Protein AF-0000000077661077 (afdb_homodimer)

Sequence (628 aa):
MSDSGSDKETAAPIRKRKRVKRPEKWAQNVAKQLRNRGQAYTSVFTKKQVSARTIGKPCKDGCFDKVKRRVIEILFNEFWEIGNFDLQNAYIQKLVRPKEIKRRRKPKNPNAPGPIRSCSYEYTVIYSNTTYQVCKQGFLSIFGLKKARVETAMRKVTTTSAPTTDQRGKHNKRKMIVGVMAELVRKHIKSIPIVSSHYNRRYLDSSLNVNKLYGMYCQWMSTDHPDESKVKESYYRYVFNTEFNLFFQPTKADNRDHHHYNNNNNNDHHHSGQSTDNLQNTDQCQAPIIKDYVRPLAIAPSPIPTHHPQYYLVMSDSGSDKETAAPIRKRKRVKRPEKWAQNVAKQLRNRGQAYTSVFTKKQVSARTIGKPCKDGCFDKVKRRVIEILFNEFWEIGNFDLQNAYIQKLVRPKEIKRRRKPKNPNAPGPIRSCSYEYTVIYSNTTYQVCKQGFLSIFGLKKARVETAMRKVT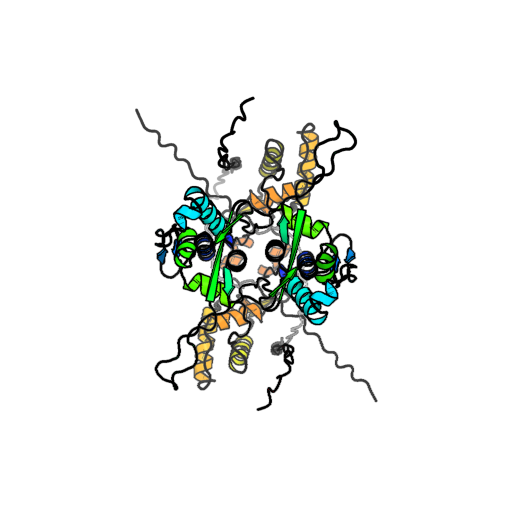TTSAPTTDQRGKHNKRKMIVGVMAELVRKHIKSIPIVSSHYNRRYLDSSLNVNKLYGMYCQWMSTDHPDESKVKESYYRYVFNTEFNLFFQPTKADNRDHHHYNNNNNNDHHHSGQSTDNLQNTDQCQAPIIKDYVRPLAIAPSPIPTHHPQYYLV

pLDDT: mean 76.39, std 27.84, range [18.77, 98.62]

Structure (mmCIF, N/CA/C/O backbone):
data_AF-0000000077661077-model_v1
#
loop_
_entity.id
_entity.type
_entity.pdbx_description
1 polymer 'Uncharacterized protein'
#
loop_
_atom_site.group_PDB
_atom_site.id
_atom_site.type_symbol
_atom_site.label_atom_id
_atom_site.label_alt_id
_atom_site.label_comp_id
_atom_site.label_asym_id
_atom_site.label_entity_id
_atom_site.label_seq_id
_atom_site.pdbx_PDB_ins_code
_atom_site.Cartn_x
_atom_site.Cartn_y
_atom_site.Cartn_z
_atom_site.occupancy
_atom_site.B_iso_or_equiv
_atom_site.auth_seq_id
_atom_site.auth_comp_id
_atom_site.auth_asym_id
_atom_site.auth_atom_id
_atom_site.pdbx_PDB_model_num
ATOM 1 N N . MET A 1 1 ? -11.305 -5.414 56.656 1 26.55 1 MET A N 1
ATOM 2 C CA . MET A 1 1 ? -10.328 -5.492 55.562 1 26.55 1 MET A CA 1
ATOM 3 C C . MET A 1 1 ? -10.641 -4.473 54.5 1 26.55 1 MET A C 1
ATOM 5 O O . MET A 1 1 ? -11.648 -4.605 53.781 1 26.55 1 MET A O 1
ATOM 9 N N . SER A 1 2 ? -10.375 -3.109 54.625 1 28.95 2 SER A N 1
ATOM 10 C CA . SER A 1 2 ? -10.703 -1.905 53.875 1 28.95 2 SER A CA 1
ATOM 11 C C . SER A 1 2 ? -10.023 -1.916 52.5 1 28.95 2 SER A C 1
ATOM 13 O O . SER A 1 2 ? -8.82 -2.166 52.406 1 28.95 2 SER A O 1
ATOM 15 N N . ASP A 1 3 ? -10.758 -2.285 51.438 1 28.84 3 ASP A N 1
ATOM 16 C CA . ASP A 1 3 ? -10.438 -2.348 50 1 28.84 3 ASP A CA 1
ATOM 17 C C . ASP A 1 3 ? -9.938 -0.999 49.5 1 28.84 3 ASP A C 1
ATOM 19 O O . ASP A 1 3 ? -10.68 -0.014 49.5 1 28.84 3 ASP A O 1
ATOM 23 N N . SER A 1 4 ? -8.75 -0.51 49.906 1 31.98 4 SER A N 1
ATOM 24 C CA . SER A 1 4 ? -8.094 0.673 49.344 1 31.98 4 SER A CA 1
ATOM 25 C C . SER A 1 4 ? -8.055 0.622 47.812 1 31.98 4 SER A C 1
ATOM 27 O O . SER A 1 4 ? -7.375 -0.228 47.25 1 31.98 4 SER A O 1
ATOM 29 N N . GLY A 1 5 ? -9.18 0.924 47.188 1 30.8 5 GLY A N 1
ATOM 30 C CA . GLY A 1 5 ? -9.312 1.134 45.75 1 30.8 5 GLY A CA 1
ATOM 31 C C . GLY A 1 5 ? -8.211 2 45.156 1 30.8 5 GLY A C 1
ATOM 32 O O . GLY A 1 5 ? -8.047 3.156 45.562 1 30.8 5 GLY A O 1
ATOM 33 N N . SER A 1 6 ? -7.062 1.431 44.844 1 35.03 6 SER A N 1
ATOM 34 C CA . SER A 1 6 ? -5.973 2.07 44.125 1 35.03 6 SER A CA 1
ATOM 35 C C . SER A 1 6 ? -6.496 2.855 42.938 1 35.03 6 SER A C 1
ATOM 37 O O . SER A 1 6 ? -7.082 2.277 42 1 35.03 6 SER A O 1
ATOM 39 N N . ASP A 1 7 ? -7.035 4.023 43.125 1 32.72 7 ASP A N 1
ATOM 40 C CA . ASP A 1 7 ? -7.379 4.992 42.094 1 32.72 7 ASP A CA 1
ATOM 41 C C . ASP A 1 7 ? -6.25 5.129 41.062 1 32.72 7 ASP A C 1
ATOM 43 O O . ASP A 1 7 ? -5.18 5.656 41.375 1 32.72 7 ASP A O 1
ATOM 47 N N . LYS A 1 8 ? -6.047 4.098 40.312 1 38.59 8 LYS A N 1
ATOM 48 C CA . LYS A 1 8 ? -5.215 4.285 39.125 1 38.59 8 LYS A CA 1
ATOM 49 C C . LYS A 1 8 ? -5.578 5.574 38.375 1 38.59 8 LYS A C 1
ATOM 51 O O . LYS A 1 8 ? -6.645 5.668 37.781 1 38.59 8 LYS A O 1
ATOM 56 N N . GLU A 1 9 ? -5.359 6.699 38.938 1 36.09 9 GLU A N 1
ATOM 57 C CA . GLU A 1 9 ? -5.43 7.914 38.125 1 36.09 9 GLU A CA 1
ATOM 58 C C . GLU A 1 9 ? -4.887 7.684 36.719 1 36.09 9 GLU A C 1
ATOM 60 O O . GLU A 1 9 ? -3.689 7.445 36.531 1 36.09 9 GLU A O 1
ATOM 65 N N . THR A 1 10 ? -5.547 7.043 35.906 1 40.47 10 THR A N 1
ATOM 66 C CA . THR A 1 10 ? -5.281 6.949 34.469 1 40.47 10 THR A CA 1
ATOM 67 C C . THR A 1 10 ? -4.84 8.297 33.938 1 40.47 10 THR A C 1
ATOM 69 O O . THR A 1 10 ? -5.641 9.234 33.844 1 40.47 10 THR A O 1
ATOM 72 N N . ALA A 1 11 ? -3.645 8.852 34.312 1 43.75 11 ALA A N 1
ATOM 73 C CA . ALA A 1 11 ? -3.129 10.109 33.781 1 43.75 11 ALA A CA 1
ATOM 74 C C . ALA A 1 11 ? -3.461 10.25 32.281 1 43.75 11 ALA A C 1
ATOM 76 O O . ALA A 1 11 ? -3.428 9.266 31.547 1 43.75 11 ALA A O 1
ATOM 77 N N . ALA A 1 12 ? -4.285 11.07 31.859 1 49.19 12 ALA A N 1
ATOM 78 C CA . ALA A 1 12 ? -4.73 11.391 30.5 1 49.19 12 ALA A CA 1
ATOM 79 C C . ALA A 1 12 ? -3.555 11.422 29.531 1 49.19 12 ALA A C 1
ATOM 81 O O . ALA A 1 12 ? -2.463 11.875 29.891 1 49.19 12 ALA A O 1
ATOM 82 N N . PRO A 1 13 ? -3.381 10.625 28.562 1 51.47 13 PRO A N 1
ATOM 83 C CA . PRO A 1 13 ? -2.297 10.57 27.578 1 51.47 13 PRO A CA 1
ATOM 84 C C . PRO A 1 13 ? -1.906 11.953 27.047 1 51.47 13 PRO A C 1
ATOM 86 O O . PRO A 1 13 ? -2.777 12.773 26.766 1 51.47 13 PRO A O 1
ATOM 89 N N . ILE A 1 14 ? -0.751 12.477 27.453 1 55.84 14 ILE A N 1
ATOM 90 C CA . ILE A 1 14 ? -0.238 13.758 27 1 55.84 14 ILE A CA 1
ATOM 91 C C . ILE A 1 14 ? -0.278 13.828 25.469 1 55.84 14 ILE A C 1
ATOM 93 O O . ILE A 1 14 ? 0.223 12.93 24.797 1 55.84 14 ILE A O 1
ATOM 97 N N . ARG A 1 15 ? -1.063 14.555 24.984 1 61.19 15 ARG A N 1
ATOM 98 C CA . ARG A 1 15 ? -1.338 14.711 23.562 1 61.19 15 ARG A CA 1
ATOM 99 C C . ARG A 1 15 ? -0.157 15.359 22.844 1 61.19 15 ARG A C 1
ATOM 101 O O . ARG A 1 15 ? 0.446 16.297 23.359 1 61.19 15 ARG A O 1
ATOM 108 N N . LYS A 1 16 ? 0.461 14.797 21.844 1 65.44 16 LYS A N 1
ATOM 109 C CA . LYS A 1 16 ? 1.449 15.375 20.938 1 65.44 16 LYS A CA 1
ATOM 110 C C . LYS A 1 16 ? 1.023 16.766 20.469 1 65.44 16 LYS A C 1
ATOM 112 O O . LYS A 1 16 ? -0.171 17.047 20.375 1 65.44 16 LYS A O 1
ATOM 117 N N . ARG A 1 17 ? 2.014 17.703 20.453 1 70.94 17 ARG A N 1
ATOM 118 C CA . ARG A 1 17 ? 1.756 19.062 19.984 1 70.94 17 ARG A CA 1
ATOM 119 C C . ARG A 1 17 ? 1.141 19.047 18.594 1 70.94 17 ARG A C 1
ATOM 121 O O . ARG A 1 17 ? 0.211 19.812 18.312 1 70.94 17 ARG A O 1
ATOM 128 N N . LYS A 1 18 ? 1.756 18.219 17.719 1 68.81 18 LYS A N 1
ATOM 129 C CA . LYS A 1 18 ? 1.207 18.141 16.375 1 68.81 18 LYS A CA 1
ATOM 130 C C . LYS A 1 18 ? 0.409 16.859 16.172 1 68.81 18 LYS A C 1
ATOM 132 O O . LYS A 1 18 ? 0.828 15.789 16.609 1 68.81 18 LYS A O 1
ATOM 137 N N . ARG A 1 19 ? -0.795 17.141 15.727 1 72.25 19 ARG A N 1
ATOM 138 C CA . ARG A 1 19 ? -1.633 15.984 15.438 1 72.25 19 ARG A CA 1
ATOM 139 C C . ARG A 1 19 ? -1.09 15.195 14.25 1 72.25 19 ARG A C 1
ATOM 141 O O . ARG A 1 19 ? -0.665 15.781 13.25 1 72.25 19 ARG A O 1
ATOM 148 N N . VAL A 1 20 ? -0.763 13.969 14.43 1 74.5 20 VAL A N 1
ATOM 149 C CA . VAL A 1 20 ? -0.311 13.109 13.336 1 74.5 20 VAL A CA 1
ATOM 150 C C . VAL A 1 20 ? -1.454 12.203 12.883 1 74.5 20 VAL A C 1
ATOM 152 O O . VAL A 1 20 ? -2.133 11.586 13.711 1 74.5 20 VAL A O 1
ATOM 155 N N . LYS A 1 21 ? -1.752 12.305 11.555 1 83.62 21 LYS A N 1
ATOM 156 C CA . LYS A 1 21 ? -2.783 11.422 11.023 1 83.62 21 LYS A CA 1
ATOM 157 C C . LYS A 1 21 ? -2.367 9.953 11.133 1 83.62 21 LYS A C 1
ATOM 159 O O . LYS A 1 21 ? -1.215 9.609 10.875 1 83.62 21 LYS A O 1
ATOM 164 N N . ARG A 1 22 ? -3.246 9.094 11.664 1 86.5 22 ARG A N 1
ATOM 165 C CA . ARG A 1 22 ? -3.049 7.652 11.758 1 86.5 22 ARG A CA 1
ATOM 166 C C . ARG A 1 22 ? -4.188 6.898 11.078 1 86.5 22 ARG A C 1
ATOM 168 O O . ARG A 1 22 ? -5.051 6.332 11.742 1 86.5 22 ARG A O 1
ATOM 175 N N . PRO A 1 23 ? -4.105 6.836 9.727 1 90.12 23 PRO A N 1
ATOM 176 C CA . PRO A 1 23 ? -5.215 6.234 8.984 1 90.12 23 PRO A CA 1
ATOM 177 C C . PRO A 1 23 ? -5.453 4.773 9.359 1 90.12 23 PRO A C 1
ATOM 179 O O . PRO A 1 23 ? -6.578 4.281 9.25 1 90.12 23 PRO A O 1
ATOM 182 N N . GLU A 1 24 ? -4.461 4.039 9.812 1 90.38 24 GLU A N 1
ATOM 183 C CA . GLU A 1 24 ? -4.602 2.631 10.18 1 90.38 24 GLU A CA 1
ATOM 184 C C . GLU A 1 24 ? -5.547 2.455 11.359 1 90.38 24 GLU A C 1
ATOM 186 O O . GLU A 1 24 ? -6.082 1.365 11.578 1 90.38 24 GLU A O 1
ATOM 191 N N . LYS A 1 25 ? -5.777 3.576 12.062 1 92.94 25 LYS A N 1
ATOM 192 C CA . LYS A 1 25 ? -6.621 3.492 13.25 1 92.94 25 LYS A CA 1
ATOM 193 C C . LYS A 1 25 ? -8.055 3.924 12.938 1 92.94 25 LYS A C 1
ATOM 195 O O . LYS A 1 25 ? -8.945 3.791 13.781 1 92.94 25 LYS A O 1
ATOM 200 N N . TRP A 1 26 ? -8.234 4.457 11.719 1 94.25 26 TRP A N 1
ATOM 201 C CA . TRP A 1 26 ? -9.594 4.828 11.336 1 94.25 26 TRP A CA 1
ATOM 202 C C . TRP A 1 26 ? -10.516 3.609 11.344 1 94.25 26 TRP A C 1
ATOM 204 O O . TRP A 1 26 ? -10.141 2.537 10.867 1 94.25 26 TRP A O 1
ATOM 214 N N . ALA A 1 27 ? -11.633 3.801 11.867 1 94.56 27 ALA A N 1
ATOM 215 C CA . ALA A 1 27 ? -12.594 2.707 12.031 1 94.56 27 ALA A CA 1
ATOM 216 C C . ALA A 1 27 ? -12.797 1.96 10.719 1 94.56 27 ALA A C 1
ATOM 218 O O . ALA A 1 27 ? -12.844 0.728 10.695 1 94.56 27 ALA A O 1
ATOM 219 N N . GLN A 1 28 ? -12.977 2.723 9.695 1 95.69 28 GLN A N 1
ATOM 220 C CA . GLN A 1 28 ? -13.211 2.107 8.391 1 95.69 28 GLN A CA 1
ATOM 221 C C . GLN A 1 28 ? -12.016 1.259 7.961 1 95.69 28 GLN A C 1
ATOM 223 O O . GLN A 1 28 ? -12.188 0.16 7.43 1 95.69 28 GLN A O 1
ATOM 228 N N . ASN A 1 29 ? -10.805 1.74 8.219 1 95.94 29 ASN A N 1
ATOM 229 C CA . ASN A 1 29 ? -9.602 1.027 7.805 1 95.94 29 ASN A CA 1
ATOM 230 C C . ASN A 1 29 ? -9.344 -0.19 8.688 1 95.94 29 ASN A C 1
ATOM 232 O O . ASN A 1 29 ? -8.82 -1.204 8.219 1 95.94 29 ASN A O 1
ATOM 236 N N . VAL A 1 30 ? -9.641 -0.044 9.914 1 96.5 30 VAL A N 1
ATOM 237 C CA . VAL A 1 30 ? -9.523 -1.185 10.812 1 96.5 30 VAL A CA 1
ATOM 238 C C . VAL A 1 30 ? -10.453 -2.305 10.359 1 96.5 30 VAL A C 1
ATOM 240 O O . VAL A 1 30 ? -10.039 -3.463 10.258 1 96.5 30 VAL A O 1
ATOM 243 N N . ALA A 1 31 ? -11.688 -1.958 10.086 1 96.69 31 ALA A N 1
ATOM 244 C CA . ALA A 1 31 ? -12.648 -2.947 9.602 1 96.69 31 ALA A CA 1
ATOM 245 C C . ALA A 1 31 ? -12.172 -3.578 8.297 1 96.69 31 ALA A C 1
ATOM 247 O O . ALA A 1 31 ? -12.32 -4.785 8.094 1 96.69 31 ALA A O 1
ATOM 248 N N . LYS A 1 32 ? -11.695 -2.816 7.449 1 96.31 32 LYS A N 1
ATOM 249 C CA . LYS A 1 32 ? -11.188 -3.316 6.172 1 96.31 32 LYS A CA 1
ATOM 250 C C . LYS A 1 32 ? -10.055 -4.316 6.383 1 96.31 32 LYS A C 1
ATOM 252 O O . LYS A 1 32 ? -10 -5.352 5.715 1 96.31 32 LYS A O 1
ATOM 257 N N . GLN A 1 33 ? -9.164 -3.973 7.219 1 96.94 33 GLN A N 1
ATOM 258 C CA . GLN A 1 33 ? -8.047 -4.863 7.5 1 96.94 33 GLN A CA 1
ATOM 259 C C . GLN A 1 33 ? -8.531 -6.199 8.055 1 96.94 33 GLN A C 1
ATOM 261 O O . GLN A 1 33 ? -8.023 -7.258 7.668 1 96.94 33 GLN A O 1
ATOM 266 N N . LEU A 1 34 ? -9.453 -6.137 8.969 1 97.62 34 LEU A N 1
ATOM 267 C CA . LEU A 1 34 ? -10.016 -7.359 9.531 1 97.62 34 LEU A CA 1
ATOM 268 C C . LEU A 1 34 ? -10.68 -8.203 8.445 1 97.62 34 LEU A C 1
ATOM 270 O O . LEU A 1 34 ? -10.508 -9.422 8.406 1 97.62 34 LEU A O 1
ATOM 274 N N . ARG A 1 35 ? -11.398 -7.535 7.625 1 96.56 35 ARG A N 1
ATOM 275 C CA . ARG A 1 35 ? -12.055 -8.219 6.516 1 96.56 35 ARG A CA 1
ATOM 276 C C . ARG A 1 35 ? -11.039 -8.922 5.625 1 96.56 35 ARG A C 1
ATOM 278 O O . ARG A 1 35 ? -11.211 -10.086 5.27 1 96.56 35 ARG A O 1
ATOM 285 N N . ASN A 1 36 ? -9.938 -8.227 5.324 1 96.56 36 ASN A N 1
ATOM 286 C CA . ASN A 1 36 ? -8.914 -8.758 4.422 1 96.56 36 ASN A CA 1
ATOM 287 C C . ASN A 1 36 ? -8.141 -9.898 5.07 1 96.56 36 ASN A C 1
ATOM 289 O O . ASN A 1 36 ? -7.527 -10.711 4.375 1 96.56 36 ASN A O 1
ATOM 293 N N . ARG A 1 37 ? -8.211 -10 6.32 1 97.62 37 ARG A N 1
ATOM 294 C CA . ARG A 1 37 ? -7.523 -11.07 7.031 1 97.62 37 ARG A CA 1
ATOM 295 C C . ARG A 1 37 ? -8.477 -12.211 7.375 1 97.62 37 ARG A C 1
ATOM 297 O O . ARG A 1 37 ? -8.086 -13.172 8.031 1 97.62 37 ARG A O 1
ATOM 304 N N . GLY A 1 38 ? -9.688 -12.062 6.953 1 97.5 38 GLY A N 1
ATOM 305 C CA . GLY A 1 38 ? -10.68 -13.094 7.184 1 97.5 38 GLY A CA 1
ATOM 306 C C . GLY A 1 38 ? -11.148 -13.164 8.625 1 97.5 38 GLY A C 1
ATOM 307 O O . GLY A 1 38 ? -11.672 -14.188 9.07 1 97.5 38 GLY A O 1
ATOM 308 N N . GLN A 1 39 ? -10.93 -12.141 9.375 1 98 39 GLN A N 1
ATOM 309 C CA . GLN A 1 39 ? -11.344 -12.078 10.773 1 98 39 GLN A CA 1
ATOM 310 C C . GLN A 1 39 ? -12.727 -11.445 10.906 1 98 39 GLN A C 1
ATOM 312 O O . GLN A 1 39 ? -13.234 -10.844 9.961 1 98 39 GLN A O 1
ATOM 317 N N . ALA A 1 40 ? -13.234 -11.695 12.07 1 97.88 40 ALA A N 1
ATOM 318 C CA . ALA A 1 40 ? -14.555 -11.117 12.328 1 97.88 40 ALA A CA 1
ATOM 319 C C . ALA A 1 40 ? -14.477 -9.594 12.422 1 97.88 40 ALA A C 1
ATOM 321 O O . ALA A 1 40 ? -13.492 -9.047 12.93 1 97.88 40 ALA A O 1
ATOM 322 N N . TYR A 1 41 ? -15.516 -8.961 11.898 1 97.38 41 TYR A N 1
ATOM 323 C CA . TYR A 1 41 ? -15.547 -7.504 11.969 1 97.38 41 TYR A CA 1
ATOM 324 C C . TYR A 1 41 ? -16.984 -6.984 11.945 1 97.38 41 TYR A C 1
ATOM 326 O O . TYR A 1 41 ? -17.922 -7.742 11.688 1 97.38 41 TYR A O 1
ATOM 334 N N . THR A 1 42 ? -17.125 -5.781 12.258 1 96.31 42 THR A N 1
ATOM 335 C CA . THR A 1 42 ? -18.391 -5.066 12.172 1 96.31 42 THR A CA 1
ATOM 336 C C . THR A 1 42 ? -18.297 -3.912 11.18 1 96.31 42 THR A C 1
ATOM 338 O O . THR A 1 42 ? -17.391 -3.072 11.281 1 96.31 42 THR A O 1
ATOM 341 N N . SER A 1 43 ? -19.219 -4.008 10.219 1 94.81 43 SER A N 1
ATOM 342 C CA . SER A 1 43 ? -19.219 -2.928 9.242 1 94.81 43 SER A CA 1
ATOM 343 C C . SER A 1 43 ? -19.469 -1.579 9.906 1 94.81 43 SER A C 1
ATOM 345 O O . SER A 1 43 ? -20.328 -1.461 10.781 1 94.81 43 SER A O 1
ATOM 347 N N . VAL A 1 44 ? -18.75 -0.535 9.586 1 94.06 44 VAL A N 1
ATOM 348 C CA . VAL A 1 44 ? -18.781 0.762 10.258 1 94.06 44 VAL A CA 1
ATOM 349 C C . VAL A 1 44 ? -20.094 1.472 9.922 1 94.06 44 VAL A C 1
ATOM 351 O O . VAL A 1 44 ? -20.734 2.049 10.805 1 94.06 44 VAL A O 1
ATOM 354 N N . PHE A 1 45 ? -20.547 1.349 8.648 1 91.38 45 PHE A N 1
ATOM 355 C CA . PHE A 1 45 ? -21.719 2.082 8.203 1 91.38 45 PHE A CA 1
ATOM 356 C C . PHE A 1 45 ? -23 1.301 8.508 1 91.38 45 PHE A C 1
ATOM 358 O O . PHE A 1 45 ? -23.938 1.838 9.094 1 91.38 45 PHE A O 1
ATOM 365 N N . THR A 1 46 ? -23.078 0.024 8.195 1 93.44 46 THR A N 1
ATOM 366 C CA . THR A 1 46 ? -24.297 -0.782 8.32 1 93.44 46 THR A CA 1
ATOM 367 C C . THR A 1 46 ? -24.359 -1.455 9.688 1 93.44 46 THR A C 1
ATOM 369 O O . THR A 1 46 ? -25.406 -1.943 10.094 1 93.44 46 THR A O 1
ATOM 372 N N . LYS A 1 47 ? -23.281 -1.529 10.438 1 94 47 LYS A N 1
ATOM 373 C CA . LYS A 1 47 ? -23.188 -2.156 11.75 1 94 47 LYS A CA 1
ATOM 374 C C . LYS A 1 47 ? -23.453 -3.658 11.664 1 94 47 LYS A C 1
ATOM 376 O O . LYS A 1 47 ? -23.734 -4.305 12.672 1 94 47 LYS A O 1
ATOM 381 N N . LYS A 1 48 ? -23.422 -4.07 10.477 1 96 48 LYS A N 1
ATOM 382 C CA . LYS A 1 48 ? -23.578 -5.512 10.281 1 96 48 LYS A CA 1
ATOM 383 C C . LYS A 1 48 ? -22.375 -6.27 10.82 1 96 48 LYS A C 1
ATOM 385 O O . LYS A 1 48 ? -21.234 -5.887 10.562 1 96 48 LYS A O 1
ATOM 390 N N . GLN A 1 49 ? -22.641 -7.312 11.602 1 96.88 49 GLN A N 1
ATOM 391 C CA . GLN A 1 49 ? -21.578 -8.156 12.133 1 96.88 49 GLN A CA 1
ATOM 392 C C . GLN A 1 49 ? -21.266 -9.312 11.188 1 96.88 49 GLN A C 1
ATOM 394 O O . GLN A 1 49 ? -22.172 -10.062 10.797 1 96.88 49 GLN A O 1
ATOM 399 N N . VAL A 1 50 ? -20.094 -9.352 10.789 1 96.94 50 VAL A N 1
ATOM 400 C CA . VAL A 1 50 ? -19.656 -10.414 9.891 1 96.94 50 VAL A CA 1
ATOM 401 C C . VAL A 1 50 ? -18.688 -11.336 10.625 1 96.94 50 VAL A C 1
ATOM 403 O O . VAL A 1 50 ? -17.734 -10.875 11.258 1 96.94 50 VAL A O 1
ATOM 406 N N . SER A 1 51 ? -18.938 -12.625 10.602 1 97.19 51 SER A N 1
ATOM 407 C CA . SER A 1 51 ? -18.109 -13.609 11.289 1 97.19 51 SER A CA 1
ATOM 408 C C . SER A 1 51 ? -16.812 -13.875 10.531 1 97.19 51 SER A C 1
ATOM 410 O O . SER A 1 51 ? -16.703 -13.539 9.352 1 97.19 51 SER A O 1
ATOM 412 N N . ALA A 1 52 ? -15.859 -14.445 11.273 1 98.12 52 ALA A N 1
ATOM 413 C CA . ALA A 1 52 ? -14.578 -14.805 10.68 1 98.12 52 ALA A CA 1
ATOM 414 C C . ALA A 1 52 ? -14.742 -15.922 9.648 1 98.12 52 ALA A C 1
ATOM 416 O O . ALA A 1 52 ? -15.664 -16.734 9.758 1 98.12 52 ALA A O 1
ATOM 417 N N . ARG A 1 53 ? -13.844 -15.93 8.695 1 97.81 53 ARG A N 1
ATOM 418 C CA . ARG A 1 53 ? -13.836 -17 7.703 1 97.81 53 ARG A CA 1
ATOM 419 C C . ARG A 1 53 ? -13.383 -18.312 8.32 1 97.81 53 ARG A C 1
ATOM 421 O O . ARG A 1 53 ? -12.523 -18.328 9.203 1 97.81 53 ARG A O 1
ATOM 428 N N . THR A 1 54 ? -13.992 -19.391 7.879 1 97.88 54 THR A N 1
ATOM 429 C CA . THR A 1 54 ? -13.641 -20.719 8.359 1 97.88 54 THR A CA 1
ATOM 430 C C . THR A 1 54 ? -13.5 -21.703 7.191 1 97.88 54 THR A C 1
ATOM 432 O O . THR A 1 54 ? -14.008 -21.438 6.094 1 97.88 54 THR A O 1
ATOM 435 N N . ILE A 1 55 ? -12.773 -22.75 7.48 1 98.12 55 ILE A N 1
ATOM 436 C CA . ILE A 1 55 ? -12.656 -23.828 6.496 1 98.12 55 ILE A CA 1
ATOM 437 C C . ILE A 1 55 ? -14.023 -24.453 6.246 1 98.12 55 ILE A C 1
ATOM 439 O O . ILE A 1 55 ? -14.773 -24.719 7.188 1 98.12 55 ILE A O 1
ATOM 443 N N . GLY A 1 56 ? -14.391 -24.625 4.996 1 97.44 56 GLY A N 1
ATOM 444 C CA . GLY A 1 56 ? -15.68 -25.172 4.629 1 97.44 56 GLY A CA 1
ATOM 445 C C . GLY A 1 56 ? -15.758 -26.688 4.832 1 97.44 56 GLY A C 1
ATOM 446 O O . GLY A 1 56 ? -14.836 -27.281 5.375 1 97.44 56 GLY A O 1
ATOM 447 N N . LYS A 1 57 ? -16.906 -27.219 4.398 1 95.75 57 LYS A N 1
ATOM 448 C CA . LYS A 1 57 ? -17.141 -28.656 4.504 1 95.75 57 LYS A CA 1
ATOM 449 C C . LYS A 1 57 ? -16.312 -29.422 3.473 1 95.75 57 LYS A C 1
ATOM 451 O O . LYS A 1 57 ? -16.109 -28.938 2.357 1 95.75 57 LYS A O 1
ATOM 456 N N . PRO A 1 58 ? -15.906 -30.641 3.861 1 96 58 PRO A N 1
ATOM 457 C CA . PRO A 1 58 ? -15.18 -31.469 2.887 1 96 58 PRO A CA 1
ATOM 458 C C . PRO A 1 58 ? -16.016 -31.797 1.656 1 96 58 PRO A C 1
ATOM 460 O O . PRO A 1 58 ? -17.234 -31.984 1.767 1 96 58 PRO A O 1
ATOM 463 N N . CYS A 1 59 ? -15.336 -31.781 0.611 1 94.94 59 CYS A N 1
ATOM 464 C CA . CYS A 1 59 ? -16.016 -32.094 -0.645 1 94.94 59 CYS A CA 1
ATOM 465 C C . CYS A 1 59 ? -16.219 -33.594 -0.799 1 94.94 59 CYS A C 1
ATOM 467 O O . CYS A 1 59 ? -15.602 -34.375 -0.088 1 94.94 59 CYS A O 1
ATOM 469 N N . LYS A 1 60 ? -17.062 -34 -1.698 1 93.94 60 LYS A N 1
ATOM 470 C CA . LYS A 1 60 ? -17.422 -35.375 -1.921 1 93.94 60 LYS A CA 1
ATOM 471 C C . LYS A 1 60 ? -16.328 -36.125 -2.686 1 93.94 60 LYS A C 1
ATOM 473 O O . LYS A 1 60 ? -16.234 -37.344 -2.637 1 93.94 60 LYS A O 1
ATOM 478 N N . ASP A 1 61 ? -15.477 -35.438 -3.375 1 93.56 61 ASP A N 1
ATOM 479 C CA . ASP A 1 61 ? -14.453 -36.031 -4.242 1 93.56 61 ASP A CA 1
ATOM 480 C C . ASP A 1 61 ? -13.242 -36.469 -3.432 1 93.56 61 ASP A C 1
ATOM 482 O O . ASP A 1 61 ? -12.258 -36.969 -3.998 1 93.56 61 ASP A O 1
ATOM 486 N N . GLY A 1 62 ? -13.211 -36.281 -2.123 1 95.06 62 GLY A N 1
ATOM 487 C CA . GLY A 1 62 ? -12.141 -36.75 -1.265 1 95.06 62 GLY A CA 1
ATOM 488 C C . GLY A 1 62 ? -10.922 -35.844 -1.267 1 95.06 62 GLY A C 1
ATOM 489 O O . GLY A 1 62 ? -9.805 -36.312 -0.987 1 95.06 62 GLY A O 1
ATOM 490 N N . CYS A 1 63 ? -10.992 -34.625 -1.614 1 96.38 63 CYS A N 1
ATOM 491 C CA . CYS A 1 63 ? -9.875 -33.719 -1.713 1 96.38 63 CYS A CA 1
ATOM 492 C C . CYS A 1 63 ? -9.266 -33.438 -0.342 1 96.38 63 CYS A C 1
ATOM 494 O O . CYS A 1 63 ? -8.047 -33.281 -0.221 1 96.38 63 CYS A O 1
ATOM 496 N N . PHE A 1 64 ? -10.031 -33.438 0.729 1 96.56 64 PHE A N 1
ATOM 497 C CA . PHE A 1 64 ? -9.539 -33.156 2.074 1 96.56 64 PHE A CA 1
ATOM 498 C C . PHE A 1 64 ? -8.625 -34.281 2.561 1 96.56 64 PHE A C 1
ATOM 500 O O . PHE A 1 64 ? -7.652 -34.031 3.277 1 96.56 64 PHE A O 1
ATOM 507 N N . ASP A 1 65 ? -9 -35.438 2.098 1 95.75 65 ASP A N 1
ATOM 508 C CA . ASP A 1 65 ? -8.156 -36.594 2.457 1 95.75 65 ASP A CA 1
ATOM 509 C C . ASP A 1 65 ? -6.852 -36.562 1.66 1 95.75 65 ASP A C 1
ATOM 511 O O . ASP A 1 65 ? -5.797 -36.938 2.186 1 95.75 65 ASP A O 1
ATOM 515 N N . LYS A 1 66 ? -7.004 -36.188 0.454 1 96.12 66 LYS A N 1
ATOM 516 C CA . LYS A 1 66 ? -5.844 -36.125 -0.429 1 96.12 66 LYS A CA 1
ATOM 517 C C . LYS A 1 66 ? -4.816 -35.125 0.095 1 96.12 66 LYS A C 1
ATOM 519 O O . LYS A 1 66 ? -3.619 -35.406 0.128 1 96.12 66 LYS A O 1
ATOM 524 N N . VAL A 1 67 ? -5.141 -33.906 0.533 1 96.44 67 VAL A N 1
ATOM 525 C CA . VAL A 1 67 ? -4.254 -32.812 0.932 1 96.44 67 VAL A CA 1
ATOM 526 C C . VAL A 1 67 ? -3.895 -32.969 2.41 1 96.44 67 VAL A C 1
ATOM 528 O O . VAL A 1 67 ? -2.844 -32.5 2.848 1 96.44 67 VAL A O 1
ATOM 531 N N . LYS A 1 68 ? -4.68 -33.75 3.152 1 95.81 68 LYS A N 1
ATOM 532 C CA . LYS A 1 68 ? -4.527 -33.938 4.59 1 95.81 68 LYS A CA 1
ATOM 533 C C . LYS A 1 68 ? -5.031 -32.719 5.367 1 95.81 68 LYS A C 1
ATOM 535 O O . LYS A 1 68 ? -4.793 -31.578 4.969 1 95.81 68 LYS A O 1
ATOM 540 N N . ARG A 1 69 ? -5.52 -32.938 6.523 1 93.44 69 ARG A N 1
ATOM 541 C CA . ARG A 1 69 ? -6.199 -31.922 7.316 1 93.44 69 ARG A CA 1
ATOM 542 C C . ARG A 1 69 ? -5.207 -30.891 7.855 1 93.44 69 ARG A C 1
ATOM 544 O O . ARG A 1 69 ? -5.492 -29.703 7.863 1 93.44 69 ARG A O 1
ATOM 551 N N . ARG A 1 70 ? -4.148 -31.328 8.297 1 95.69 70 ARG A N 1
ATOM 552 C CA . ARG A 1 70 ? -3.131 -30.438 8.836 1 95.69 70 ARG A CA 1
ATOM 553 C C . ARG A 1 70 ? -2.674 -29.438 7.777 1 95.69 70 ARG A C 1
ATOM 555 O O . ARG A 1 70 ? -2.523 -28.25 8.07 1 95.69 70 ARG A O 1
ATOM 562 N N . VAL A 1 71 ? -2.447 -29.891 6.602 1 97.31 71 VAL A N 1
ATOM 563 C CA . VAL A 1 71 ? -2.006 -29.047 5.496 1 97.31 71 VAL A CA 1
ATOM 564 C C . VAL A 1 71 ? -3.094 -28.047 5.148 1 97.31 71 VAL A C 1
ATOM 566 O O . VAL A 1 71 ? -2.799 -26.875 4.875 1 97.31 71 VAL A O 1
ATOM 569 N N . ILE A 1 72 ? -4.305 -28.484 5.238 1 98.12 72 ILE A N 1
ATOM 570 C CA . ILE A 1 72 ? -5.438 -27.625 4.91 1 98.12 72 ILE A CA 1
ATOM 571 C C . ILE A 1 72 ? -5.492 -26.438 5.879 1 98.12 72 ILE A C 1
ATOM 573 O O . ILE A 1 72 ? -5.715 -25.297 5.465 1 98.12 72 ILE A O 1
ATOM 577 N N . GLU A 1 73 ? -5.242 -26.656 7.086 1 97.81 73 GLU A N 1
ATOM 578 C CA . GLU A 1 73 ? -5.227 -25.594 8.086 1 97.81 73 GLU A CA 1
ATOM 579 C C . GLU A 1 73 ? -4.105 -24.594 7.816 1 97.81 73 GLU A C 1
ATOM 581 O O . GLU A 1 73 ? -4.301 -23.391 7.953 1 97.81 73 GLU A O 1
ATOM 586 N N . ILE A 1 74 ? -3.004 -25.125 7.465 1 97.94 74 ILE A N 1
ATOM 587 C CA . ILE A 1 74 ? -1.865 -24.266 7.16 1 97.94 74 ILE A CA 1
ATOM 588 C C . ILE A 1 74 ? -2.184 -23.406 5.945 1 97.94 74 ILE A C 1
ATOM 590 O O . ILE A 1 74 ? -1.922 -22.188 5.949 1 97.94 74 ILE A O 1
ATOM 594 N N . LEU A 1 75 ? -2.752 -24 4.941 1 98.38 75 LEU A N 1
ATOM 595 C CA . LEU A 1 75 ? -3.123 -23.297 3.721 1 98.38 75 LEU A CA 1
ATOM 596 C C . LEU A 1 75 ? -4.117 -22.172 4.023 1 98.38 75 LEU A C 1
ATOM 598 O O . LEU A 1 75 ? -3.938 -21.031 3.574 1 98.38 75 LEU A O 1
ATOM 602 N N . PHE A 1 76 ? -5.078 -22.531 4.824 1 98.56 76 PHE A N 1
ATOM 603 C CA . PHE A 1 76 ? -6.109 -21.562 5.203 1 98.56 76 PHE A CA 1
ATOM 604 C C . PHE A 1 76 ? -5.5 -20.391 5.945 1 98.56 76 PHE A C 1
ATOM 606 O O . PHE A 1 76 ? -5.746 -19.234 5.59 1 98.56 76 PHE A O 1
ATOM 613 N N . ASN A 1 77 ? -4.73 -20.656 6.871 1 97.81 77 ASN A N 1
ATOM 614 C CA . ASN A 1 77 ? -4.145 -19.625 7.707 1 97.81 77 ASN A CA 1
ATOM 615 C C . ASN A 1 77 ? -3.193 -18.734 6.914 1 97.81 77 ASN A C 1
ATOM 617 O O . ASN A 1 77 ? -3.217 -17.5 7.055 1 97.81 77 ASN A O 1
ATOM 621 N N . GLU A 1 78 ? -2.439 -19.25 6.098 1 97.19 78 GLU A N 1
ATOM 622 C CA . GLU A 1 78 ? -1.478 -18.469 5.316 1 97.19 78 GLU A CA 1
ATOM 623 C C . GLU A 1 78 ? -2.18 -17.594 4.297 1 97.19 78 GLU A C 1
ATOM 625 O O . GLU A 1 78 ? -1.752 -16.453 4.051 1 97.19 78 GLU A O 1
ATOM 630 N N . PHE A 1 79 ? -3.252 -18.156 3.775 1 97.94 79 PHE A N 1
ATOM 631 C CA . PHE A 1 79 ? -4 -17.359 2.812 1 97.94 79 PHE A CA 1
ATOM 632 C C . PHE A 1 79 ? -4.516 -16.078 3.455 1 97.94 79 PHE A C 1
ATOM 634 O O . PHE A 1 79 ? -4.309 -14.984 2.926 1 97.94 79 PHE A O 1
ATOM 641 N N . TRP A 1 80 ? -5.074 -16.188 4.539 1 98.19 80 TRP A N 1
ATOM 642 C CA . TRP A 1 80 ? -5.727 -15.031 5.148 1 98.19 80 TRP A CA 1
ATOM 643 C C . TRP A 1 80 ? -4.711 -14.164 5.887 1 98.19 80 TRP A C 1
ATOM 645 O O . TRP A 1 80 ? -4.953 -12.977 6.121 1 98.19 80 TRP A O 1
ATOM 655 N N . GLU A 1 81 ? -3.562 -14.727 6.184 1 96.56 81 GLU A N 1
ATOM 656 C CA . GLU A 1 81 ? -2.486 -13.945 6.789 1 96.56 81 GLU A CA 1
ATOM 657 C C . GLU A 1 81 ? -1.924 -12.922 5.801 1 96.56 81 GLU A C 1
ATOM 659 O O . GLU A 1 81 ? -1.34 -11.914 6.207 1 96.56 81 GLU A O 1
ATOM 664 N N . ILE A 1 82 ? -2.068 -13.211 4.488 1 96.19 82 ILE A N 1
ATOM 665 C CA . ILE A 1 82 ? -1.598 -12.266 3.48 1 96.19 82 ILE A CA 1
ATOM 666 C C . ILE A 1 82 ? -2.188 -10.883 3.754 1 96.19 82 ILE A C 1
ATOM 668 O O . ILE A 1 82 ? -1.491 -9.875 3.65 1 96.19 82 ILE A O 1
ATOM 672 N N . GLY A 1 83 ? -3.484 -10.789 4.004 1 95.88 83 GLY A N 1
ATOM 673 C CA . GLY A 1 83 ? -4.16 -9.57 4.43 1 95.88 83 GLY A CA 1
ATOM 674 C C . GLY A 1 83 ? -4.207 -8.508 3.35 1 95.88 83 GLY A C 1
ATOM 675 O O . GLY A 1 83 ? -4.574 -7.359 3.619 1 95.88 83 GLY A O 1
ATOM 676 N N . ASN A 1 84 ? -3.705 -8.719 2.232 1 95.81 84 ASN A N 1
ATOM 677 C CA . ASN A 1 84 ? -3.707 -7.812 1.09 1 95.81 84 ASN A CA 1
ATOM 678 C C . ASN A 1 84 ? -4.516 -8.375 -0.074 1 95.81 84 ASN A C 1
ATOM 680 O O . ASN A 1 84 ? -4.23 -9.477 -0.56 1 95.81 84 ASN A O 1
ATOM 684 N N . PHE A 1 85 ? -5.461 -7.629 -0.458 1 95.75 85 PHE A N 1
ATOM 685 C CA . PHE A 1 85 ? -6.422 -8.086 -1.453 1 95.75 85 PHE A CA 1
ATOM 686 C C . PHE A 1 85 ? -5.723 -8.43 -2.764 1 95.75 85 PHE A C 1
ATOM 688 O O . PHE A 1 85 ? -6.008 -9.461 -3.379 1 95.75 85 PHE A O 1
ATOM 695 N N . ASP A 1 86 ? -4.832 -7.625 -3.229 1 96.12 86 ASP A N 1
ATOM 696 C CA . ASP A 1 86 ? -4.141 -7.84 -4.496 1 96.12 86 ASP A CA 1
ATOM 697 C C . ASP A 1 86 ? -3.236 -9.07 -4.43 1 96.12 86 ASP A C 1
ATOM 699 O O . ASP A 1 86 ? -3.189 -9.859 -5.371 1 96.12 86 ASP A O 1
ATOM 703 N N . LEU A 1 87 ? -2.506 -9.242 -3.387 1 97.12 87 LEU A N 1
ATOM 704 C CA . LEU A 1 87 ? -1.636 -10.398 -3.217 1 97.12 87 LEU A CA 1
ATOM 705 C C . LEU A 1 87 ? -2.453 -11.68 -3.109 1 97.12 87 LEU A C 1
ATOM 707 O O . LEU A 1 87 ? -2.033 -12.734 -3.596 1 97.12 87 LEU A O 1
ATOM 711 N N . GLN A 1 88 ? -3.557 -11.555 -2.455 1 97.75 88 GLN A N 1
ATOM 712 C CA . GLN A 1 88 ? -4.453 -12.703 -2.4 1 97.75 88 GLN A CA 1
ATOM 713 C C . GLN A 1 88 ? -4.922 -13.102 -3.797 1 97.75 88 GLN A C 1
ATOM 715 O O . GLN A 1 88 ? -4.973 -14.289 -4.125 1 97.75 88 GLN A O 1
ATOM 720 N N . ASN A 1 89 ? -5.301 -12.078 -4.551 1 97.44 89 ASN A N 1
ATOM 721 C CA . ASN A 1 89 ? -5.688 -12.359 -5.93 1 97.44 89 ASN A CA 1
ATOM 722 C C . ASN A 1 89 ? -4.562 -13.039 -6.699 1 97.44 89 ASN A C 1
ATOM 724 O O . ASN A 1 89 ? -4.805 -13.992 -7.438 1 97.44 89 ASN A O 1
ATOM 728 N N . ALA A 1 90 ? -3.395 -12.539 -6.547 1 97.31 90 ALA A N 1
ATOM 729 C CA . ALA A 1 90 ? -2.244 -13.141 -7.215 1 97.31 90 ALA A CA 1
ATOM 730 C C . ALA A 1 90 ? -2.066 -14.594 -6.793 1 97.31 90 ALA A C 1
ATOM 732 O O . ALA A 1 90 ? -1.731 -15.453 -7.617 1 97.31 90 ALA A O 1
ATOM 733 N N . TYR A 1 91 ? -2.24 -14.867 -5.559 1 98 91 TYR A N 1
ATOM 734 C CA . TYR A 1 91 ? -2.115 -16.219 -5.039 1 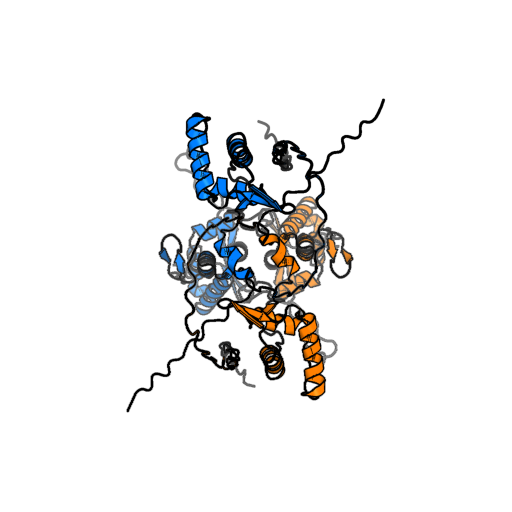98 91 TYR A CA 1
ATOM 735 C C . TYR A 1 91 ? -3.172 -17.141 -5.648 1 98 91 TYR A C 1
ATOM 737 O O . TYR A 1 91 ? -2.863 -18.25 -6.078 1 98 91 TYR A O 1
ATOM 745 N N . ILE A 1 92 ? -4.391 -16.688 -5.676 1 98.25 92 ILE A N 1
ATOM 746 C CA . ILE A 1 92 ? -5.477 -17.453 -6.285 1 98.25 92 ILE A CA 1
ATOM 747 C C . ILE A 1 92 ? -5.145 -17.734 -7.746 1 98.25 92 ILE A C 1
ATOM 749 O O . ILE A 1 92 ? -5.297 -18.875 -8.211 1 98.25 92 ILE A O 1
ATOM 753 N N . GLN A 1 93 ? -4.68 -16.781 -8.422 1 97.06 93 GLN A N 1
ATOM 754 C CA . GLN A 1 93 ? -4.375 -16.906 -9.844 1 97.06 93 GLN A CA 1
ATOM 755 C C . GLN A 1 93 ? -3.191 -17.844 -10.07 1 97.06 93 GLN A C 1
ATOM 757 O O . GLN A 1 93 ? -2.982 -18.344 -11.18 1 97.06 93 GLN A O 1
ATOM 762 N N . LYS A 1 94 ? -2.398 -18 -9.078 1 96.69 94 LYS A N 1
ATOM 763 C CA . LYS A 1 94 ? -1.313 -18.984 -9.141 1 96.69 94 LYS A CA 1
ATOM 764 C C . LYS A 1 94 ? -1.844 -20.406 -8.992 1 96.69 94 LYS A C 1
ATOM 766 O O . LYS A 1 94 ? -1.346 -21.328 -9.641 1 96.69 94 LYS A O 1
ATOM 771 N N . LEU A 1 95 ? -2.852 -20.562 -8.242 1 97.69 95 LEU A N 1
ATOM 772 C CA . LEU A 1 95 ? -3.344 -21.891 -7.879 1 97.69 95 LEU A CA 1
ATOM 773 C C . LEU A 1 95 ? -4.438 -22.344 -8.836 1 97.69 95 LEU A C 1
ATOM 775 O O . LEU A 1 95 ? -4.703 -23.547 -8.969 1 97.69 95 LEU A O 1
ATOM 779 N N . VAL A 1 96 ? -5.105 -21.438 -9.461 1 97.31 96 VAL A N 1
ATOM 780 C CA . VAL A 1 96 ? -6.219 -21.734 -10.352 1 97.31 96 VAL A CA 1
ATOM 781 C C . VAL A 1 96 ? -5.82 -21.438 -11.797 1 97.31 96 VAL A C 1
ATOM 783 O O . VAL A 1 96 ? -5.371 -20.328 -12.102 1 97.31 96 VAL A O 1
ATOM 786 N N . ARG A 1 97 ? -6.008 -22.375 -12.688 1 92.81 97 ARG A N 1
ATOM 787 C CA . ARG A 1 97 ? -5.633 -22.203 -14.086 1 92.81 97 ARG A CA 1
ATOM 788 C C . ARG A 1 97 ? -6.824 -22.453 -15.008 1 92.81 97 ARG A C 1
ATOM 790 O O . ARG A 1 97 ? -7.605 -23.375 -14.781 1 92.81 97 ARG A O 1
ATOM 797 N N . PRO A 1 98 ? -6.914 -21.641 -15.984 1 90.56 98 PRO A N 1
ATOM 798 C CA . PRO A 1 98 ? -7.977 -21.891 -16.953 1 90.56 98 PRO A CA 1
ATOM 799 C C . PRO A 1 98 ? -7.691 -23.109 -17.844 1 90.56 98 PRO A C 1
ATOM 801 O O . PRO A 1 98 ? -6.535 -23.375 -18.172 1 90.56 98 PRO A O 1
ATOM 804 N N . LYS A 1 99 ? -8.68 -23.812 -18.078 1 87.06 99 LYS A N 1
ATOM 805 C CA . LYS A 1 99 ? -8.586 -24.969 -18.969 1 87.06 99 LYS A CA 1
ATOM 806 C C . LYS A 1 99 ? -9.617 -24.891 -20.094 1 87.06 99 LYS A C 1
ATOM 808 O O . LYS A 1 99 ? -10.711 -24.344 -19.891 1 87.06 99 LYS A O 1
ATOM 813 N N . GLU A 1 100 ? -9.195 -25.375 -21.234 1 83.81 100 GLU A N 1
ATOM 814 C CA . GLU A 1 100 ? -10.125 -25.422 -22.375 1 83.81 100 GLU A CA 1
ATOM 815 C C . GLU A 1 100 ? -11.234 -26.438 -22.125 1 83.81 100 GLU A C 1
ATOM 817 O O . GLU A 1 100 ? -11 -27.484 -21.531 1 83.81 100 GLU A O 1
ATOM 822 N N . ILE A 1 101 ? -12.375 -26.016 -22.547 1 84 101 ILE A N 1
ATOM 823 C CA . ILE A 1 101 ? -13.516 -26.922 -22.406 1 84 101 ILE A CA 1
ATOM 824 C C . ILE A 1 101 ? -13.391 -28.062 -23.406 1 84 101 ILE A C 1
ATOM 826 O O . ILE A 1 101 ? -13.328 -27.844 -24.625 1 84 101 ILE A O 1
ATOM 830 N N . LYS A 1 102 ? -13.258 -29.25 -22.891 1 79.19 102 LYS A N 1
ATOM 831 C CA . LYS A 1 102 ? -13.016 -30.422 -23.734 1 79.19 102 LYS A CA 1
ATOM 832 C C . LYS A 1 102 ? -14.281 -30.828 -24.484 1 79.19 102 LYS A C 1
ATOM 834 O O . LYS A 1 102 ? -14.211 -31.266 -25.641 1 79.19 102 LYS A O 1
ATOM 839 N N . ARG A 1 103 ? -15.414 -30.75 -23.859 1 80.38 103 ARG A N 1
ATOM 840 C CA . ARG A 1 103 ? -16.672 -31.172 -24.484 1 80.38 103 ARG A CA 1
ATOM 841 C C . ARG A 1 103 ? -17.766 -30.125 -24.25 1 80.38 103 ARG A C 1
ATOM 843 O O . ARG A 1 103 ? -17.891 -29.578 -23.156 1 80.38 103 ARG A O 1
ATOM 850 N N . ARG A 1 104 ? -18.438 -29.688 -25.312 1 78.94 104 ARG A N 1
ATOM 851 C CA . ARG A 1 104 ? -19.562 -28.75 -25.203 1 78.94 104 ARG A CA 1
ATOM 852 C C . ARG A 1 104 ? -20.875 -29.438 -25.516 1 78.94 104 ARG A C 1
ATOM 854 O O . ARG A 1 104 ? -20.953 -30.25 -26.453 1 78.94 104 ARG A O 1
ATOM 861 N N . ARG A 1 105 ? -21.766 -29.203 -24.594 1 75.81 105 ARG A N 1
ATOM 862 C CA . ARG A 1 105 ? -23.094 -29.766 -24.812 1 75.81 105 ARG A CA 1
ATOM 863 C C . ARG A 1 105 ? -23.797 -29.062 -25.969 1 75.81 105 ARG A C 1
ATOM 865 O O . ARG A 1 105 ? -23.719 -27.844 -26.109 1 75.81 105 ARG A O 1
ATOM 872 N N . LYS A 1 106 ? -24.281 -29.734 -26.828 1 76.19 106 LYS A N 1
ATOM 873 C CA . LYS A 1 106 ? -25.047 -29.188 -27.938 1 76.19 106 LYS A CA 1
ATOM 874 C C . LYS A 1 106 ? -26.359 -28.578 -27.453 1 76.19 106 LYS A C 1
ATOM 876 O O . LYS A 1 106 ? -27.078 -29.203 -26.656 1 76.19 106 LYS A O 1
ATOM 881 N N . PRO A 1 107 ? -26.422 -27.312 -27.656 1 75.19 107 PRO A N 1
ATOM 882 C CA . PRO A 1 107 ? -27.672 -26.688 -27.234 1 75.19 107 PRO A CA 1
ATOM 883 C C . PRO A 1 107 ? -28.906 -27.422 -27.75 1 75.19 107 PRO A C 1
ATOM 885 O O . PRO A 1 107 ? -28.891 -27.984 -28.844 1 75.19 107 PRO A O 1
ATOM 888 N N . LYS A 1 108 ? -29.844 -27.656 -26.828 1 72.88 108 LYS A N 1
ATOM 889 C CA . LYS A 1 108 ? -31.109 -28.25 -27.266 1 72.88 108 LYS A CA 1
ATOM 890 C C . LYS A 1 108 ? -31.781 -27.422 -28.344 1 72.88 108 LYS A C 1
ATOM 892 O O . LYS A 1 108 ? -32.375 -27.953 -29.281 1 72.88 108 LYS A O 1
ATOM 897 N N . ASN A 1 109 ? -31.688 -26.141 -28.125 1 73.12 109 ASN A N 1
ATOM 898 C CA . ASN A 1 109 ? -32.25 -25.203 -29.094 1 73.12 109 ASN A CA 1
ATOM 899 C C . ASN A 1 109 ? -31.141 -24.578 -29.953 1 73.12 109 ASN A C 1
ATOM 901 O O . ASN A 1 109 ? -30.234 -23.922 -29.438 1 73.12 109 ASN A O 1
ATOM 905 N N . PRO A 1 110 ? -31.109 -25.031 -31.203 1 71 110 PRO A N 1
ATOM 906 C CA . PRO A 1 110 ? -30.078 -24.531 -32.125 1 71 110 PRO A CA 1
ATOM 907 C C . PRO A 1 110 ? -29.984 -23 -32.125 1 71 110 PRO A C 1
ATOM 909 O O . PRO A 1 110 ? -28.953 -22.453 -32.531 1 71 110 PRO A O 1
ATOM 912 N N . ASN A 1 111 ? -31.078 -22.406 -31.734 1 69.25 111 ASN A N 1
ATOM 913 C CA . ASN A 1 111 ? -31.078 -20.938 -31.75 1 69.25 111 ASN A CA 1
ATOM 914 C C . ASN A 1 111 ? -30.625 -20.375 -30.406 1 69.25 111 ASN A C 1
ATOM 916 O O . ASN A 1 111 ? -30.797 -19.172 -30.156 1 69.25 111 ASN A O 1
ATOM 920 N N . ALA A 1 112 ? -30.328 -21.312 -29.562 1 67.38 112 ALA A N 1
ATOM 921 C CA . ALA A 1 112 ? -29.984 -20.844 -28.219 1 67.38 112 ALA A CA 1
ATOM 922 C C . ALA A 1 112 ? -28.656 -20.094 -28.219 1 67.38 112 ALA A C 1
ATOM 924 O O . ALA A 1 112 ? -27.797 -20.344 -29.062 1 67.38 112 ALA A O 1
ATOM 925 N N . PRO A 1 113 ? -28.688 -19.031 -27.484 1 68.19 113 PRO A N 1
ATOM 926 C CA . PRO A 1 113 ? -27.453 -18.25 -27.422 1 68.19 113 PRO A CA 1
ATOM 927 C C . PRO A 1 113 ? -26.219 -19.125 -27.203 1 68.19 113 PRO A C 1
ATOM 929 O O . PRO A 1 113 ? -26.328 -20.25 -26.719 1 68.19 113 PRO A O 1
ATOM 932 N N . GLY A 1 114 ? -25.109 -18.875 -27.812 1 65.44 114 GLY A N 1
ATOM 933 C CA . GLY A 1 114 ? -23.812 -19.531 -27.734 1 65.44 114 GLY A CA 1
ATOM 934 C C . GLY A 1 114 ? -23.531 -20.156 -26.391 1 65.44 114 GLY A C 1
ATOM 935 O O . GLY A 1 114 ? -24.359 -20.078 -25.469 1 65.44 114 GLY A O 1
ATOM 936 N N . PRO A 1 115 ? -22.516 -20.922 -26.328 1 68.25 115 PRO A N 1
ATOM 937 C CA . PRO A 1 115 ? -22.141 -21.609 -25.094 1 68.25 115 PRO A CA 1
ATOM 938 C C . PRO A 1 115 ? -22.125 -20.672 -23.891 1 68.25 115 PRO A C 1
ATOM 940 O O . PRO A 1 115 ? -21.734 -19.516 -24 1 68.25 115 PRO A O 1
ATOM 943 N N . ILE A 1 116 ? -22.766 -21.188 -22.875 1 70.06 116 ILE A N 1
ATOM 944 C CA . ILE A 1 116 ? -22.906 -20.406 -21.656 1 70.06 116 ILE A CA 1
ATOM 945 C C . ILE A 1 116 ? -21.531 -20.188 -21.016 1 70.06 116 ILE A C 1
ATOM 947 O O . ILE A 1 116 ? -21.188 -19.078 -20.625 1 70.06 116 ILE A O 1
ATOM 951 N N . ARG A 1 117 ? -20.828 -21.406 -21.062 1 77.94 117 ARG A N 1
ATOM 952 C CA . ARG A 1 117 ? -19.531 -21.312 -20.391 1 77.94 117 ARG A CA 1
ATOM 953 C C . ARG A 1 117 ? -18.406 -21.234 -21.406 1 77.94 117 ARG A C 1
ATOM 955 O O . ARG A 1 117 ? -18.375 -21.984 -22.375 1 77.94 117 ARG A O 1
ATOM 962 N N . SER A 1 118 ? -17.547 -20.266 -21.328 1 77.25 118 SER A N 1
ATOM 963 C CA . SER A 1 118 ? -16.438 -20.062 -22.25 1 77.25 118 SER A CA 1
ATOM 964 C C . SER A 1 118 ? -15.188 -20.797 -21.797 1 77.25 118 SER A C 1
ATOM 966 O O . SER A 1 118 ? -14.336 -21.156 -22.609 1 77.25 118 SER A O 1
ATOM 968 N N . CYS A 1 119 ? -15.055 -21.031 -20.484 1 83.19 119 CYS A N 1
ATOM 969 C CA . CYS A 1 119 ? -13.836 -21.688 -20.016 1 83.19 119 CYS A CA 1
ATOM 970 C C . CYS A 1 119 ? -14.086 -22.422 -18.703 1 83.19 119 CYS A C 1
ATOM 972 O O . CYS A 1 119 ? -15.078 -22.156 -18.031 1 83.19 119 CYS A O 1
ATOM 974 N N . SER A 1 120 ? -13.352 -23.484 -18.531 1 90.06 120 SER A N 1
ATOM 975 C CA . SER A 1 120 ? -13.32 -24.188 -17.25 1 90.06 120 SER A CA 1
ATOM 976 C C . SER A 1 120 ? -12.016 -23.922 -16.516 1 90.06 120 SER A C 1
ATOM 978 O O . SER A 1 120 ? -11.102 -23.297 -17.047 1 90.06 120 SER A O 1
ATOM 980 N N . TYR A 1 121 ? -12.086 -24.266 -15.188 1 94.06 121 TYR A N 1
ATOM 981 C CA . TYR A 1 121 ? -10.898 -24 -14.391 1 94.06 121 TYR A CA 1
ATOM 982 C C . TYR A 1 121 ? -10.375 -25.266 -13.734 1 94.06 121 TYR A C 1
ATOM 984 O O . TYR A 1 121 ? -11.148 -26.172 -13.414 1 94.06 121 TYR A O 1
ATOM 992 N N . GLU A 1 122 ? -9.102 -25.312 -13.672 1 95.69 122 GLU A N 1
ATOM 993 C CA . GLU A 1 122 ? -8.414 -26.328 -12.883 1 95.69 122 GLU A CA 1
ATOM 994 C C . GLU A 1 122 ? -7.902 -25.75 -11.562 1 95.69 122 GLU A C 1
ATOM 996 O O . GLU A 1 122 ? -7.289 -24.688 -11.539 1 95.69 122 GLU A O 1
ATOM 1001 N N . TYR A 1 123 ? -8.172 -26.484 -10.5 1 97.69 123 TYR A N 1
ATOM 1002 C CA . TYR A 1 123 ? -7.816 -26.016 -9.156 1 97.69 123 TYR A CA 1
ATOM 1003 C C . TYR A 1 123 ? -6.691 -26.859 -8.57 1 97.69 123 TYR A C 1
ATOM 1005 O O . TYR A 1 123 ? -6.715 -28.094 -8.664 1 97.69 123 TYR A O 1
ATOM 1013 N N . THR A 1 124 ? -5.746 -26.172 -7.988 1 97.94 124 THR A N 1
ATOM 1014 C CA . THR A 1 124 ? -4.621 -26.859 -7.363 1 97.94 124 THR A CA 1
ATOM 1015 C C . THR A 1 124 ? -4.238 -26.188 -6.051 1 97.94 124 THR A C 1
ATOM 1017 O O . THR A 1 124 ? -4.59 -25.031 -5.816 1 97.94 124 THR A O 1
ATOM 1020 N N . VAL A 1 125 ? -3.639 -26.906 -5.176 1 98.12 125 VAL A N 1
ATOM 1021 C CA . VAL A 1 125 ? -3.004 -26.375 -3.977 1 98.12 125 VAL A CA 1
ATOM 1022 C C . VAL A 1 125 ? -1.567 -26.875 -3.883 1 98.12 125 VAL A C 1
ATOM 1024 O O . VAL A 1 125 ? -1.246 -27.953 -4.395 1 98.12 125 VAL A O 1
ATOM 1027 N N . ILE A 1 126 ? -0.772 -26.062 -3.348 1 97.06 126 ILE A N 1
ATOM 1028 C CA . ILE A 1 126 ? 0.648 -26.391 -3.283 1 97.06 126 ILE A CA 1
ATOM 1029 C C . ILE A 1 126 ? 1.096 -26.453 -1.825 1 97.06 126 ILE A C 1
ATOM 1031 O O . ILE A 1 126 ? 0.752 -25.594 -1.021 1 97.06 126 ILE A O 1
ATOM 1035 N N . TYR A 1 127 ? 1.789 -27.484 -1.493 1 96.38 127 TYR A N 1
ATOM 1036 C CA . TYR A 1 127 ? 2.393 -27.641 -0.174 1 96.38 127 TYR A CA 1
ATOM 1037 C C . TYR A 1 127 ? 3.746 -28.328 -0.266 1 96.38 127 TYR A C 1
ATOM 1039 O O . TYR A 1 127 ? 3.854 -29.422 -0.845 1 96.38 127 TYR A O 1
ATOM 1047 N N . SER A 1 128 ? 4.812 -27.719 0.268 1 92.19 128 SER A N 1
ATOM 1048 C CA . SER A 1 128 ? 6.168 -28.25 0.272 1 92.19 128 SER A CA 1
ATOM 1049 C C . SER A 1 128 ? 6.598 -28.688 -1.127 1 92.19 128 SER A C 1
ATOM 1051 O O . SER A 1 128 ? 7.062 -29.812 -1.32 1 92.19 128 SER A O 1
ATOM 1053 N N . ASN A 1 129 ? 6.258 -27.906 -2.076 1 88.12 129 ASN A N 1
ATOM 1054 C CA . ASN A 1 129 ? 6.668 -28.062 -3.467 1 88.12 129 ASN A CA 1
ATOM 1055 C C . ASN A 1 129 ? 5.906 -29.188 -4.156 1 88.12 129 ASN A C 1
ATOM 1057 O O . ASN A 1 129 ? 6.34 -29.688 -5.195 1 88.12 129 ASN A O 1
ATOM 1061 N N . THR A 1 130 ? 4.93 -29.609 -3.52 1 92.44 130 THR A N 1
ATOM 1062 C CA . THR A 1 130 ? 4.047 -30.594 -4.129 1 92.44 130 THR A CA 1
ATOM 1063 C C . THR A 1 130 ? 2.707 -29.969 -4.5 1 92.44 130 THR A C 1
ATOM 1065 O O . THR A 1 130 ? 2.105 -29.266 -3.695 1 92.44 130 THR A O 1
ATOM 1068 N N . THR A 1 131 ? 2.326 -30.297 -5.734 1 94.81 131 THR A N 1
ATOM 1069 C CA . THR A 1 131 ? 1.062 -29.75 -6.223 1 94.81 131 THR A CA 1
ATOM 1070 C C . THR A 1 131 ? -0.047 -30.797 -6.129 1 94.81 131 THR A C 1
ATOM 1072 O O . THR A 1 131 ? 0.108 -31.922 -6.609 1 94.81 131 THR A O 1
ATOM 1075 N N . TYR A 1 132 ? -1.109 -30.453 -5.469 1 97.38 132 TYR A N 1
ATOM 1076 C CA . TYR A 1 132 ? -2.283 -31.312 -5.344 1 97.38 132 TYR A CA 1
ATOM 1077 C C . TYR A 1 132 ? -3.439 -30.766 -6.18 1 97.38 132 TYR A C 1
ATOM 1079 O O . TYR A 1 132 ? -3.84 -29.609 -6.023 1 97.38 132 TYR A O 1
ATOM 1087 N N . GLN A 1 133 ? -3.949 -31.594 -7.02 1 97.5 133 GLN A N 1
ATOM 1088 C CA . GLN A 1 133 ? -5.148 -31.219 -7.758 1 97.5 133 GLN A CA 1
ATOM 1089 C C . GLN A 1 133 ? -6.402 -31.406 -6.906 1 97.5 133 GLN A C 1
ATOM 1091 O O . GLN A 1 133 ? -6.586 -32.469 -6.289 1 97.5 133 GLN A O 1
ATOM 1096 N N . VAL A 1 134 ? -7.195 -30.438 -6.859 1 98.06 134 VAL A N 1
ATOM 1097 C CA . VAL A 1 134 ? -8.422 -30.516 -6.074 1 98.06 134 VAL A CA 1
ATOM 1098 C C . VAL A 1 134 ? -9.609 -30.078 -6.93 1 98.06 134 VAL A C 1
ATOM 1100 O O . VAL A 1 134 ? -9.43 -29.438 -7.977 1 98.06 134 VAL A O 1
ATOM 1103 N N . CYS A 1 135 ? -10.781 -30.5 -6.504 1 97.31 135 CYS A N 1
ATOM 1104 C CA . CYS A 1 135 ? -11.977 -30.062 -7.207 1 97.31 135 CYS A CA 1
ATOM 1105 C C . CYS A 1 135 ? -12.359 -28.641 -6.812 1 97.31 135 CYS A C 1
ATOM 1107 O O . CYS A 1 135 ? -11.758 -28.062 -5.914 1 97.31 135 CYS A O 1
ATOM 1109 N N . LYS A 1 136 ? -13.312 -28.078 -7.512 1 96.81 136 LYS A N 1
ATOM 1110 C CA . LYS A 1 136 ? -13.766 -26.719 -7.262 1 96.81 136 LYS A CA 1
ATOM 1111 C C . LYS A 1 136 ? -14.273 -26.562 -5.832 1 96.81 136 LYS A C 1
ATOM 1113 O O . LYS A 1 136 ? -13.836 -25.656 -5.109 1 96.81 136 LYS A O 1
ATOM 1118 N N . GLN A 1 137 ? -15.117 -27.406 -5.426 1 97.62 137 GLN A N 1
ATOM 1119 C CA . GLN A 1 137 ? -15.695 -27.328 -4.09 1 97.62 137 GLN A CA 1
ATOM 1120 C C . GLN A 1 137 ? -14.625 -27.516 -3.018 1 97.62 137 GLN A C 1
ATOM 1122 O O . GLN A 1 137 ? -14.664 -26.859 -1.979 1 97.62 137 GLN A O 1
ATOM 1127 N N . GLY A 1 138 ? -13.773 -28.469 -3.27 1 97.81 138 GLY A N 1
ATOM 1128 C CA . GLY A 1 138 ? -12.664 -28.641 -2.348 1 97.81 138 GLY A CA 1
ATOM 1129 C C . GLY A 1 138 ? -11.828 -27.391 -2.164 1 97.81 138 GLY A C 1
ATOM 1130 O O . GLY A 1 138 ? -11.5 -27.016 -1.036 1 97.81 138 GLY A O 1
ATOM 1131 N N . PHE A 1 139 ? -11.484 -26.75 -3.256 1 98.56 139 PHE A N 1
ATOM 1132 C CA . PHE A 1 139 ? -10.703 -25.531 -3.24 1 98.56 139 PHE A CA 1
ATOM 1133 C C . PHE A 1 139 ? -11.406 -24.438 -2.432 1 98.56 139 PHE A C 1
ATOM 1135 O O . PHE A 1 139 ? -10.797 -23.812 -1.558 1 98.56 139 PHE A O 1
ATOM 1142 N N . LEU A 1 140 ? -12.656 -24.188 -2.723 1 98.56 140 LEU A N 1
ATOM 1143 C CA . LEU A 1 140 ? -13.445 -23.188 -2.02 1 98.56 140 LEU A CA 1
ATOM 1144 C C . LEU A 1 140 ? -13.492 -23.484 -0.523 1 98.56 140 LEU A C 1
ATOM 1146 O O . LEU A 1 140 ? -13.328 -22.578 0.296 1 98.56 140 LEU A O 1
ATOM 1150 N N . SER A 1 141 ? -13.625 -24.688 -0.188 1 98.44 141 SER A N 1
ATOM 1151 C CA . SER A 1 141 ? -13.742 -25.094 1.209 1 98.44 141 SER A CA 1
ATOM 1152 C C . SER A 1 141 ? -12.414 -24.953 1.939 1 98.44 141 SER A C 1
ATOM 1154 O O . SER A 1 141 ? -12.375 -24.531 3.098 1 98.44 141 SER A O 1
ATOM 1156 N N . ILE A 1 142 ? -11.359 -25.297 1.34 1 98.38 142 ILE A N 1
ATOM 1157 C CA . ILE A 1 142 ? -10.031 -25.25 1.942 1 98.38 142 ILE A CA 1
ATOM 1158 C C . ILE A 1 142 ? -9.703 -23.812 2.354 1 98.38 142 ILE A C 1
ATOM 1160 O O . ILE A 1 142 ? -9.211 -23.578 3.457 1 98.38 142 ILE A O 1
ATOM 1164 N N . PHE A 1 143 ? -10.039 -22.859 1.508 1 98.5 143 PHE A N 1
ATOM 1165 C CA . PHE A 1 143 ? -9.664 -21.469 1.765 1 98.5 143 PHE A CA 1
ATOM 1166 C C . PHE A 1 143 ? -10.828 -20.703 2.35 1 98.5 143 PHE A C 1
ATOM 1168 O O . PHE A 1 143 ? -10.68 -19.531 2.738 1 98.5 143 PHE A O 1
ATOM 1175 N N . GLY A 1 144 ? -11.977 -21.328 2.416 1 98.12 144 GLY A N 1
ATOM 1176 C CA . GLY A 1 144 ? -13.156 -20.625 2.914 1 98.12 144 GLY A CA 1
ATOM 1177 C C . GLY A 1 144 ? -13.609 -19.5 2.006 1 98.12 144 GLY A C 1
ATOM 1178 O O . GLY A 1 144 ? -13.969 -18.422 2.48 1 98.12 144 GLY A O 1
ATOM 1179 N N . LEU A 1 145 ? -13.562 -19.719 0.736 1 98.19 145 LEU A N 1
ATOM 1180 C CA . LEU A 1 145 ? -13.891 -18.688 -0.251 1 98.19 145 LEU A CA 1
ATOM 1181 C C . LEU A 1 145 ? -15.234 -18.984 -0.911 1 98.19 145 LEU A C 1
ATOM 1183 O O . LEU A 1 145 ? -15.648 -20.156 -0.989 1 98.19 145 LEU A O 1
ATOM 1187 N N . LYS A 1 146 ? -15.867 -17.938 -1.343 1 97 146 LYS A N 1
ATOM 1188 C CA . LYS A 1 146 ? -17.062 -18.078 -2.182 1 97 146 LYS A CA 1
ATOM 1189 C C . LYS A 1 146 ? -16.672 -18.188 -3.656 1 97 146 LYS A C 1
ATOM 1191 O O . LYS A 1 146 ? -15.617 -17.719 -4.066 1 97 146 LYS A O 1
ATOM 1196 N N . LYS A 1 147 ? -17.547 -18.797 -4.371 1 96.19 147 LYS A N 1
ATOM 1197 C CA . LYS A 1 147 ? -17.344 -18.969 -5.805 1 96.19 147 LYS A CA 1
ATOM 1198 C C . LYS A 1 147 ? -17.094 -17.625 -6.488 1 96.19 147 LYS A C 1
ATOM 1200 O O . LYS A 1 147 ? -16.188 -17.5 -7.316 1 96.19 147 LYS A O 1
ATOM 1205 N N . ALA A 1 148 ? -17.844 -16.672 -6.156 1 96.81 148 ALA A N 1
ATOM 1206 C CA . ALA A 1 148 ? -17.766 -15.359 -6.789 1 96.81 148 ALA A CA 1
ATOM 1207 C C . ALA A 1 148 ? -16.406 -14.711 -6.574 1 96.81 148 ALA A C 1
ATOM 1209 O O . ALA A 1 148 ? -15.898 -14.008 -7.449 1 96.81 148 ALA A O 1
ATOM 1210 N N . ARG A 1 149 ? -15.852 -14.938 -5.395 1 96.75 149 ARG A N 1
ATOM 1211 C CA . ARG A 1 149 ? -14.547 -14.375 -5.051 1 96.75 149 ARG A CA 1
ATOM 1212 C C . ARG A 1 149 ? -13.461 -14.922 -5.977 1 96.75 149 ARG A C 1
ATOM 1214 O O . ARG A 1 149 ? -12.609 -14.164 -6.457 1 96.75 149 ARG A O 1
ATOM 1221 N N . VAL A 1 150 ? -13.469 -16.156 -6.234 1 97.25 150 VAL A N 1
ATOM 1222 C CA . VAL A 1 150 ? -12.492 -16.812 -7.105 1 97.25 150 VAL A CA 1
ATOM 1223 C C . VAL A 1 150 ? -12.734 -16.391 -8.555 1 97.25 150 VAL A C 1
ATOM 1225 O O . VAL A 1 150 ? -11.789 -16.062 -9.281 1 97.25 150 VAL A O 1
ATOM 1228 N N . GLU A 1 151 ? -13.984 -16.344 -8.938 1 94.44 151 GLU A N 1
ATOM 1229 C CA . GLU A 1 151 ? -14.32 -15.961 -10.305 1 94.44 151 GLU A CA 1
ATOM 1230 C C . GLU A 1 151 ? -13.898 -14.531 -10.602 1 94.44 151 GLU A C 1
ATOM 1232 O O . GLU A 1 151 ? -13.398 -14.242 -11.695 1 94.44 151 GLU A O 1
ATOM 1237 N N . THR A 1 152 ? -14.133 -13.695 -9.656 1 95.06 152 THR A N 1
ATOM 1238 C CA . THR A 1 152 ? -13.719 -12.312 -9.82 1 95.06 152 THR A CA 1
ATOM 1239 C C . THR A 1 152 ? -12.211 -12.219 -9.992 1 95.06 152 THR A C 1
ATOM 1241 O O . THR A 1 152 ? -11.719 -11.469 -10.852 1 95.06 152 THR A O 1
ATOM 1244 N N . ALA A 1 153 ? -11.461 -12.953 -9.188 1 96.19 153 ALA A N 1
ATOM 1245 C CA . ALA A 1 153 ? -10 -12.969 -9.297 1 96.19 153 ALA A CA 1
ATOM 1246 C C . ALA A 1 153 ? -9.562 -13.492 -10.664 1 96.19 153 ALA A C 1
ATOM 1248 O O . ALA A 1 153 ? -8.664 -12.922 -11.289 1 96.19 153 ALA A O 1
ATOM 1249 N N . MET A 1 154 ? -10.234 -14.484 -11.188 1 95 154 MET A N 1
ATOM 1250 C CA . MET A 1 154 ? -9.828 -15.148 -12.422 1 95 154 MET A CA 1
ATOM 1251 C C . MET A 1 154 ? -10.203 -14.32 -13.641 1 95 154 MET A C 1
ATOM 1253 O O . MET A 1 154 ? -9.531 -14.367 -14.672 1 95 154 MET A O 1
ATOM 1257 N N . ARG A 1 155 ? -11.227 -13.539 -13.516 1 91.75 155 ARG A N 1
ATOM 1258 C CA . ARG A 1 155 ? -11.641 -12.664 -14.609 1 91.75 155 ARG A CA 1
ATOM 1259 C C . ARG A 1 155 ? -10.594 -11.586 -14.867 1 91.75 155 ARG A C 1
ATOM 1261 O O . ARG A 1 155 ? -10.516 -11.039 -15.977 1 91.75 155 ARG A O 1
ATOM 1268 N N . LYS A 1 156 ? -9.758 -11.398 -13.883 1 92.25 156 LYS A N 1
ATOM 1269 C CA . LYS A 1 156 ? -8.781 -10.32 -13.984 1 92.25 156 LYS A CA 1
ATOM 1270 C C . LYS A 1 156 ? -7.441 -10.844 -14.5 1 92.25 156 LYS A C 1
ATOM 1272 O O . LYS A 1 156 ? -6.48 -10.086 -14.625 1 92.25 156 LYS A O 1
ATOM 1277 N N . VAL A 1 157 ? -7.383 -12.094 -14.773 1 91.81 157 VAL A N 1
ATOM 1278 C CA . VAL A 1 157 ? -6.137 -12.672 -15.266 1 91.81 157 VAL A CA 1
ATOM 1279 C C . VAL A 1 157 ? -5.773 -12.047 -16.609 1 91.81 157 VAL A C 1
ATOM 1281 O O . VAL A 1 157 ? -6.621 -11.945 -17.5 1 91.81 157 VAL A O 1
ATOM 1284 N N . THR A 1 158 ? -4.559 -11.594 -16.719 1 92.31 158 THR A N 1
ATOM 1285 C CA . THR A 1 158 ? -4.07 -10.977 -17.953 1 92.31 158 THR A CA 1
ATOM 1286 C C . THR A 1 158 ? -3.545 -12.031 -18.922 1 92.31 158 THR A C 1
ATOM 1288 O O . THR A 1 158 ? -3.445 -13.211 -18.562 1 92.31 158 THR A O 1
ATOM 1291 N N . THR A 1 159 ? -3.201 -11.602 -20.109 1 93.25 159 THR A N 1
ATOM 1292 C CA . THR A 1 159 ? -2.689 -12.5 -21.141 1 93.25 159 THR A CA 1
ATOM 1293 C C . THR A 1 159 ? -1.352 -13.102 -20.719 1 93.25 159 THR A C 1
ATOM 1295 O O . THR A 1 159 ? -1.042 -14.242 -21.062 1 93.25 159 THR A O 1
ATOM 1298 N N . THR A 1 160 ? -0.587 -12.391 -19.969 1 95.06 160 THR A N 1
ATOM 1299 C CA . THR A 1 160 ? 0.715 -12.867 -19.516 1 95.06 160 THR A CA 1
ATOM 1300 C C . THR A 1 160 ? 0.618 -13.477 -18.109 1 95.06 160 THR A C 1
ATOM 1302 O O . THR A 1 160 ? 1.634 -13.836 -17.516 1 95.06 160 THR A O 1
ATOM 1305 N N . SER A 1 161 ? -0.612 -13.477 -17.531 1 94.19 161 SER A N 1
ATOM 1306 C CA . SER A 1 161 ? -0.88 -14 -16.188 1 94.19 161 SER A CA 1
ATOM 1307 C C . SER A 1 161 ? -0.236 -13.125 -15.117 1 94.19 161 SER A C 1
ATOM 1309 O O . SER A 1 161 ? 0.046 -13.602 -14.016 1 94.19 161 SER A O 1
ATOM 1311 N N . ALA A 1 162 ? 0.089 -11.914 -15.492 1 95.5 162 ALA A N 1
ATOM 1312 C CA . ALA A 1 162 ? 0.625 -10.969 -14.516 1 95.5 162 ALA A CA 1
ATOM 1313 C C . ALA A 1 162 ? -0.464 -10.492 -13.555 1 95.5 162 ALA A C 1
ATOM 1315 O O . ALA A 1 162 ? -1.611 -10.289 -13.961 1 95.5 162 ALA A O 1
ATOM 1316 N N . PRO A 1 163 ? -0.078 -10.328 -12.281 1 94.56 163 PRO A N 1
ATOM 1317 C CA . PRO A 1 163 ? -1.071 -9.781 -11.352 1 94.56 163 PRO A CA 1
ATOM 1318 C C . PRO A 1 163 ? -1.397 -8.32 -11.625 1 94.56 163 PRO A C 1
ATOM 1320 O O . PRO A 1 163 ? -0.57 -7.59 -12.18 1 94.56 163 PRO A O 1
ATOM 1323 N N . THR A 1 164 ? -2.609 -7.938 -11.281 1 92.06 164 THR A N 1
ATOM 1324 C CA . THR A 1 164 ? -3.064 -6.566 -11.484 1 92.06 164 THR A CA 1
ATOM 1325 C C . THR A 1 164 ? -3.525 -5.953 -10.164 1 92.06 164 THR A C 1
ATOM 1327 O O . THR A 1 164 ? -3.855 -6.672 -9.219 1 92.06 164 THR A O 1
ATOM 1330 N N . THR A 1 165 ? -3.426 -4.715 -10.102 1 91.81 165 THR A N 1
ATOM 1331 C CA . THR A 1 165 ? -3.896 -3.992 -8.922 1 91.81 165 THR A CA 1
ATOM 1332 C C . THR A 1 165 ? -5.379 -3.662 -9.047 1 91.81 165 THR A C 1
ATOM 1334 O O . THR A 1 165 ? -5.852 -3.295 -10.125 1 91.81 165 THR A O 1
ATOM 1337 N N . ASP A 1 166 ? -5.941 -3.721 -7.918 1 90.44 166 ASP A N 1
ATOM 1338 C CA . ASP A 1 166 ? -7.359 -3.383 -7.867 1 90.44 166 ASP A CA 1
ATOM 1339 C C . ASP A 1 166 ? -7.586 -1.916 -8.227 1 90.44 166 ASP A C 1
ATOM 1341 O O . ASP A 1 166 ? -6.965 -1.025 -7.641 1 90.44 166 ASP A O 1
ATOM 1345 N N . GLN A 1 167 ? -8.445 -1.63 -9.164 1 88.62 167 GLN A N 1
ATOM 1346 C CA . GLN A 1 167 ? -8.633 -0.273 -9.664 1 88.62 167 GLN A CA 1
ATOM 1347 C C . GLN A 1 167 ? -9.977 0.297 -9.211 1 88.62 167 GLN A C 1
ATOM 1349 O O . GLN A 1 167 ? -10.375 1.383 -9.641 1 88.62 167 GLN A O 1
ATOM 1354 N N . ARG A 1 168 ? -10.688 -0.464 -8.406 1 86.19 168 ARG A N 1
ATOM 1355 C CA . ARG A 1 168 ? -11.977 0.038 -7.941 1 86.19 168 ARG A CA 1
ATOM 1356 C C . ARG A 1 168 ? -11.797 1.293 -7.094 1 86.19 168 ARG A C 1
ATOM 1358 O O . ARG A 1 168 ? -10.914 1.349 -6.234 1 86.19 168 ARG A O 1
ATOM 1365 N N . GLY A 1 169 ? -12.523 2.293 -7.289 1 82.44 169 GLY A N 1
ATOM 1366 C CA . GLY A 1 169 ? -12.453 3.549 -6.562 1 82.44 169 GLY A CA 1
ATOM 1367 C C . GLY A 1 169 ? -11.32 4.441 -7.023 1 82.44 169 GLY A C 1
ATOM 1368 O O . GLY A 1 169 ? -11.156 5.559 -6.531 1 82.44 169 GLY A O 1
ATOM 1369 N N . LYS A 1 170 ? -10.555 3.984 -7.883 1 84.81 170 LYS A N 1
ATOM 1370 C CA . LYS A 1 170 ? -9.391 4.754 -8.312 1 84.81 170 LYS A CA 1
ATOM 1371 C C . LYS A 1 170 ? -9.578 5.293 -9.727 1 84.81 170 LYS A C 1
ATOM 1373 O O . LYS A 1 170 ? -8.602 5.648 -10.391 1 84.81 170 LYS A O 1
ATOM 1378 N N . HIS A 1 171 ? -10.719 5.27 -10.164 1 83.38 171 HIS A N 1
ATOM 1379 C CA . HIS A 1 171 ? -11 5.793 -11.5 1 83.38 171 HIS A CA 1
ATOM 1380 C C . HIS A 1 171 ? -11.172 7.309 -11.469 1 83.38 171 HIS A C 1
ATOM 1382 O O . HIS A 1 171 ? -11.484 7.883 -10.422 1 83.38 171 HIS A O 1
ATOM 1388 N N . ASN A 1 172 ? -10.742 8 -12.375 1 76.62 172 ASN A N 1
ATOM 1389 C CA . ASN A 1 172 ? -10.797 9.453 -12.453 1 76.62 172 ASN A CA 1
ATOM 1390 C C . ASN A 1 172 ? -12.062 9.93 -13.164 1 76.62 172 ASN A C 1
ATOM 1392 O O . ASN A 1 172 ? -12.125 11.07 -13.625 1 76.62 172 ASN A O 1
ATOM 1396 N N . LYS A 1 173 ? -12.93 9.062 -13.375 1 80.56 173 LYS A N 1
ATOM 1397 C CA . LYS A 1 173 ? -14.125 9.461 -14.109 1 80.56 173 LYS A CA 1
ATOM 1398 C C . LYS A 1 173 ? -15.234 9.891 -13.156 1 80.56 173 LYS A C 1
ATOM 1400 O O . LYS A 1 173 ? -16.422 9.664 -13.422 1 80.56 173 LYS A O 1
ATOM 1405 N N . ARG A 1 174 ? -14.898 10.523 -12.062 1 78.19 174 ARG A N 1
ATOM 1406 C CA . ARG A 1 174 ? -15.93 10.992 -11.141 1 78.19 174 ARG A CA 1
ATOM 1407 C C . ARG A 1 174 ? -16.594 12.266 -11.656 1 78.19 174 ARG A C 1
ATOM 1409 O O . ARG A 1 174 ? -15.945 13.078 -12.32 1 78.19 174 ARG A O 1
ATOM 1416 N N . LYS A 1 175 ? -17.875 12.297 -11.547 1 82.69 175 LYS A N 1
ATOM 1417 C CA . LYS A 1 175 ? -18.609 13.492 -11.945 1 82.69 175 LYS A CA 1
ATOM 1418 C C . LYS A 1 175 ? -18.188 14.703 -11.117 1 82.69 175 LYS A C 1
ATOM 1420 O O . LYS A 1 175 ? -18.109 14.625 -9.891 1 82.69 175 LYS A O 1
ATOM 1425 N N . MET A 1 176 ? -17.719 15.688 -11.773 1 84.94 176 MET A N 1
ATOM 1426 C CA . MET A 1 176 ? -17.281 16.922 -11.109 1 84.94 176 MET A CA 1
ATOM 1427 C C . MET A 1 176 ? -18.234 18.062 -11.414 1 84.94 176 MET A C 1
ATOM 1429 O O . MET A 1 176 ? -18.875 18.078 -12.469 1 84.94 176 MET A O 1
ATOM 1433 N N . ILE A 1 177 ? -18.406 18.875 -10.391 1 88.06 177 ILE A N 1
ATOM 1434 C CA . ILE A 1 177 ? -19.156 20.109 -10.609 1 88.06 177 ILE A CA 1
ATOM 1435 C C . ILE A 1 177 ? -18.328 21.078 -11.43 1 88.06 177 ILE A C 1
ATOM 1437 O O . ILE A 1 177 ? -17.25 21.516 -10.992 1 88.06 177 ILE A O 1
ATOM 1441 N N . VAL A 1 178 ? -18.734 21.25 -12.648 1 82.31 178 VAL A N 1
ATOM 1442 C CA . VAL A 1 178 ? -17.953 22.109 -13.547 1 82.31 178 VAL A CA 1
ATOM 1443 C C . VAL A 1 178 ? -18.891 23.109 -14.234 1 82.31 178 VAL A C 1
ATOM 1445 O O . VAL A 1 178 ? -20.109 23.016 -14.117 1 82.31 178 VAL A O 1
ATOM 1448 N N . GLY A 1 179 ? -18.281 24.094 -14.766 1 85.69 179 GLY A N 1
ATOM 1449 C CA . GLY A 1 179 ? -18.984 25.016 -15.641 1 85.69 179 GLY A CA 1
ATOM 1450 C C . GLY A 1 179 ? -19.656 26.156 -14.883 1 85.69 179 GLY A C 1
ATOM 1451 O O . GLY A 1 179 ? -19.016 26.812 -14.062 1 85.69 179 GLY A O 1
ATOM 1452 N N . VAL A 1 180 ? -20.922 26.312 -15.227 1 88.56 180 VAL A N 1
ATOM 1453 C CA . VAL A 1 180 ? -21.688 27.484 -14.797 1 88.56 180 VAL A CA 1
ATOM 1454 C C . VAL A 1 180 ? -21.891 27.438 -13.289 1 88.56 180 VAL A C 1
ATOM 1456 O O . VAL A 1 180 ? -21.766 28.453 -12.602 1 88.56 180 VAL A O 1
ATOM 1459 N N . MET A 1 181 ? -22.125 26.266 -12.719 1 93.06 181 MET A N 1
ATOM 1460 C CA . MET A 1 181 ? -22.391 26.109 -11.297 1 93.06 181 MET A CA 1
ATOM 1461 C C . MET A 1 181 ? -21.172 26.5 -10.461 1 93.06 181 MET A C 1
ATOM 1463 O O . MET A 1 181 ? -21.297 27.219 -9.477 1 93.06 181 MET A O 1
ATOM 1467 N N . ALA A 1 182 ? -20.047 26.016 -10.867 1 94.75 182 ALA A N 1
ATOM 1468 C CA . ALA A 1 182 ? -18.797 26.344 -10.172 1 94.75 182 ALA A CA 1
ATOM 1469 C C . ALA A 1 182 ? -18.5 27.844 -10.25 1 94.75 182 ALA A C 1
ATOM 1471 O O . ALA A 1 182 ? -18.078 28.453 -9.266 1 94.75 182 ALA A O 1
ATOM 1472 N N . GLU A 1 183 ? -18.75 28.391 -11.352 1 95.19 183 GLU A N 1
ATOM 1473 C CA . GLU A 1 183 ? -18.469 29.812 -11.57 1 95.19 183 GLU A CA 1
ATOM 1474 C C . GLU A 1 183 ? -19.359 30.688 -10.703 1 95.19 183 GLU A C 1
ATOM 1476 O O . GLU A 1 183 ? -18.938 31.734 -10.227 1 95.19 183 GLU A O 1
ATOM 1481 N N . LEU A 1 184 ? -20.562 30.297 -10.562 1 96.44 184 LEU A N 1
ATOM 1482 C CA . LEU A 1 184 ? -21.5 31.047 -9.742 1 96.44 184 LEU A CA 1
ATOM 1483 C C . LEU A 1 184 ? -21.047 31.047 -8.281 1 96.44 184 LEU A C 1
ATOM 1485 O O . LEU A 1 184 ? -21.203 32.062 -7.582 1 96.44 184 LEU A O 1
ATOM 1489 N N . VAL A 1 185 ? -20.547 29.938 -7.816 1 96.88 185 VAL A N 1
ATOM 1490 C CA . VAL A 1 185 ? -20.016 29.875 -6.457 1 96.88 185 VAL A CA 1
ATOM 1491 C C . VAL A 1 185 ? -18.859 30.859 -6.301 1 96.88 185 VAL A C 1
ATOM 1493 O O . VAL A 1 185 ? -18.812 31.625 -5.336 1 96.88 185 VAL A O 1
ATOM 1496 N N . ARG A 1 186 ? -17.969 30.859 -7.266 1 95.75 186 ARG A N 1
ATOM 1497 C CA . ARG A 1 186 ? -16.812 31.766 -7.242 1 95.75 186 ARG A CA 1
ATOM 1498 C C . ARG A 1 186 ? -17.266 33.219 -7.254 1 95.75 186 ARG A C 1
ATOM 1500 O O . ARG A 1 186 ? -16.734 34.062 -6.523 1 95.75 186 ARG A O 1
ATOM 1507 N N . LYS A 1 187 ? -18.234 33.438 -8.094 1 96.25 187 LYS A N 1
ATOM 1508 C CA . LYS A 1 187 ? -18.781 34.812 -8.203 1 96.25 187 LYS A CA 1
ATOM 1509 C C . LYS A 1 187 ? -19.359 35.25 -6.867 1 96.25 187 LYS A C 1
ATOM 1511 O O . LYS A 1 187 ? -19.141 36.406 -6.453 1 96.25 187 LYS A O 1
ATOM 1516 N N . HIS A 1 188 ? -20.062 34.469 -6.281 1 97.38 188 HIS A N 1
ATOM 1517 C CA . HIS A 1 188 ? -20.656 34.812 -4.992 1 97.38 188 HIS A CA 1
ATOM 1518 C C . HIS A 1 188 ? -19.578 35.094 -3.955 1 97.38 188 HIS A C 1
ATOM 1520 O O . HIS A 1 188 ? -19.656 36.094 -3.24 1 97.38 188 HIS A O 1
ATOM 1526 N N . ILE A 1 189 ? -18.578 34.25 -3.83 1 96.38 189 ILE A N 1
ATOM 1527 C CA . ILE A 1 189 ? -17.516 34.406 -2.832 1 96.38 189 ILE A CA 1
ATOM 1528 C C . ILE A 1 189 ? -16.75 35.719 -3.078 1 96.38 189 ILE A C 1
ATOM 1530 O O . ILE A 1 189 ? -16.391 36.406 -2.133 1 96.38 189 ILE A O 1
ATOM 1534 N N . LYS A 1 190 ? -16.594 36 -4.316 1 94.88 190 LYS A N 1
ATOM 1535 C CA . LYS A 1 190 ? -15.875 37.219 -4.688 1 94.88 190 LYS A CA 1
ATOM 1536 C C . LYS A 1 190 ? -16.688 38.469 -4.344 1 94.88 190 LYS A C 1
ATOM 1538 O O . LYS A 1 190 ? -16.125 39.562 -4.176 1 94.88 190 LYS A O 1
ATOM 1543 N N . SER A 1 191 ? -17.938 38.312 -4.246 1 94.69 191 SER A N 1
ATOM 1544 C CA . SER A 1 191 ? -18.812 39.438 -4 1 94.69 191 SER A CA 1
ATOM 1545 C C . SER A 1 191 ? -18.844 39.812 -2.521 1 94.69 191 SER A C 1
ATOM 1547 O O . SER A 1 191 ? -19.344 40.875 -2.15 1 94.69 191 SER A O 1
ATOM 1549 N N . ILE A 1 192 ? -18.312 39.031 -1.665 1 94.94 192 ILE A N 1
ATOM 1550 C CA . ILE A 1 192 ? -18.344 39.281 -0.229 1 94.94 192 ILE A CA 1
ATOM 1551 C C . ILE A 1 192 ? -17.328 40.375 0.129 1 94.94 192 ILE A C 1
ATOM 1553 O O . ILE A 1 192 ? -16.156 40.25 -0.242 1 94.94 192 ILE A O 1
ATOM 1557 N N . PRO A 1 193 ? -17.703 41.344 0.846 1 93.44 193 PRO A N 1
ATOM 1558 C CA . PRO A 1 193 ? -16.797 42.469 1.187 1 93.44 193 PRO A CA 1
ATOM 1559 C C . PRO A 1 193 ? -15.68 42.031 2.127 1 93.44 193 PRO A C 1
ATOM 1561 O O . PRO A 1 193 ? -15.914 41.25 3.057 1 93.44 193 PRO A O 1
ATOM 1564 N N . ILE A 1 194 ? -14.5 42.531 1.945 1 92 194 ILE A N 1
ATOM 1565 C CA . ILE A 1 194 ? -13.32 42.281 2.77 1 92 194 ILE A CA 1
ATOM 1566 C C . ILE A 1 194 ? -13.188 43.375 3.832 1 92 194 ILE A C 1
ATOM 1568 O O . ILE A 1 194 ? -13.273 44.562 3.523 1 92 194 ILE A O 1
ATOM 1572 N N . VAL A 1 195 ? -12.984 43 4.996 1 90.69 195 VAL A N 1
ATOM 1573 C CA . VAL A 1 195 ? -12.914 43.938 6.098 1 90.69 195 VAL A CA 1
ATOM 1574 C C . VAL A 1 195 ? -11.477 44.406 6.301 1 90.69 195 VAL A C 1
ATOM 1576 O O . VAL A 1 195 ? -11.219 45.562 6.59 1 90.69 195 VAL A O 1
ATOM 1579 N N . SER A 1 196 ? -10.555 43.5 6.195 1 85.44 196 SER A N 1
ATOM 1580 C CA . SER A 1 196 ? -9.148 43.812 6.391 1 85.44 196 SER A CA 1
ATOM 1581 C C . SER A 1 196 ? -8.242 42.844 5.648 1 85.44 196 SER A C 1
ATOM 1583 O O . SER A 1 196 ? -8.695 41.781 5.207 1 85.44 196 SER A O 1
ATOM 1585 N N . SER A 1 197 ? -7.035 43.344 5.434 1 83.5 197 SER A N 1
ATOM 1586 C CA . SER A 1 197 ? -6.023 42.5 4.781 1 83.5 197 SER A CA 1
ATOM 1587 C C . SER A 1 197 ? -4.699 42.562 5.531 1 83.5 197 SER A C 1
ATOM 1589 O O . SER A 1 197 ? -4.309 43.625 6.039 1 83.5 197 SER A O 1
ATOM 1591 N N . HIS A 1 198 ? -4.223 41.438 5.824 1 77.69 198 HIS A N 1
ATOM 1592 C CA . HIS A 1 198 ? -2.898 41.312 6.426 1 77.69 198 HIS A CA 1
ATOM 1593 C C . HIS A 1 198 ? -1.984 40.469 5.547 1 77.69 198 HIS A C 1
ATOM 1595 O O . HIS A 1 198 ? -2.168 39.25 5.441 1 77.69 198 HIS A O 1
ATOM 1601 N N . TYR A 1 199 ? -1.025 41.062 4.965 1 76.25 199 TYR A N 1
ATOM 1602 C CA . TYR A 1 199 ? -0.16 40.344 4.02 1 76.25 199 TYR A CA 1
ATOM 1603 C C . TYR A 1 199 ? -0.968 39.781 2.863 1 76.25 199 TYR A C 1
ATOM 1605 O O . TYR A 1 199 ? -1.679 40.5 2.166 1 76.25 199 TYR A O 1
ATOM 1613 N N . ASN A 1 200 ? -0.892 38.469 2.674 1 75.62 200 ASN A N 1
ATOM 1614 C CA . ASN A 1 200 ? -1.608 37.844 1.573 1 75.62 200 ASN A CA 1
ATOM 1615 C C . ASN A 1 200 ? -2.93 37.25 2.041 1 75.62 200 ASN A C 1
ATOM 1617 O O . ASN A 1 200 ? -3.551 36.469 1.317 1 75.62 200 ASN A O 1
ATOM 1621 N N . ARG A 1 201 ? -3.285 37.719 3.334 1 81.94 201 ARG A N 1
ATOM 1622 C CA . ARG A 1 201 ? -4.531 37.188 3.881 1 81.94 201 ARG A CA 1
ATOM 1623 C C . ARG A 1 201 ? -5.602 38.25 3.957 1 81.94 201 ARG A C 1
ATOM 1625 O O . ARG A 1 201 ? -5.309 39.406 4.328 1 81.94 201 ARG A O 1
ATOM 1632 N N . ARG A 1 202 ? -6.746 37.906 3.42 1 88.56 202 ARG A N 1
ATOM 1633 C CA . ARG A 1 202 ? -7.898 38.812 3.48 1 88.56 202 ARG A CA 1
ATOM 1634 C C . ARG A 1 202 ? -8.922 38.312 4.492 1 88.56 202 ARG A C 1
ATOM 1636 O O . ARG A 1 202 ? -9.164 37.094 4.598 1 88.56 202 ARG A O 1
ATOM 1643 N N . TYR A 1 203 ? -9.516 39.219 5.219 1 91.12 203 TYR A N 1
ATOM 1644 C CA . TYR A 1 203 ? -10.391 38.844 6.316 1 91.12 203 TYR A CA 1
ATOM 1645 C C . TYR A 1 203 ? -11.812 39.312 6.074 1 91.12 203 TYR A C 1
ATOM 1647 O O . TYR A 1 203 ? -12.031 40.469 5.691 1 91.12 203 TYR A O 1
ATOM 1655 N N . LEU A 1 204 ? -12.664 38.438 6.223 1 94.12 204 LEU A N 1
ATOM 1656 C CA . LEU A 1 204 ? -14.094 38.719 6.227 1 94.12 204 LEU A CA 1
ATOM 1657 C C . LEU A 1 204 ? -14.57 39.094 7.625 1 94.12 204 LEU A C 1
ATOM 1659 O O . LEU A 1 204 ? -13.828 38.938 8.602 1 94.12 204 LEU A O 1
ATOM 1663 N N . ASP A 1 205 ? -15.727 39.656 7.605 1 92.31 205 ASP A N 1
ATOM 1664 C CA . ASP A 1 205 ? -16.297 40.094 8.875 1 92.31 205 ASP A CA 1
ATOM 1665 C C . ASP A 1 205 ? -16.312 38.938 9.891 1 92.31 205 ASP A C 1
ATOM 1667 O O . ASP A 1 205 ? -16.609 37.812 9.539 1 92.31 205 ASP A O 1
ATOM 1671 N N . SER A 1 206 ? -16.125 39.219 11.133 1 91.12 206 SER A N 1
ATOM 1672 C CA . SER A 1 206 ? -16.016 38.25 12.219 1 91.12 206 SER A CA 1
ATOM 1673 C C . SER A 1 206 ? -17.344 37.562 12.469 1 91.12 206 SER A C 1
ATOM 1675 O O . SER A 1 206 ? -17.375 36.469 13.047 1 91.12 206 SER A O 1
ATOM 1677 N N . SER A 1 207 ? -18.422 38.219 12.086 1 91.88 207 SER A N 1
ATOM 1678 C CA . SER A 1 207 ? -19.734 37.656 12.32 1 91.88 207 SER A CA 1
ATOM 1679 C C . SER A 1 207 ? -20.062 36.562 11.289 1 91.88 207 SER A C 1
ATOM 1681 O O . SER A 1 207 ? -21.031 35.844 11.453 1 91.88 207 SER A O 1
ATOM 1683 N N . LEU A 1 208 ? -19.219 36.438 10.312 1 94.44 208 LEU A N 1
ATOM 1684 C CA . LEU A 1 208 ? -19.484 35.531 9.219 1 94.44 208 LEU A CA 1
ATOM 1685 C C . LEU A 1 208 ? -18.734 34.219 9.414 1 94.44 208 LEU A C 1
ATOM 1687 O O . LEU A 1 208 ? -17.734 34.156 10.133 1 94.44 208 LEU A O 1
ATOM 1691 N N . ASN A 1 209 ? -19.25 33.156 8.953 1 94.81 209 ASN A N 1
ATOM 1692 C CA . ASN A 1 209 ? -18.641 31.844 8.789 1 94.81 209 ASN A CA 1
ATOM 1693 C C . ASN A 1 209 ? -19.109 31.156 7.516 1 94.81 209 ASN A C 1
ATOM 1695 O O . ASN A 1 209 ? -19.969 31.688 6.801 1 94.81 209 ASN A O 1
ATOM 1699 N N . VAL A 1 210 ? -18.578 30.062 7.191 1 96 210 VAL A N 1
ATOM 1700 C CA . VAL A 1 210 ? -18.844 29.422 5.906 1 96 210 VAL A CA 1
ATOM 1701 C C . VAL A 1 210 ? -20.312 29.031 5.824 1 96 210 VAL A C 1
ATOM 1703 O O . VAL A 1 210 ? -20.938 29.125 4.758 1 96 210 VAL A O 1
ATOM 1706 N N . ASN A 1 211 ? -20.859 28.578 6.926 1 96.69 211 ASN A N 1
ATOM 1707 C CA . ASN A 1 211 ? -22.281 28.219 6.957 1 96.69 211 ASN A CA 1
ATOM 1708 C C . ASN A 1 211 ? -23.156 29.422 6.613 1 96.69 211 ASN A C 1
ATOM 1710 O O . ASN A 1 211 ? -24.109 29.297 5.836 1 96.69 211 ASN A O 1
ATOM 1714 N N . LYS A 1 212 ? -22.844 30.516 7.195 1 97 212 LYS A N 1
ATOM 1715 C CA . LYS A 1 212 ? -23.594 31.734 6.918 1 97 212 LYS A CA 1
ATOM 1716 C C . LYS A 1 212 ? -23.406 32.188 5.473 1 97 212 LYS A C 1
ATOM 1718 O O . LYS A 1 212 ? -24.359 32.625 4.82 1 97 212 LYS A O 1
ATOM 1723 N N . LEU A 1 213 ? -22.203 32.094 5.012 1 97.56 213 LEU A N 1
ATOM 1724 C CA . LEU A 1 213 ? -21.922 32.438 3.619 1 97.56 213 LEU A CA 1
ATOM 1725 C C . LEU A 1 213 ? -22.75 31.547 2.678 1 97.56 213 LEU A C 1
ATOM 1727 O O . LEU A 1 213 ? -23.266 32.031 1.671 1 97.56 213 LEU A O 1
ATOM 1731 N N . TYR A 1 214 ? -22.797 30.297 3.016 1 97.94 214 TYR A N 1
ATOM 1732 C CA . TYR A 1 214 ? -23.594 29.391 2.201 1 97.94 214 TYR A CA 1
ATOM 1733 C C . TYR A 1 214 ? -25.062 29.781 2.217 1 97.94 214 TYR A C 1
ATOM 1735 O O . TYR A 1 214 ? -25.734 29.719 1.191 1 97.94 214 TYR A O 1
ATOM 1743 N N . GLY A 1 215 ? -25.562 30.094 3.377 1 97.81 215 GLY A N 1
ATOM 1744 C CA . GLY A 1 215 ? -26.922 30.609 3.449 1 97.81 215 GLY A CA 1
ATOM 1745 C C . GLY A 1 215 ? -27.156 31.797 2.539 1 97.81 215 GLY A C 1
ATOM 1746 O O . GLY A 1 215 ? -28.172 31.859 1.857 1 97.81 215 GLY A O 1
ATOM 1747 N N . MET A 1 216 ? -26.234 32.781 2.516 1 97.25 216 MET A N 1
ATOM 1748 C CA . MET A 1 216 ? -26.312 33.969 1.636 1 97.25 216 MET A CA 1
ATOM 1749 C C . MET A 1 216 ? -26.281 33.531 0.172 1 97.25 216 MET A C 1
ATOM 1751 O O . MET A 1 216 ? -26.984 34.094 -0.658 1 97.25 216 MET A O 1
ATOM 1755 N N . TYR A 1 217 ? -25.516 32.562 -0.025 1 97.75 217 TYR A N 1
ATOM 1756 C CA . TYR A 1 217 ? -25.422 32 -1.37 1 97.75 217 TYR A CA 1
ATOM 1757 C C . TYR A 1 217 ? -26.766 31.453 -1.821 1 97.75 217 TYR A C 1
ATOM 1759 O O . TYR A 1 217 ? -27.219 31.703 -2.943 1 97.75 217 TYR A O 1
ATOM 1767 N N . CYS A 1 218 ? -27.312 30.594 -0.983 1 97.69 218 CYS A N 1
ATOM 1768 C CA . CYS A 1 218 ? -28.609 30 -1.311 1 97.69 218 CYS A CA 1
ATOM 1769 C C . CYS A 1 218 ? -29.641 31.094 -1.618 1 97.69 218 CYS A C 1
ATOM 1771 O O . CYS A 1 218 ? -30.422 30.969 -2.568 1 97.69 218 CYS A O 1
ATOM 1773 N N . GLN A 1 219 ? -29.703 32.125 -0.862 1 97 219 GLN A N 1
ATOM 1774 C CA . GLN A 1 219 ? -30.609 33.25 -1.081 1 97 219 GLN A CA 1
ATOM 1775 C C . GLN A 1 219 ? -30.312 33.969 -2.395 1 97 219 GLN A C 1
ATOM 1777 O O . GLN A 1 219 ? -31.219 34.281 -3.162 1 97 219 GLN A O 1
ATOM 1782 N N . TRP A 1 220 ? -29.062 34.219 -2.645 1 96.81 220 TRP A N 1
ATOM 1783 C CA . TRP A 1 220 ? -28.594 34.875 -3.865 1 96.81 220 TRP A CA 1
ATOM 1784 C C . TRP A 1 220 ? -28.969 34.062 -5.098 1 96.81 220 TRP A C 1
ATOM 1786 O O . TRP A 1 220 ? -29.406 34.625 -6.109 1 96.81 220 TRP A O 1
ATOM 1796 N N . MET A 1 221 ? -28.828 32.812 -5 1 96.69 221 MET A N 1
ATOM 1797 C CA . MET A 1 221 ? -29.188 31.906 -6.102 1 96.69 221 MET A CA 1
ATOM 1798 C C . MET A 1 221 ? -30.688 31.938 -6.355 1 96.69 221 MET A C 1
ATOM 1800 O O . MET A 1 221 ? -31.125 31.953 -7.504 1 96.69 221 MET A O 1
ATOM 1804 N N . SER A 1 222 ? -31.516 31.938 -5.316 1 96.12 222 SER A N 1
ATOM 1805 C CA . SER A 1 222 ? -32.969 31.922 -5.426 1 96.12 222 SER A CA 1
ATOM 1806 C C . SER A 1 222 ? -33.469 33.219 -6.035 1 96.12 222 SER A C 1
ATOM 1808 O O . SER A 1 222 ? -34.469 33.219 -6.785 1 96.12 222 SER A O 1
ATOM 1810 N N . THR A 1 223 ? -32.812 34.312 -5.863 1 95.94 223 THR A N 1
ATOM 1811 C CA . THR A 1 223 ? -33.281 35.625 -6.281 1 95.94 223 THR A CA 1
ATOM 1812 C C . THR A 1 223 ? -32.719 35.969 -7.66 1 95.94 223 THR A C 1
ATOM 1814 O O . THR A 1 223 ? -33.469 36.406 -8.547 1 95.94 223 THR A O 1
ATOM 1817 N N . ASP A 1 224 ? -31.406 35.75 -7.82 1 94.5 224 ASP A N 1
ATOM 1818 C CA . ASP A 1 224 ? -30.719 36.281 -9 1 94.5 224 ASP A CA 1
ATOM 1819 C C . ASP A 1 224 ? -30.578 35.188 -10.07 1 94.5 224 ASP A C 1
ATOM 1821 O O . ASP A 1 224 ? -30.438 35.5 -11.258 1 94.5 224 ASP A O 1
ATOM 1825 N N . HIS A 1 225 ? -30.547 33.969 -9.57 1 93.81 225 HIS A N 1
ATOM 1826 C CA . HIS A 1 225 ? -30.328 32.875 -10.508 1 93.81 225 HIS A CA 1
ATOM 1827 C C . HIS A 1 225 ? -31.312 31.734 -10.258 1 93.81 225 HIS A C 1
ATOM 1829 O O . HIS A 1 225 ? -30.891 30.594 -10.039 1 93.81 225 HIS A O 1
ATOM 1835 N N . PRO A 1 226 ? -32.625 31.922 -10.461 1 92.75 226 PRO A N 1
ATOM 1836 C CA . PRO A 1 226 ? -33.625 30.922 -10.141 1 92.75 226 PRO A CA 1
ATOM 1837 C C . PRO A 1 226 ? -33.594 29.719 -11.078 1 92.75 226 PRO A C 1
ATOM 1839 O O . PRO A 1 226 ? -34 28.609 -10.703 1 92.75 226 PRO A O 1
ATOM 1842 N N . ASP A 1 227 ? -32.969 29.844 -12.211 1 92.25 227 ASP A N 1
ATOM 1843 C CA . ASP A 1 227 ? -32.969 28.781 -13.211 1 92.25 227 ASP A CA 1
ATOM 1844 C C . ASP A 1 227 ? -31.781 27.859 -13.047 1 92.25 227 ASP A C 1
ATOM 1846 O O . ASP A 1 227 ? -31.719 26.797 -13.672 1 92.25 227 ASP A O 1
ATOM 1850 N N . GLU A 1 228 ? -30.906 28.281 -12.211 1 92.81 228 GLU A N 1
ATOM 1851 C CA . GLU A 1 228 ? -29.703 27.484 -12.023 1 92.81 228 GLU A CA 1
ATOM 1852 C C . GLU A 1 228 ? -29.781 26.641 -10.758 1 92.81 228 GLU A C 1
ATOM 1854 O O . GLU A 1 228 ? -30.422 27.031 -9.781 1 92.81 228 GLU A O 1
ATOM 1859 N N . SER A 1 229 ? -29.188 25.469 -10.766 1 92 229 SER A N 1
ATOM 1860 C CA . SER A 1 229 ? -29.156 24.578 -9.602 1 92 229 SER A CA 1
ATOM 1861 C C . SER A 1 229 ? -28.094 25.016 -8.594 1 92 229 SER A C 1
ATOM 1863 O O . SER A 1 229 ? -27.016 25.453 -8.984 1 92 229 SER A O 1
ATOM 1865 N N . LYS A 1 230 ? -28.406 24.891 -7.379 1 93.5 230 LYS A N 1
ATOM 1866 C CA . LYS A 1 230 ? -27.484 25.25 -6.301 1 93.5 230 LYS A CA 1
ATOM 1867 C C . LYS A 1 230 ? -26.578 24.062 -5.957 1 93.5 230 LYS A C 1
ATOM 1869 O O . LYS A 1 230 ? -26.922 22.906 -6.195 1 93.5 230 LYS A O 1
ATOM 1874 N N . VAL A 1 231 ? -25.438 24.422 -5.488 1 96.31 231 VAL A N 1
ATOM 1875 C CA . VAL A 1 231 ? -24.516 23.375 -5.047 1 96.31 231 VAL A CA 1
ATOM 1876 C C . VAL A 1 231 ? -24.734 23.094 -3.564 1 96.31 231 VAL A C 1
ATOM 1878 O O . VAL A 1 231 ? -25.391 23.859 -2.867 1 96.31 231 VAL A O 1
ATOM 1881 N N . LYS A 1 232 ? -24.266 21.984 -3.096 1 95.94 232 LYS A N 1
ATOM 1882 C CA . LYS A 1 232 ? -24.312 21.625 -1.681 1 95.94 232 LYS A CA 1
ATOM 1883 C C . LYS A 1 232 ? -23.297 22.438 -0.875 1 95.94 232 LYS A C 1
ATOM 1885 O O . LYS A 1 232 ? -22.344 22.984 -1.436 1 95.94 232 LYS A O 1
ATOM 1890 N N . GLU A 1 233 ? -23.516 22.5 0.347 1 97.06 233 GLU A N 1
ATOM 1891 C CA . GLU A 1 233 ? -22.641 23.266 1.238 1 97.06 233 GLU A CA 1
ATOM 1892 C C . GLU A 1 233 ? -21.219 22.734 1.21 1 97.06 233 GLU A C 1
ATOM 1894 O O . GLU A 1 233 ? -20.266 23.516 1.282 1 97.06 233 GLU A O 1
ATOM 1899 N N . SER A 1 234 ? -21.078 21.453 1.146 1 95.56 234 SER A N 1
ATOM 1900 C CA . SER A 1 234 ? -19.75 20.828 1.154 1 95.56 234 SER A CA 1
ATOM 1901 C C . SER A 1 234 ? -18.906 21.328 -0.014 1 95.56 234 SER A C 1
ATOM 1903 O O . SER A 1 234 ? -17.719 21.594 0.147 1 95.56 234 SER A O 1
ATOM 1905 N N . TYR A 1 235 ? -19.578 21.484 -1.143 1 95.06 235 TYR A N 1
ATOM 1906 C CA . TYR A 1 235 ? -18.828 21.969 -2.301 1 95.06 235 TYR A CA 1
ATOM 1907 C C . TYR A 1 235 ? -18.484 23.438 -2.145 1 95.06 235 TYR A C 1
ATOM 1909 O O . TYR A 1 235 ? -17.391 23.875 -2.516 1 95.06 235 TYR A O 1
ATOM 1917 N N . TYR A 1 236 ? -19.438 24.188 -1.677 1 96.31 236 TYR A N 1
ATOM 1918 C CA . TYR A 1 236 ? -19.188 25.594 -1.411 1 96.31 236 TYR A CA 1
ATOM 1919 C C . TYR A 1 236 ? -17.969 25.766 -0.497 1 96.31 236 TYR A C 1
ATOM 1921 O O . TYR A 1 236 ? -17.094 26.594 -0.772 1 96.31 236 TYR A O 1
ATOM 1929 N N . ARG A 1 237 ? -18 25 0.547 1 95.12 237 ARG A N 1
ATOM 1930 C CA . ARG A 1 237 ? -16.906 25 1.506 1 95.12 237 ARG A CA 1
ATOM 1931 C C . ARG A 1 237 ? -15.594 24.625 0.831 1 95.12 237 ARG A C 1
ATOM 1933 O O . ARG A 1 237 ? -14.547 25.234 1.104 1 95.12 237 ARG A O 1
ATOM 1940 N N . TYR A 1 238 ? -15.734 23.672 0.063 1 91.56 238 TYR A N 1
ATOM 1941 C CA . TYR A 1 238 ? -14.555 23.203 -0.667 1 91.56 238 TYR A CA 1
ATOM 1942 C C . TYR A 1 238 ? -13.945 24.328 -1.49 1 91.56 238 TYR A C 1
ATOM 1944 O O . TYR A 1 238 ? -12.742 24.578 -1.419 1 91.56 238 TYR A O 1
ATOM 1952 N N . VAL A 1 239 ? -14.703 25.016 -2.314 1 92.06 239 VAL A N 1
ATOM 1953 C CA . VAL A 1 239 ? -14.227 26.109 -3.17 1 92.06 239 VAL A CA 1
ATOM 1954 C C . VAL A 1 239 ? -13.672 27.234 -2.311 1 92.06 239 VAL A C 1
ATOM 1956 O O . VAL A 1 239 ? -12.594 27.766 -2.598 1 92.06 239 VAL A O 1
ATOM 1959 N N . PHE A 1 240 ? -14.32 27.531 -1.245 1 93.5 240 PHE A N 1
ATOM 1960 C CA . PHE A 1 240 ? -13.93 28.609 -0.342 1 93.5 240 PHE A CA 1
ATOM 1961 C C . PHE A 1 240 ? -12.547 28.344 0.249 1 93.5 240 PHE A C 1
ATOM 1963 O O . PHE A 1 240 ? -11.711 29.25 0.308 1 93.5 240 PHE A O 1
ATOM 1970 N N . ASN A 1 241 ? -12.336 27.125 0.611 1 90.56 241 ASN A N 1
ATOM 1971 C CA . ASN A 1 241 ? -11.117 26.766 1.332 1 90.56 241 ASN A CA 1
ATOM 1972 C C . ASN A 1 241 ? -9.953 26.531 0.377 1 90.56 241 ASN A C 1
ATOM 1974 O O . ASN A 1 241 ? -8.789 26.672 0.76 1 90.56 241 ASN A O 1
ATOM 1978 N N . THR A 1 242 ? -10.25 26.141 -0.79 1 89.19 242 THR A N 1
ATOM 1979 C CA . THR A 1 242 ? -9.18 25.688 -1.666 1 89.19 242 THR A CA 1
ATOM 1980 C C . THR A 1 242 ? -8.805 26.781 -2.67 1 89.19 242 THR A C 1
ATOM 1982 O O . THR A 1 242 ? -7.637 26.891 -3.053 1 89.19 242 THR A O 1
ATOM 1985 N N . GLU A 1 243 ? -9.742 27.594 -3.088 1 88.69 243 GLU A N 1
ATOM 1986 C CA . GLU A 1 243 ? -9.477 28.516 -4.195 1 88.69 243 GLU A CA 1
ATOM 1987 C C . GLU A 1 243 ? -9.297 29.938 -3.695 1 88.69 243 GLU A C 1
ATOM 1989 O O . GLU A 1 243 ? -8.852 30.812 -4.441 1 88.69 243 GLU A O 1
ATOM 1994 N N . PHE A 1 244 ? -9.625 30.141 -2.451 1 89.31 244 PHE A N 1
ATOM 1995 C CA . PHE A 1 244 ? -9.57 31.5 -1.947 1 89.31 244 PHE A CA 1
ATOM 1996 C C . PHE A 1 244 ? -8.719 31.594 -0.685 1 89.31 244 PHE A C 1
ATOM 1998 O O . PHE A 1 244 ? -8.688 30.641 0.107 1 89.31 244 PHE A O 1
ATOM 2005 N N . ASN A 1 245 ? -8.047 32.688 -0.482 1 87.06 245 ASN A N 1
ATOM 2006 C CA . ASN A 1 245 ? -7.285 32.969 0.726 1 87.06 245 ASN A CA 1
ATOM 2007 C C . ASN A 1 245 ? -8.031 33.938 1.636 1 87.06 245 ASN A C 1
ATOM 2009 O O . ASN A 1 245 ? -7.516 35.031 1.968 1 87.06 245 ASN A O 1
ATOM 2013 N N . LEU A 1 246 ? -9.203 33.531 1.922 1 90.06 246 LEU A N 1
ATOM 2014 C CA . LEU A 1 246 ? -10.086 34.344 2.754 1 90.06 246 LEU A CA 1
ATOM 2015 C C . LEU A 1 246 ? -10.227 33.75 4.145 1 90.06 246 LEU A C 1
ATOM 2017 O O . LEU A 1 246 ? -10.352 32.531 4.285 1 90.06 246 LEU A O 1
ATOM 2021 N N . PHE A 1 247 ? -10.18 34.625 5.148 1 89.75 247 PHE A N 1
ATOM 2022 C CA . PHE A 1 247 ? -10.297 34.219 6.539 1 89.75 247 PHE A CA 1
ATOM 2023 C C . PHE A 1 247 ? -11.328 35.062 7.277 1 89.75 247 PHE A C 1
ATOM 2025 O O . PHE A 1 247 ? -11.727 36.125 6.789 1 89.75 247 PHE A O 1
ATOM 2032 N N . PHE A 1 248 ? -11.773 34.5 8.344 1 91.06 248 PHE A N 1
ATOM 2033 C CA . PHE A 1 248 ? -12.703 35.281 9.18 1 91.06 248 PHE A CA 1
ATOM 2034 C C . PHE A 1 248 ? -11.961 36 10.281 1 91.06 248 PHE A C 1
ATOM 2036 O O . PHE A 1 248 ? -11.055 35.469 10.914 1 91.06 248 PHE A O 1
ATOM 2043 N N . GLN A 1 249 ? -12.258 37.219 10.484 1 86.62 249 GLN A N 1
ATOM 2044 C CA . GLN A 1 249 ? -11.625 38.031 11.523 1 86.62 249 GLN A CA 1
ATOM 2045 C C . GLN A 1 249 ? -11.891 37.469 12.906 1 86.62 249 GLN A C 1
ATOM 2047 O O . GLN A 1 249 ? -13.016 37.062 13.211 1 86.62 249 GLN A O 1
ATOM 2052 N N . PRO A 1 250 ? -10.852 37.25 13.734 1 78.81 250 PRO A N 1
ATOM 2053 C CA . PRO A 1 250 ? -11.047 36.719 15.094 1 78.81 250 PRO A CA 1
ATOM 2054 C C . PRO A 1 250 ? -11.922 37.625 15.953 1 78.81 250 PRO A C 1
ATOM 2056 O O . PRO A 1 250 ? -11.953 38.844 15.75 1 78.81 250 PRO A O 1
ATOM 2059 N N . THR A 1 251 ? -12.766 37 16.828 1 70.19 251 THR A N 1
ATOM 2060 C CA . THR A 1 251 ? -13.617 37.75 17.734 1 70.19 251 THR A CA 1
ATOM 2061 C C . THR A 1 251 ? -12.766 38.5 18.75 1 70.19 251 THR A C 1
ATOM 2063 O O . THR A 1 251 ? -11.641 38.125 19.062 1 70.19 251 THR A O 1
ATOM 2066 N N . LYS A 1 252 ? -13.125 39.719 19.203 1 58.25 252 LYS A N 1
ATOM 2067 C CA . LYS A 1 252 ? -12.469 40.562 20.203 1 58.25 252 LYS A CA 1
ATOM 2068 C C . LYS A 1 252 ? -12 39.719 21.391 1 58.25 252 LYS A C 1
ATOM 2070 O O . LYS A 1 252 ? -10.945 39.969 21.969 1 58.25 252 LYS A O 1
ATOM 2075 N N . ALA A 1 253 ? -12.711 38.781 21.859 1 55.22 253 ALA A N 1
ATOM 2076 C CA . ALA A 1 253 ? -12.344 37.969 23.016 1 55.22 253 ALA A CA 1
ATOM 2077 C C . ALA A 1 253 ? -11.078 37.156 22.734 1 55.22 253 ALA A C 1
ATOM 2079 O O . ALA A 1 253 ? -10.258 36.938 23.625 1 55.22 253 ALA A O 1
ATOM 2080 N N . ASP A 1 254 ? -10.945 36.719 21.625 1 53.84 254 ASP A N 1
ATOM 2081 C CA . ASP A 1 254 ? -9.75 35.969 21.312 1 53.84 254 ASP A CA 1
ATOM 2082 C C . ASP A 1 254 ? -8.508 36.844 21.328 1 53.84 254 ASP A C 1
ATOM 2084 O O . ASP A 1 254 ? -7.406 36.375 21.609 1 53.84 254 ASP A O 1
ATOM 2088 N N . ASN A 1 255 ? -8.641 38.094 21.062 1 47.91 255 ASN A N 1
ATOM 2089 C CA . ASN A 1 255 ? -7.551 39.062 21.047 1 47.91 255 ASN A CA 1
ATOM 2090 C C . ASN A 1 255 ? -7.156 39.5 22.453 1 47.91 255 ASN A C 1
ATOM 2092 O O . ASN A 1 255 ? -6.09 40.094 22.656 1 47.91 255 ASN A O 1
ATOM 2096 N N . ARG A 1 256 ? -8.047 39.375 23.422 1 44.53 256 ARG A N 1
ATOM 2097 C CA . ARG A 1 256 ? -7.824 39.906 24.766 1 44.53 256 ARG A CA 1
ATOM 2098 C C . ARG A 1 256 ? -6.652 39.188 25.438 1 44.53 256 ARG A C 1
ATOM 2100 O O . ARG A 1 256 ? -6 39.75 26.312 1 44.53 256 ARG A O 1
ATOM 2107 N N . ASP A 1 257 ? -6.531 37.906 25.078 1 41.78 257 ASP A N 1
ATOM 2108 C CA . ASP A 1 257 ? -5.582 37.312 26.016 1 41.78 257 ASP A CA 1
ATOM 2109 C C . ASP A 1 257 ? -4.184 37.906 25.812 1 41.78 257 ASP A C 1
ATOM 2111 O O . ASP A 1 257 ? -3.256 37.594 26.562 1 41.78 257 ASP A O 1
ATOM 2115 N N . HIS A 1 258 ? -3.977 38.562 24.703 1 39.88 258 HIS A N 1
ATOM 2116 C CA . HIS A 1 258 ? -2.596 39.031 24.625 1 39.88 258 HIS A CA 1
ATOM 2117 C C . HIS A 1 258 ? -2.391 40.281 25.469 1 39.88 258 HIS A C 1
ATOM 2119 O O . HIS A 1 258 ? -1.313 40.875 25.453 1 39.88 258 HIS A O 1
ATOM 2125 N N . HIS A 1 259 ? -3.531 41 25.766 1 36.84 259 HIS A N 1
ATOM 2126 C CA . HIS A 1 259 ? -3.275 42.438 25.984 1 36.84 259 HIS A CA 1
ATOM 2127 C C . HIS A 1 259 ? -2.33 42.625 27.156 1 36.84 259 HIS A C 1
ATOM 2129 O O . HIS A 1 259 ? -1.52 43.562 27.156 1 36.84 259 HIS A O 1
ATOM 2135 N N . HIS A 1 260 ? -2.75 42.188 28.391 1 36.25 260 HIS A N 1
ATOM 2136 C CA . HIS A 1 260 ? -2.5 43.219 29.391 1 36.25 260 HIS A CA 1
ATOM 2137 C C . HIS A 1 260 ? -1.017 43.312 29.734 1 36.25 260 HIS A C 1
ATOM 2139 O O . HIS A 1 260 ? -0.629 43.125 30.891 1 36.25 260 HIS A O 1
ATOM 2145 N N . TYR A 1 261 ? -0.113 42.656 29.047 1 33.75 261 TYR A N 1
ATOM 2146 C CA . TYR A 1 261 ? 1.14 43.062 29.672 1 33.75 261 TYR A CA 1
ATOM 2147 C C . TYR A 1 261 ? 1.354 44.562 29.516 1 33.75 261 TYR A C 1
ATOM 2149 O O . TYR A 1 261 ? 1.605 45.062 28.422 1 33.75 261 TYR A O 1
ATOM 2157 N N . ASN A 1 262 ? 0.514 45.375 30.156 1 31.56 262 ASN A N 1
ATOM 2158 C CA . ASN A 1 262 ? 0.729 46.812 30.375 1 31.56 262 ASN A CA 1
ATOM 2159 C C . ASN A 1 262 ? 2.193 47.125 30.672 1 31.56 262 ASN A C 1
ATOM 2161 O O . ASN A 1 262 ? 2.752 46.625 31.656 1 31.56 262 ASN A O 1
ATOM 2165 N N . ASN A 1 263 ? 3.006 47.188 29.641 1 31.72 263 ASN A N 1
ATOM 2166 C CA . ASN A 1 263 ? 4.254 47.906 29.859 1 31.72 263 ASN A CA 1
ATOM 2167 C C . ASN A 1 263 ? 4.016 49.219 30.609 1 31.72 263 ASN A C 1
ATOM 2169 O O . ASN A 1 263 ? 3.258 50.062 30.156 1 31.72 263 ASN A O 1
ATOM 2173 N N . ASN A 1 264 ? 3.949 49.156 31.953 1 29.83 264 ASN A N 1
ATOM 2174 C CA . ASN A 1 264 ? 4.184 50.375 32.719 1 29.83 264 ASN A CA 1
ATOM 2175 C C . ASN A 1 264 ? 5.359 51.188 32.188 1 29.83 264 ASN A C 1
ATOM 2177 O O . ASN A 1 264 ? 6.504 50.969 32.594 1 29.83 264 ASN A O 1
ATOM 2181 N N . ASN A 1 265 ? 5.605 51.188 30.859 1 27.33 265 ASN A N 1
ATOM 2182 C CA . ASN A 1 265 ? 6.641 52.156 30.516 1 27.33 265 ASN A CA 1
ATOM 2183 C C . ASN A 1 265 ? 6.254 53.562 30.953 1 27.33 265 ASN A C 1
ATOM 2185 O O . ASN A 1 265 ? 5.234 54.094 30.516 1 27.33 265 ASN A O 1
ATOM 2189 N N . ASN A 1 266 ? 6.469 53.875 32.25 1 26.27 266 ASN A N 1
ATOM 2190 C CA . ASN A 1 266 ? 6.547 55.219 32.781 1 26.27 266 ASN A CA 1
ATOM 2191 C C . ASN A 1 266 ? 7.359 56.125 31.891 1 26.27 266 ASN A C 1
ATOM 2193 O O . ASN A 1 266 ? 8.586 56.188 31.969 1 26.27 266 ASN A O 1
ATOM 2197 N N . ASN A 1 267 ? 7.207 56 30.531 1 24.25 267 ASN A N 1
ATOM 2198 C CA . ASN A 1 267 ? 7.973 57 29.797 1 24.25 267 ASN A CA 1
ATOM 2199 C C . ASN A 1 267 ? 7.535 58.406 30.156 1 24.25 267 ASN A C 1
ATOM 2201 O O . ASN A 1 267 ? 6.348 58.719 30.094 1 24.25 267 ASN A O 1
ATOM 2205 N N . ASP A 1 268 ? 8.203 59 31.094 1 25.28 268 ASP A N 1
ATOM 2206 C CA . ASP A 1 268 ? 8.234 60.406 31.438 1 25.28 268 ASP A CA 1
ATOM 2207 C C . ASP A 1 268 ? 8.438 61.281 30.188 1 25.28 268 ASP A C 1
ATOM 2209 O O . ASP A 1 268 ? 8.781 62.469 30.281 1 25.28 268 ASP A O 1
ATOM 2213 N N . HIS A 1 269 ? 8.188 60.75 28.922 1 23.86 269 HIS A N 1
ATOM 2214 C CA . HIS A 1 269 ? 8.633 61.688 27.922 1 23.86 269 HIS A CA 1
ATOM 2215 C C . HIS A 1 269 ? 7.828 63 28 1 23.86 269 HIS A C 1
ATOM 2217 O O . HIS A 1 269 ? 6.613 62.969 28.203 1 23.86 269 HIS A O 1
ATOM 2223 N N . HIS A 1 270 ? 8.5 64.062 28.328 1 24.42 270 HIS A N 1
ATOM 2224 C CA . HIS A 1 270 ? 8.211 65.5 28.328 1 24.42 270 HIS A CA 1
ATOM 2225 C C . HIS A 1 270 ? 7.785 66 26.938 1 24.42 270 HIS A C 1
ATOM 2227 O O . HIS A 1 270 ? 8.617 66.062 26.031 1 24.42 270 HIS A O 1
ATOM 2233 N N . HIS A 1 271 ? 6.758 65.375 26.312 1 23.38 271 HIS A N 1
ATOM 2234 C CA . HIS A 1 271 ? 6.375 65.812 24.984 1 23.38 271 HIS A CA 1
ATOM 2235 C C . HIS A 1 271 ? 6.039 67.312 24.984 1 23.38 271 HIS A C 1
ATOM 2237 O O . HIS A 1 271 ? 5.27 67.75 25.844 1 23.38 271 HIS A O 1
ATOM 2243 N N . SER A 1 272 ? 7.023 68.062 24.531 1 21.05 272 SER A N 1
ATOM 2244 C CA . SER A 1 272 ? 6.828 69.5 24.188 1 21.05 272 SER A CA 1
ATOM 2245 C C . SER A 1 272 ? 5.629 69.688 23.266 1 21.05 272 SER A C 1
ATOM 2247 O O . SER A 1 272 ? 5.176 68.688 22.625 1 21.05 272 SER A O 1
ATOM 2249 N N . GLY A 1 273 ? 5.133 71 23.016 1 19.78 273 GLY A N 1
ATOM 2250 C CA . GLY A 1 273 ? 3.924 71.75 22.766 1 19.78 273 GLY A CA 1
ATOM 2251 C C . GLY A 1 273 ? 3.441 71.625 21.328 1 19.78 273 GLY A C 1
ATOM 2252 O O . GLY A 1 273 ? 2.303 72 21.031 1 19.78 273 GLY A O 1
ATOM 2253 N N . GLN A 1 274 ? 4.34 71.5 20.281 1 21.66 274 GLN A N 1
ATOM 2254 C CA . GLN A 1 274 ? 3.963 72.438 19.25 1 21.66 274 GLN A CA 1
ATOM 2255 C C . GLN A 1 274 ? 2.703 72 18.516 1 21.66 274 GLN A C 1
ATOM 2257 O O . GLN A 1 274 ? 2.416 70.812 18.438 1 21.66 274 GLN A O 1
ATOM 2262 N N . SER A 1 275 ? 1.859 72.938 17.953 1 21.09 275 SER A N 1
ATOM 2263 C CA . SER A 1 275 ? 0.484 73.25 17.562 1 21.09 275 SER A CA 1
ATOM 2264 C C . SER A 1 275 ? 0.137 72.562 16.219 1 21.09 275 SER A C 1
ATOM 2266 O O . SER A 1 275 ? -1.027 72.25 15.969 1 21.09 275 SER A O 1
ATOM 2268 N N . THR A 1 276 ? 1.146 72.188 15.305 1 21.23 276 THR A N 1
ATOM 2269 C CA . THR A 1 276 ? 0.719 72.75 14.008 1 21.23 276 THR A CA 1
ATOM 2270 C C . THR A 1 276 ? -0.484 71.938 13.484 1 21.23 276 THR A C 1
ATOM 2272 O O . THR A 1 276 ? -0.788 70.875 13.984 1 21.23 276 THR A O 1
ATOM 2275 N N . ASP A 1 277 ? -0.831 72.25 12.094 1 21.25 277 ASP A N 1
ATOM 2276 C CA . ASP A 1 277 ? -1.943 72.438 11.172 1 21.25 277 ASP A CA 1
ATOM 2277 C C . ASP A 1 277 ? -2.408 71.125 10.547 1 21.25 277 ASP A C 1
ATOM 2279 O O . ASP A 1 277 ? -1.613 70.438 9.938 1 21.25 277 ASP A O 1
ATOM 2283 N N . ASN A 1 278 ? -3.258 70.438 11.195 1 21.55 278 ASN A N 1
ATOM 2284 C CA . ASN A 1 278 ? -3.779 69.125 10.867 1 21.55 278 ASN A CA 1
ATOM 2285 C C . ASN A 1 278 ? -4.512 69.125 9.531 1 21.55 278 ASN A C 1
ATOM 2287 O O . ASN A 1 278 ? -5.594 69.688 9.406 1 21.55 278 ASN A O 1
ATOM 2291 N N . LEU A 1 279 ? -3.686 69.312 8.328 1 21.8 279 LEU A N 1
ATOM 2292 C CA . LEU A 1 279 ? -4.316 69.312 7.012 1 21.8 279 LEU A CA 1
ATOM 2293 C C . LEU A 1 279 ? -5.145 68.062 6.777 1 21.8 279 LEU A C 1
ATOM 2295 O O . LEU A 1 279 ? -4.758 67 7.199 1 21.8 279 LEU A O 1
ATOM 2299 N N . GLN A 1 280 ? -6.406 68.25 6.414 1 22.06 280 GLN A N 1
ATOM 2300 C CA . GLN A 1 280 ? -7.621 67.438 6.191 1 22.06 280 GLN A CA 1
ATOM 2301 C C . GLN A 1 280 ? -7.445 66.5 5.023 1 22.06 280 GLN A C 1
ATOM 2303 O O . GLN A 1 280 ? -7.75 66.812 3.879 1 22.06 280 GLN A O 1
ATOM 2308 N N . ASN A 1 281 ? -6.266 65.812 4.711 1 21.31 281 ASN A N 1
ATOM 2309 C CA . ASN A 1 281 ? -6.266 65.188 3.418 1 21.31 281 ASN A CA 1
ATOM 2310 C C . ASN A 1 281 ? -7.293 64.062 3.375 1 21.31 281 ASN A C 1
ATOM 2312 O O . ASN A 1 281 ? -7.23 63.094 4.18 1 21.31 281 ASN A O 1
ATOM 2316 N N . THR A 1 282 ? -8.492 64.25 2.887 1 21.73 282 THR A N 1
ATOM 2317 C CA . THR A 1 282 ? -9.656 63.406 2.66 1 21.73 282 THR A CA 1
ATOM 2318 C C . THR A 1 282 ? -9.328 62.281 1.682 1 21.73 282 THR A C 1
ATOM 2320 O O . THR A 1 282 ? -10.227 61.562 1.206 1 21.73 282 THR A O 1
ATOM 2323 N N . ASP A 1 283 ? -8.156 61.719 1.471 1 22.88 283 ASP A N 1
ATOM 2324 C CA . ASP A 1 283 ? -8.055 60.875 0.287 1 22.88 283 ASP A CA 1
ATOM 2325 C C . ASP A 1 283 ? -9.062 59.719 0.342 1 22.88 283 ASP A C 1
ATOM 2327 O O . ASP A 1 283 ? -9.258 59.094 1.393 1 22.88 283 ASP A O 1
ATOM 2331 N N . GLN A 1 284 ? -10.094 59.688 -0.607 1 23.42 284 GLN A N 1
ATOM 2332 C CA . GLN A 1 284 ? -11.141 58.781 -1.03 1 23.42 284 GLN A CA 1
ATOM 2333 C C . GLN A 1 284 ? -10.57 57.375 -1.303 1 23.42 284 GLN A C 1
ATOM 2335 O O . GLN A 1 284 ? -9.711 57.219 -2.172 1 23.42 284 GLN A O 1
ATOM 2340 N N . CYS A 1 285 ? -10.32 56.531 -0.329 1 24.83 285 CYS A N 1
ATOM 2341 C CA . CYS A 1 285 ? -9.867 55.156 -0.474 1 24.83 285 CYS A CA 1
ATOM 2342 C C . CYS A 1 285 ? -10.766 54.375 -1.438 1 24.83 285 CYS A C 1
ATOM 2344 O O . CYS A 1 285 ? -11.977 54.281 -1.222 1 24.83 285 CYS A O 1
ATOM 2346 N N . GLN A 1 286 ? -10.57 54.594 -2.828 1 24.81 286 GLN A N 1
ATOM 2347 C CA . GLN A 1 286 ? -11.172 53.781 -3.879 1 24.81 286 GLN A CA 1
ATOM 2348 C C . GLN A 1 286 ? -11.148 52.281 -3.504 1 24.81 286 GLN A C 1
ATOM 2350 O O . GLN A 1 286 ? -10.18 51.812 -2.904 1 24.81 286 GLN A O 1
ATOM 2355 N N . ALA A 1 287 ? -12.367 51.719 -3.32 1 26.28 287 ALA A N 1
ATOM 2356 C CA . ALA A 1 287 ? -12.633 50.312 -3.053 1 26.28 287 ALA A CA 1
ATOM 2357 C C . ALA A 1 287 ? -11.836 49.406 -4.004 1 26.28 287 ALA A C 1
ATOM 2359 O O . ALA A 1 287 ? -11.828 49.625 -5.215 1 26.28 287 ALA A O 1
ATOM 2360 N N . PRO A 1 288 ? -10.625 48.938 -3.668 1 27.92 288 PRO A N 1
ATOM 2361 C CA . PRO A 1 288 ? -9.898 48.031 -4.586 1 27.92 288 PRO A CA 1
ATOM 2362 C C . PRO A 1 288 ? -10.812 47.031 -5.266 1 27.92 288 PRO A C 1
ATOM 2364 O O . PRO A 1 288 ? -11.703 46.469 -4.625 1 27.92 288 PRO A O 1
ATOM 2367 N N . ILE A 1 289 ? -11.242 47.312 -6.512 1 28.5 289 ILE A N 1
ATOM 2368 C CA . ILE A 1 289 ? -11.898 46.375 -7.414 1 28.5 289 ILE A CA 1
ATOM 2369 C C . ILE A 1 289 ? -11.258 45 -7.262 1 28.5 289 ILE A C 1
ATOM 2371 O O . ILE A 1 289 ? -10.039 44.844 -7.383 1 28.5 289 ILE A O 1
ATOM 2375 N N . ILE A 1 290 ? -11.953 44.156 -6.555 1 31.3 290 ILE A N 1
ATOM 2376 C CA . ILE A 1 290 ? -11.625 42.719 -6.434 1 31.3 290 ILE A CA 1
ATOM 2377 C C . ILE A 1 290 ? -11.32 42.156 -7.816 1 31.3 290 ILE A C 1
ATOM 2379 O O . ILE A 1 290 ? -12.195 42.125 -8.68 1 31.3 290 ILE A O 1
ATOM 2383 N N . LYS A 1 291 ? -10.258 42.562 -8.508 1 29.47 291 LYS A N 1
ATOM 2384 C CA . LYS A 1 291 ? -9.883 41.844 -9.719 1 29.47 291 LYS A CA 1
ATOM 2385 C C . LYS A 1 291 ? -10.172 40.344 -9.586 1 29.47 291 LYS A C 1
ATOM 2387 O O . LYS A 1 291 ? -9.727 39.688 -8.625 1 29.47 291 LYS A O 1
ATOM 2392 N N . ASP A 1 292 ? -11.32 39.844 -10.227 1 30.06 292 ASP A N 1
ATOM 2393 C CA . ASP A 1 292 ? -11.914 38.531 -10.422 1 30.06 292 ASP A CA 1
ATOM 2394 C C . ASP A 1 292 ? -10.883 37.531 -10.945 1 30.06 292 ASP A C 1
ATOM 2396 O O . ASP A 1 292 ? -10.469 37.594 -12.102 1 30.06 292 ASP A O 1
ATOM 2400 N N . TYR A 1 293 ? -9.781 37.406 -10.344 1 27.8 293 TYR A N 1
ATOM 2401 C CA . TYR A 1 293 ? -8.891 36.375 -10.859 1 27.8 293 TYR A CA 1
ATOM 2402 C C . TYR A 1 293 ? -9.578 35 -10.852 1 27.8 293 TYR A C 1
ATOM 2404 O O . TYR A 1 293 ? -9.711 34.375 -9.805 1 27.8 293 TYR A O 1
ATOM 2412 N N . VAL A 1 294 ? -10.734 34.906 -11.578 1 26.92 294 VAL A N 1
ATOM 2413 C CA . VAL A 1 294 ? -11.281 33.562 -11.75 1 26.92 294 VAL A CA 1
ATOM 2414 C C . VAL A 1 294 ? -10.211 32.656 -12.328 1 26.92 294 VAL A C 1
ATOM 2416 O O . VAL A 1 294 ? -9.609 32.938 -13.359 1 26.92 294 VAL A O 1
ATOM 2419 N N . ARG A 1 295 ? -9.562 31.891 -11.578 1 28.52 295 ARG A N 1
ATOM 2420 C CA . ARG A 1 295 ? -8.547 30.922 -11.992 1 28.52 295 ARG A CA 1
ATOM 2421 C C . ARG A 1 295 ? -9.102 29.953 -13.016 1 28.52 295 ARG A C 1
ATOM 2423 O O . ARG A 1 295 ? -10.117 29.297 -12.781 1 28.52 295 ARG A O 1
ATOM 2430 N N . PRO A 1 296 ? -8.914 30.062 -14.328 1 28.86 296 PRO A N 1
ATOM 2431 C CA . PRO A 1 296 ? -9.398 29.062 -15.273 1 28.86 296 PRO A CA 1
ATOM 2432 C C . PRO A 1 296 ? -8.938 27.656 -14.914 1 28.86 296 PRO A C 1
ATOM 2434 O O . PRO A 1 296 ? -7.812 27.453 -14.453 1 28.86 296 PRO A O 1
ATOM 2437 N N . LEU A 1 297 ? -9.812 26.781 -14.547 1 26.94 297 LEU A N 1
ATOM 2438 C CA . LEU A 1 297 ? -9.617 25.359 -14.297 1 26.94 297 LEU A CA 1
ATOM 2439 C C . LEU A 1 297 ? -8.75 24.734 -15.383 1 26.94 297 LEU A C 1
ATOM 2441 O O . LEU A 1 297 ? -9.062 24.828 -16.562 1 26.94 297 LEU A O 1
ATOM 2445 N N . ALA A 1 298 ? -7.418 24.75 -15.25 1 27.38 298 ALA A N 1
ATOM 2446 C CA . ALA A 1 298 ? -6.578 24.031 -16.203 1 27.38 298 ALA A CA 1
ATOM 2447 C C . ALA A 1 298 ? -7.09 22.609 -16.438 1 27.38 298 ALA A C 1
ATOM 2449 O O . ALA A 1 298 ? -7.102 21.797 -15.508 1 27.38 298 ALA A O 1
ATOM 2450 N N . ILE A 1 299 ? -8.109 22.375 -17.188 1 26.42 299 ILE A N 1
ATOM 2451 C CA . ILE A 1 299 ? -8.484 21.062 -17.672 1 26.42 299 ILE A CA 1
ATOM 2452 C C . ILE A 1 299 ? -7.266 20.375 -18.281 1 26.42 299 ILE A C 1
ATOM 2454 O O . ILE A 1 299 ? -6.695 20.859 -19.266 1 26.42 299 ILE A O 1
ATOM 2458 N N . ALA A 1 300 ? -6.406 19.75 -17.438 1 27.98 300 ALA A N 1
ATOM 2459 C CA . ALA A 1 300 ? -5.336 18.938 -18 1 27.98 300 ALA A CA 1
ATOM 2460 C C . ALA A 1 300 ? -5.867 18.031 -19.109 1 27.98 300 ALA A C 1
ATOM 2462 O O . ALA A 1 300 ? -6.871 17.328 -18.922 1 27.98 300 ALA A O 1
ATOM 2463 N N . PRO A 1 301 ? -5.715 18.344 -20.359 1 26.16 301 PRO A N 1
ATOM 2464 C CA . PRO A 1 301 ? -6.113 17.438 -21.438 1 26.16 301 PRO A CA 1
ATOM 2465 C C . PRO A 1 301 ? -5.543 16.031 -21.281 1 26.16 301 PRO A C 1
ATOM 2467 O O . PRO A 1 301 ? -4.352 15.875 -21 1 26.16 301 PRO A O 1
ATOM 2470 N N . SER A 1 302 ? -6.277 15.141 -20.547 1 23.88 302 SER A N 1
ATOM 2471 C CA . SER A 1 302 ? -5.883 13.742 -20.484 1 23.88 302 SER A CA 1
ATOM 2472 C C . SER A 1 302 ? -5.418 13.242 -21.859 1 23.88 302 SER A C 1
ATOM 2474 O O . SER A 1 302 ? -6.043 13.539 -22.875 1 23.88 302 SER A O 1
ATOM 2476 N N . PRO A 1 303 ? -4.164 12.969 -21.969 1 27.03 303 PRO A N 1
ATOM 2477 C CA . PRO A 1 303 ? -3.693 12.414 -23.234 1 27.03 303 PRO A CA 1
ATOM 2478 C C . PRO A 1 303 ? -4.582 11.281 -23.75 1 27.03 303 PRO A C 1
ATOM 2480 O O . PRO A 1 303 ? -5.035 10.445 -22.969 1 27.03 303 PRO A O 1
ATOM 2483 N N . ILE A 1 304 ? -5.527 11.5 -24.625 1 25.44 304 ILE A N 1
ATOM 2484 C CA . ILE A 1 304 ? -6.371 10.516 -25.297 1 25.44 304 ILE A CA 1
ATOM 2485 C C . ILE A 1 304 ? -5.504 9.375 -25.828 1 25.44 304 ILE A C 1
ATOM 2487 O O . ILE A 1 304 ? -4.59 9.594 -26.625 1 25.44 304 ILE A O 1
ATOM 2491 N N . PRO A 1 305 ? -5.305 8.305 -24.969 1 24.25 305 PRO A N 1
ATOM 2492 C CA . PRO A 1 305 ? -4.641 7.16 -25.594 1 24.25 305 PRO A CA 1
ATOM 2493 C C . PRO A 1 305 ? -5.254 6.781 -26.938 1 24.25 305 PRO A C 1
ATOM 2495 O O . PRO A 1 305 ? -6.48 6.766 -27.078 1 24.25 305 PRO A O 1
ATOM 2498 N N . THR A 1 306 ? -4.676 7.188 -28.031 1 23.47 306 THR A N 1
ATOM 2499 C CA . THR A 1 306 ? -5.023 6.855 -29.406 1 23.47 306 THR A CA 1
ATOM 2500 C C . THR A 1 306 ? -5.172 5.348 -29.578 1 23.47 306 THR A C 1
ATOM 2502 O O . THR A 1 306 ? -4.176 4.625 -29.641 1 23.47 306 THR A O 1
ATOM 2505 N N . HIS A 1 307 ? -6.004 4.629 -28.75 1 23.17 307 HIS A N 1
ATOM 2506 C CA . HIS A 1 307 ? -6.223 3.242 -29.156 1 23.17 307 HIS A CA 1
ATOM 2507 C C . HIS A 1 307 ? -6.734 3.152 -30.578 1 23.17 307 HIS A C 1
ATOM 2509 O O . HIS A 1 307 ? -7.582 3.949 -31 1 23.17 307 HIS A O 1
ATOM 2515 N N . HIS A 1 308 ? -5.918 2.742 -31.516 1 23.7 308 HIS A N 1
ATOM 2516 C CA . HIS A 1 308 ? -6.164 2.416 -32.906 1 23.7 308 HIS A CA 1
ATOM 2517 C C . HIS A 1 308 ? -7.371 1.494 -33.062 1 23.7 308 HIS A C 1
ATOM 2519 O O . HIS A 1 308 ? -7.484 0.495 -32.344 1 23.7 308 HIS A O 1
ATOM 2525 N N . PRO A 1 309 ? -8.531 2.055 -33.406 1 24.03 309 PRO A N 1
ATOM 2526 C CA . PRO A 1 309 ? -9.742 1.286 -33.719 1 24.03 309 PRO A CA 1
ATOM 2527 C C . PRO A 1 309 ? -9.492 0.181 -34.75 1 24.03 309 PRO A C 1
ATOM 2529 O O . PRO A 1 309 ? -9 0.452 -35.844 1 24.03 309 PRO A O 1
ATOM 2532 N N . GLN A 1 310 ? -8.906 -0.99 -34.375 1 20.83 310 GLN A N 1
ATOM 2533 C CA . GLN A 1 310 ? -8.93 -2.074 -35.344 1 20.83 310 GLN A CA 1
ATOM 2534 C C . GLN A 1 310 ? -10.336 -2.27 -35.906 1 20.83 310 GLN A C 1
ATOM 2536 O O . GLN A 1 310 ? -11.289 -2.506 -35.156 1 20.83 310 GLN A O 1
ATOM 2541 N N . TYR A 1 311 ? -10.672 -1.489 -36.969 1 21.39 311 TYR A N 1
ATOM 2542 C CA . TYR A 1 311 ? -11.828 -1.632 -37.844 1 21.39 311 TYR A CA 1
ATOM 2543 C C . TYR A 1 311 ? -12.016 -3.08 -38.281 1 21.39 311 TYR A C 1
ATOM 2545 O O . TYR A 1 311 ? -11.086 -3.695 -38.812 1 21.39 311 TYR A O 1
ATOM 2553 N N . TYR A 1 312 ? -12.602 -3.906 -37.375 1 21.47 312 TYR A N 1
ATOM 2554 C CA . TYR A 1 312 ? -13.117 -5.148 -37.938 1 21.47 312 TYR A CA 1
ATOM 2555 C C . TYR A 1 312 ? -13.992 -4.875 -39.156 1 21.47 312 TYR A C 1
ATOM 2557 O O . TYR A 1 312 ? -14.922 -4.062 -39.094 1 21.47 312 TYR A O 1
ATOM 2565 N N . LEU A 1 313 ? -13.391 -4.781 -40.312 1 20.5 313 LEU A N 1
ATOM 2566 C CA . LEU A 1 313 ? -14.039 -4.91 -41.625 1 20.5 313 LEU A CA 1
ATOM 2567 C C . LEU A 1 313 ? -15.047 -6.055 -41.594 1 20.5 313 LEU A C 1
ATOM 2569 O O . LEU A 1 313 ? -14.695 -7.191 -41.281 1 20.5 313 LEU A O 1
ATOM 2573 N N . VAL A 1 314 ? -16.312 -5.691 -41.469 1 18.77 314 VAL A N 1
ATOM 2574 C CA . VAL A 1 314 ? -17.297 -6.434 -42.25 1 18.77 314 VAL A CA 1
ATOM 2575 C C . VAL A 1 314 ? -17.156 -6.086 -43.719 1 18.77 314 VAL A C 1
ATOM 2577 O O . VAL A 1 314 ? -16.953 -4.922 -44.062 1 18.77 314 VAL A O 1
ATOM 2580 N N . MET B 1 1 ? 8.062 43.781 -37.562 1 27.05 1 MET B N 1
ATOM 2581 C CA . MET B 1 1 ? 7.07 42.875 -37 1 27.05 1 MET B CA 1
ATOM 2582 C C . MET B 1 1 ? 7.367 42.562 -35.562 1 27.05 1 MET B C 1
ATOM 2584 O O . MET B 1 1 ? 8.383 41.938 -35.25 1 27.05 1 MET B O 1
ATOM 2588 N N . SER B 1 2 ? 7.008 43.438 -34.5 1 29.89 2 SER B N 1
ATOM 2589 C CA . SER B 1 2 ? 7.312 43.5 -33.062 1 29.89 2 SER B CA 1
ATOM 2590 C C . SER B 1 2 ? 6.699 42.344 -32.312 1 29.89 2 SER B C 1
ATOM 2592 O O . SER B 1 2 ? 5.516 42.062 -32.469 1 29.89 2 SER B O 1
ATOM 2594 N N . ASP B 1 3 ? 7.473 41.281 -32 1 29.81 3 ASP B N 1
ATOM 2595 C CA . ASP B 1 3 ? 7.215 40.062 -31.234 1 29.81 3 ASP B CA 1
ATOM 2596 C C . ASP B 1 3 ? 6.719 40.406 -29.828 1 29.81 3 ASP B C 1
ATOM 2598 O O . ASP B 1 3 ? 7.461 40.938 -29.016 1 29.81 3 ASP B O 1
ATOM 2602 N N . SER B 1 4 ? 5.512 41 -29.641 1 32.44 4 SER B N 1
ATOM 2603 C CA . SER B 1 4 ? 4.875 41.219 -28.344 1 32.44 4 SER B CA 1
ATOM 2604 C C . SER B 1 4 ? 4.855 39.938 -27.516 1 32.44 4 SER B C 1
ATOM 2606 O O . SER B 1 4 ? 4.184 38.969 -27.875 1 32.44 4 SER B O 1
ATOM 2608 N N . GLY B 1 5 ? 5.969 39.594 -26.875 1 31.61 5 GLY B N 1
ATOM 2609 C CA . GLY B 1 5 ? 6.129 38.531 -25.891 1 31.61 5 GLY B CA 1
ATOM 2610 C C . GLY B 1 5 ? 5.016 38.5 -24.875 1 31.61 5 GLY B C 1
ATOM 2611 O O . GLY B 1 5 ? 4.785 39.469 -24.156 1 31.61 5 GLY B O 1
ATOM 2612 N N . SER B 1 6 ? 3.918 37.812 -25.141 1 35.53 6 SER B N 1
ATOM 2613 C CA . SER B 1 6 ? 2.816 37.5 -24.234 1 35.53 6 SER B CA 1
ATOM 2614 C C . SER B 1 6 ? 3.33 37.031 -22.875 1 35.53 6 SER B C 1
ATOM 2616 O O . SER B 1 6 ? 4.039 36.031 -22.781 1 35.53 6 SER B O 1
ATOM 2618 N N . ASP B 1 7 ? 3.701 37.906 -22 1 33.25 7 ASP B N 1
ATOM 2619 C CA . ASP B 1 7 ? 3.992 37.688 -20.594 1 33.25 7 ASP B CA 1
ATOM 2620 C C . ASP B 1 7 ? 2.938 36.812 -19.938 1 33.25 7 ASP B C 1
ATOM 2622 O O . ASP B 1 7 ? 1.793 37.219 -19.75 1 33.25 7 ASP B O 1
ATOM 2626 N N . LYS B 1 8 ? 2.914 35.562 -20.344 1 39.06 8 LYS B N 1
ATOM 2627 C CA . LYS B 1 8 ? 2.145 34.625 -19.547 1 39.06 8 LYS B CA 1
ATOM 2628 C C . LYS B 1 8 ? 2.402 34.812 -18.047 1 39.06 8 LYS B C 1
ATOM 2630 O O . LYS B 1 8 ? 3.484 34.469 -17.562 1 39.06 8 LYS B O 1
ATOM 2635 N N . GLU B 1 9 ? 2.047 35.875 -17.438 1 36.41 9 GLU B N 1
ATOM 2636 C CA . GLU B 1 9 ? 2.045 35.938 -15.977 1 36.41 9 GLU B CA 1
ATOM 2637 C C . GLU B 1 9 ? 1.624 34.594 -15.359 1 36.41 9 GLU B C 1
ATOM 2639 O O . GLU B 1 9 ? 0.471 34.188 -15.492 1 36.41 9 GLU B O 1
ATOM 2644 N N . THR B 1 10 ? 2.379 33.688 -15.352 1 41.25 10 THR B N 1
ATOM 2645 C CA . THR B 1 10 ? 2.199 32.438 -14.594 1 41.25 10 THR B CA 1
ATOM 2646 C C . THR B 1 10 ? 1.652 32.75 -13.203 1 41.25 10 THR B C 1
ATOM 2648 O O . THR B 1 10 ? 2.354 33.312 -12.359 1 41.25 10 THR B O 1
ATOM 2651 N N . ALA B 1 11 ? 0.372 33.219 -13.031 1 44.72 11 ALA B N 1
ATOM 2652 C CA . ALA B 1 11 ? -0.241 33.5 -11.734 1 44.72 11 ALA B CA 1
ATOM 2653 C C . ALA B 1 11 ? 0.169 32.438 -10.695 1 44.72 11 ALA B C 1
ATOM 2655 O O . ALA B 1 11 ? 0.293 31.266 -11.016 1 44.72 11 ALA B O 1
ATOM 2656 N N . ALA B 1 12 ? 0.896 32.656 -9.75 1 50.38 12 ALA B N 1
ATOM 2657 C CA . ALA B 1 12 ? 1.368 31.844 -8.648 1 50.38 12 ALA B CA 1
ATOM 2658 C C . ALA B 1 12 ? 0.243 30.969 -8.102 1 50.38 12 ALA B C 1
ATOM 2660 O O . ALA B 1 12 ? -0.906 31.406 -8.008 1 50.38 12 ALA B O 1
ATOM 2661 N N . PRO B 1 13 ? 0.247 29.688 -8.141 1 52.31 13 PRO B N 1
ATOM 2662 C CA . PRO B 1 13 ? -0.787 28.766 -7.672 1 52.31 13 PRO B CA 1
ATOM 2663 C C . PRO B 1 13 ? -1.314 29.125 -6.285 1 52.31 13 PRO B C 1
ATOM 2665 O O . PRO B 1 13 ? -0.537 29.484 -5.398 1 52.31 13 PRO B O 1
ATOM 2668 N N . ILE B 1 14 ? -2.549 29.578 -6.168 1 56.5 14 ILE B N 1
ATOM 2669 C CA . ILE B 1 14 ? -3.195 29.891 -4.898 1 56.5 14 ILE B CA 1
ATOM 2670 C C . ILE B 1 14 ? -3.049 28.719 -3.932 1 56.5 14 ILE B C 1
ATOM 2672 O O . ILE B 1 14 ? -3.373 27.578 -4.273 1 56.5 14 ILE B O 1
ATOM 2676 N N . ARG B 1 15 ? -2.314 28.891 -3.006 1 61.56 15 ARG B N 1
ATOM 2677 C CA . ARG B 1 15 ? -1.982 27.875 -2.016 1 61.56 15 ARG B CA 1
ATOM 2678 C C . ARG B 1 15 ? -3.197 27.516 -1.161 1 61.56 15 ARG B C 1
ATOM 2680 O O . ARG B 1 15 ? -3.953 28.406 -0.758 1 61.56 15 ARG B O 1
ATOM 2687 N N . LYS B 1 16 ? -3.631 26.312 -1.036 1 65.44 16 LYS B N 1
ATOM 2688 C CA . LYS B 1 16 ? -4.645 25.797 -0.119 1 65.44 16 LYS B CA 1
ATOM 2689 C C . LYS B 1 16 ? -4.395 26.281 1.306 1 65.44 16 LYS B C 1
ATOM 2691 O O . LYS B 1 16 ? -3.248 26.547 1.687 1 65.44 16 LYS B O 1
ATOM 2696 N N . ARG B 1 17 ? -5.473 26.656 2.002 1 71 17 ARG B N 1
ATOM 2697 C CA . ARG B 1 17 ? -5.391 27.094 3.391 1 71 17 ARG B CA 1
ATOM 2698 C C . ARG B 1 17 ? -4.691 26.047 4.258 1 71 17 ARG B C 1
ATOM 2700 O O . ARG B 1 17 ? -3.873 26.391 5.113 1 71 17 ARG B O 1
ATOM 2707 N N . LYS B 1 18 ? -5.082 24.797 4.066 1 70.06 18 LYS B N 1
ATOM 2708 C CA . LYS B 1 18 ? -4.43 23.734 4.832 1 70.06 18 LYS B CA 1
ATOM 2709 C C . LYS B 1 18 ? -3.484 22.922 3.953 1 70.06 18 LYS B C 1
ATOM 2711 O O . LYS B 1 18 ? -3.82 22.594 2.814 1 70.06 18 LYS B O 1
ATOM 2716 N N . ARG B 1 19 ? -2.277 22.906 4.484 1 73.06 19 ARG B N 1
ATOM 2717 C CA . ARG B 1 19 ? -1.3 22.109 3.754 1 73.06 19 ARG B CA 1
ATOM 2718 C C . ARG B 1 19 ? -1.651 20.625 3.816 1 73.06 19 ARG B C 1
ATOM 2720 O O . ARG B 1 19 ? -2.064 20.125 4.863 1 73.06 19 ARG B O 1
ATOM 2727 N N . VAL B 1 20 ? -1.824 19.984 2.709 1 74.81 20 VAL B N 1
ATOM 2728 C CA . VAL B 1 20 ? -2.084 18.547 2.658 1 74.81 20 VAL B CA 1
ATOM 2729 C C . VAL B 1 20 ? -0.811 17.797 2.26 1 74.81 20 VAL B C 1
ATOM 2731 O O . VAL B 1 20 ? -0.127 18.188 1.312 1 74.81 20 VAL B O 1
ATOM 2734 N N . LYS B 1 21 ? -0.426 16.812 3.123 1 83.69 21 LYS B N 1
ATOM 2735 C CA . LYS B 1 21 ? 0.739 16 2.787 1 83.69 21 LYS B CA 1
ATOM 2736 C C . LYS B 1 21 ? 0.498 15.195 1.515 1 83.69 21 LYS B C 1
ATOM 2738 O O . LYS B 1 21 ? -0.583 14.641 1.325 1 83.69 21 LYS B O 1
ATOM 2743 N N . ARG B 1 22 ? 1.433 15.234 0.562 1 86.88 22 ARG B N 1
ATOM 2744 C CA . ARG B 1 22 ? 1.404 14.445 -0.667 1 86.88 22 ARG B CA 1
ATOM 2745 C C . ARG B 1 22 ? 2.67 13.609 -0.81 1 86.88 22 ARG B C 1
ATOM 2747 O O . ARG B 1 22 ? 3.545 13.93 -1.617 1 86.88 22 ARG B O 1
ATOM 2754 N N . PRO B 1 23 ? 2.703 12.5 -0.081 1 90.12 23 PRO B N 1
ATOM 2755 C CA . PRO B 1 23 ? 3.928 11.695 -0.066 1 90.12 23 PRO B CA 1
ATOM 2756 C C . PRO B 1 23 ? 4.32 11.188 -1.452 1 90.12 23 PRO B C 1
ATOM 2758 O O . PRO B 1 23 ? 5.5 10.969 -1.721 1 90.12 23 PRO B O 1
A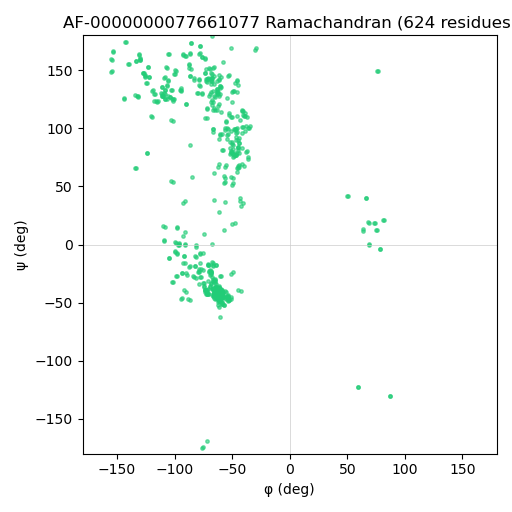TOM 2761 N N . GLU B 1 24 ? 3.383 11.008 -2.361 1 90.62 24 GLU B N 1
ATOM 2762 C CA . GLU B 1 24 ? 3.668 10.508 -3.703 1 90.62 24 GLU B CA 1
ATOM 2763 C C . GLU B 1 24 ? 4.543 11.484 -4.48 1 90.62 24 GLU B C 1
ATOM 2765 O O . GLU B 1 24 ? 5.191 11.109 -5.457 1 90.62 24 GLU B O 1
ATOM 2770 N N . LYS B 1 25 ? 4.582 12.734 -3.979 1 93.06 25 LYS B N 1
ATOM 2771 C CA . LYS B 1 25 ? 5.34 13.758 -4.691 1 93.06 25 LYS B CA 1
ATOM 2772 C C . LYS B 1 25 ? 6.727 13.945 -4.074 1 93.06 25 LYS B C 1
ATOM 2774 O O . LYS B 1 25 ? 7.559 14.672 -4.617 1 93.06 25 LYS B O 1
ATOM 2779 N N . TRP B 1 26 ? 6.941 13.281 -2.926 1 94.25 26 TRP B N 1
ATOM 2780 C CA . TRP B 1 26 ? 8.266 13.359 -2.32 1 94.25 26 TRP B CA 1
ATOM 2781 C C . TRP B 1 26 ? 9.328 12.797 -3.258 1 94.25 26 TRP B C 1
ATOM 2783 O O . TRP B 1 26 ? 9.125 11.758 -3.879 1 94.25 26 TRP B O 1
ATOM 2793 N N . ALA B 1 27 ? 10.383 13.477 -3.332 1 94.62 27 ALA B N 1
ATOM 2794 C CA . ALA B 1 27 ? 11.453 13.109 -4.25 1 94.62 27 ALA B CA 1
ATOM 2795 C C . ALA B 1 27 ? 11.844 11.641 -4.082 1 94.62 27 ALA B C 1
ATOM 2797 O O . ALA B 1 27 ? 12.055 10.93 -5.066 1 94.62 27 ALA B O 1
ATOM 2798 N N . GLN B 1 28 ? 11.984 11.258 -2.861 1 95.75 28 GLN B N 1
ATOM 2799 C CA . GLN B 1 28 ? 12.383 9.883 -2.592 1 95.75 28 GLN B CA 1
ATOM 2800 C C . GLN B 1 28 ? 11.336 8.898 -3.104 1 95.75 28 GLN B C 1
ATOM 2802 O O . GLN B 1 28 ? 11.68 7.859 -3.674 1 95.75 28 GLN B O 1
ATOM 2807 N N . ASN B 1 29 ? 10.062 9.219 -2.936 1 95.94 29 ASN B N 1
ATOM 2808 C CA . ASN B 1 29 ? 8.984 8.32 -3.352 1 95.94 29 ASN B CA 1
ATOM 2809 C C . ASN B 1 29 ? 8.82 8.312 -4.867 1 95.94 29 ASN B C 1
ATOM 2811 O O . ASN B 1 29 ? 8.477 7.281 -5.449 1 95.94 29 ASN B O 1
ATOM 2815 N N . VAL B 1 30 ? 9.023 9.43 -5.441 1 96.56 30 VAL B N 1
ATOM 2816 C CA . VAL B 1 30 ? 8.992 9.492 -6.898 1 96.56 30 VAL B CA 1
ATOM 2817 C C . VAL B 1 30 ? 10.086 8.602 -7.48 1 96.56 30 VAL B C 1
ATOM 2819 O O . VAL B 1 30 ? 9.828 7.809 -8.391 1 96.56 30 VAL B O 1
ATOM 2822 N N . ALA B 1 31 ? 11.273 8.742 -6.961 1 96.81 31 ALA B N 1
ATOM 2823 C CA . ALA B 1 31 ? 12.383 7.91 -7.422 1 96.81 31 ALA B CA 1
ATOM 2824 C C . ALA B 1 31 ? 12.086 6.43 -7.203 1 96.81 31 ALA B C 1
ATOM 2826 O O . ALA B 1 31 ? 12.398 5.594 -8.055 1 96.81 31 ALA B O 1
ATOM 2827 N N . LYS B 1 32 ? 11.57 6.113 -6.121 1 96.38 32 LYS B N 1
ATOM 2828 C CA . LYS B 1 32 ? 11.227 4.727 -5.82 1 96.38 32 LYS B CA 1
ATOM 2829 C C . LYS B 1 32 ? 10.219 4.18 -6.824 1 96.38 32 LYS B C 1
ATOM 2831 O O . LYS B 1 32 ? 10.336 3.039 -7.273 1 96.38 32 LYS B O 1
ATOM 2836 N N . GLN B 1 33 ? 9.234 4.941 -7.09 1 97 33 GLN B N 1
ATOM 2837 C CA . GLN B 1 33 ? 8.219 4.52 -8.047 1 97 33 GLN B CA 1
ATOM 2838 C C . GLN B 1 33 ? 8.828 4.262 -9.422 1 97 33 GLN B C 1
ATOM 2840 O O . GLN B 1 33 ? 8.492 3.277 -10.086 1 97 33 GLN B O 1
ATOM 2845 N N . LEU B 1 34 ? 9.664 5.16 -9.844 1 97.69 34 LEU B N 1
ATOM 2846 C CA . LEU B 1 34 ? 10.344 4.984 -11.125 1 97.69 34 LEU B CA 1
ATOM 2847 C C . LEU B 1 34 ? 11.18 3.709 -11.125 1 97.69 34 LEU B C 1
ATOM 2849 O O . LEU B 1 34 ? 11.172 2.957 -12.102 1 97.69 34 LEU B O 1
ATOM 2853 N N . ARG B 1 35 ? 11.875 3.51 -10.07 1 96.69 35 ARG B N 1
ATOM 2854 C CA . ARG B 1 35 ? 12.68 2.305 -9.938 1 96.69 35 ARG B CA 1
ATOM 2855 C C . ARG B 1 35 ? 11.82 1.051 -10.047 1 96.69 35 ARG B C 1
ATOM 2857 O O . ARG B 1 35 ? 12.164 0.118 -10.773 1 96.69 35 ARG B O 1
ATOM 2864 N N . ASN B 1 36 ? 10.664 1.071 -9.375 1 96.62 36 ASN B N 1
ATOM 2865 C CA . ASN B 1 36 ? 9.789 -0.094 -9.344 1 96.62 36 ASN B CA 1
ATOM 2866 C C . ASN B 1 36 ? 9.117 -0.329 -10.695 1 96.62 36 ASN B C 1
ATOM 2868 O O . ASN B 1 36 ? 8.672 -1.439 -10.984 1 96.62 36 ASN B O 1
ATOM 2872 N N . ARG B 1 37 ? 9.109 0.636 -11.492 1 97.62 37 ARG B N 1
ATOM 2873 C CA . ARG B 1 37 ? 8.516 0.51 -12.82 1 97.62 37 ARG B CA 1
ATOM 2874 C C . ARG B 1 37 ? 9.586 0.26 -13.875 1 97.62 37 ARG B C 1
ATOM 2876 O O . ARG B 1 37 ? 9.281 0.196 -15.07 1 97.62 37 ARG B O 1
ATOM 2883 N N . GLY B 1 38 ? 10.789 0.168 -13.438 1 97.56 38 GLY B N 1
ATOM 2884 C CA . GLY B 1 38 ? 11.891 -0.113 -14.344 1 97.56 38 GLY B CA 1
ATOM 2885 C C . GLY B 1 38 ? 12.273 1.076 -15.203 1 97.56 38 GLY B C 1
ATOM 2886 O O . GLY B 1 38 ? 12.898 0.914 -16.25 1 97.56 38 GLY B O 1
ATOM 2887 N N . GLN B 1 39 ? 11.891 2.24 -14.82 1 98.06 39 GLN B N 1
ATOM 2888 C CA . GLN B 1 39 ? 12.195 3.461 -15.555 1 98.06 39 GLN B CA 1
ATOM 2889 C C . GLN B 1 39 ? 13.477 4.109 -15.031 1 98.06 39 GLN B C 1
ATOM 2891 O O . GLN B 1 39 ? 13.969 3.75 -13.961 1 98.06 39 GLN B O 1
ATOM 2896 N N . ALA B 1 40 ? 13.93 4.965 -15.875 1 97.88 40 ALA B N 1
ATOM 2897 C CA . ALA B 1 40 ? 15.141 5.676 -15.461 1 97.88 40 ALA B CA 1
ATOM 2898 C C . ALA B 1 40 ? 14.859 6.605 -14.289 1 97.88 40 ALA B C 1
ATOM 2900 O O . ALA B 1 40 ? 13.781 7.203 -14.203 1 97.88 40 ALA B O 1
ATOM 2901 N N . TYR B 1 41 ? 15.844 6.68 -13.398 1 97.44 41 TYR B N 1
ATOM 2902 C CA . TYR B 1 41 ? 15.68 7.57 -12.258 1 97.44 41 TYR B CA 1
ATOM 2903 C C . TYR B 1 41 ? 17.031 8.047 -11.734 1 97.44 41 TYR B C 1
ATOM 2905 O O . TYR B 1 41 ? 18.078 7.527 -12.133 1 97.44 41 TYR B O 1
ATOM 2913 N N . THR B 1 42 ? 17 9.016 -10.945 1 96.38 42 THR B N 1
ATOM 2914 C CA . THR B 1 42 ? 18.156 9.523 -10.227 1 96.38 42 THR B CA 1
ATOM 2915 C C . THR B 1 42 ? 17.984 9.367 -8.719 1 96.38 42 THR B C 1
ATOM 2917 O O . THR B 1 42 ? 16.984 9.805 -8.156 1 96.38 42 THR B O 1
ATOM 2920 N N . SER B 1 43 ? 18.969 8.664 -8.18 1 94.81 43 SER B N 1
ATOM 2921 C CA . SER B 1 43 ? 18.906 8.484 -6.73 1 94.81 43 SER B CA 1
ATOM 2922 C C . SER B 1 43 ? 18.938 9.828 -6.008 1 94.81 43 SER B C 1
ATOM 2924 O O . SER B 1 43 ? 19.719 10.711 -6.363 1 94.81 43 SER B O 1
ATOM 2926 N N . VAL B 1 44 ? 18.109 10.07 -5.035 1 93.81 44 VAL B N 1
ATOM 2927 C CA . VAL B 1 44 ? 17.938 11.352 -4.363 1 93.81 44 VAL B CA 1
ATOM 2928 C C . VAL B 1 44 ? 19.156 11.656 -3.504 1 93.81 44 VAL B C 1
ATOM 2930 O O . VAL B 1 44 ? 19.641 12.789 -3.488 1 93.81 44 VAL B O 1
ATOM 2933 N N . PHE B 1 45 ? 19.719 10.602 -2.85 1 91.25 45 PHE B N 1
ATOM 2934 C CA . PHE B 1 45 ? 20.812 10.805 -1.914 1 91.25 45 PHE B CA 1
ATOM 2935 C C . PHE B 1 45 ? 22.156 10.766 -2.637 1 91.25 45 PHE B C 1
ATOM 2937 O O . PHE B 1 45 ? 22.984 11.664 -2.48 1 91.25 45 PHE B O 1
ATOM 2944 N N . THR B 1 46 ? 22.391 9.797 -3.502 1 93.44 46 THR B N 1
ATOM 2945 C CA . THR B 1 46 ? 23.688 9.586 -4.145 1 93.44 46 THR B CA 1
ATOM 2946 C C . THR B 1 46 ? 23.75 10.32 -5.48 1 93.44 46 THR B C 1
ATOM 2948 O O . THR B 1 46 ? 24.828 10.508 -6.043 1 93.44 46 THR B O 1
ATOM 2951 N N . LYS B 1 47 ? 22.641 10.758 -6.055 1 93.94 47 LYS B N 1
ATOM 2952 C CA . LYS B 1 47 ? 22.547 11.453 -7.336 1 93.94 47 LYS B CA 1
ATOM 2953 C C . LYS B 1 47 ? 23 10.555 -8.484 1 93.94 47 LYS B C 1
ATOM 2955 O O . LYS B 1 47 ? 23.281 11.039 -9.578 1 93.94 47 LYS B O 1
ATOM 2960 N N . LYS B 1 48 ? 23.125 9.336 -8.109 1 96.12 48 LYS B N 1
ATOM 2961 C CA . LYS B 1 48 ? 23.469 8.383 -9.156 1 96.12 48 LYS B CA 1
ATOM 2962 C C . LYS B 1 48 ? 22.328 8.227 -10.164 1 96.12 48 LYS B C 1
ATOM 2964 O O . LYS B 1 48 ? 21.172 8.094 -9.781 1 96.12 48 LYS B O 1
ATOM 2969 N N . GLN B 1 49 ? 22.688 8.305 -11.438 1 96.94 49 GLN B N 1
ATOM 2970 C CA . GLN B 1 49 ? 21.719 8.117 -12.5 1 96.94 49 GLN B CA 1
ATOM 2971 C C . GLN B 1 49 ? 21.625 6.645 -12.906 1 96.94 49 GLN B C 1
ATOM 2973 O O . GLN B 1 49 ? 22.625 6.023 -13.242 1 96.94 49 GLN B O 1
ATOM 2978 N N . VAL B 1 50 ? 20.5 6.145 -12.781 1 97 50 VAL B N 1
ATOM 2979 C CA . VAL B 1 50 ? 20.266 4.754 -13.148 1 97 50 VAL B CA 1
ATOM 2980 C C . VAL B 1 50 ? 19.375 4.695 -14.391 1 97 50 VAL B C 1
ATOM 2982 O O . VAL B 1 50 ? 18.328 5.348 -14.445 1 97 50 VAL B O 1
ATOM 2985 N N . SER B 1 51 ? 19.797 3.969 -15.406 1 97.25 51 SER B N 1
ATOM 2986 C CA . SER B 1 51 ? 19.047 3.855 -16.656 1 97.25 51 SER B CA 1
ATOM 2987 C C . SER B 1 51 ? 17.859 2.926 -16.516 1 97.25 51 SER B C 1
ATOM 2989 O O . SER B 1 51 ? 17.781 2.145 -15.57 1 97.25 51 SER B O 1
ATOM 2991 N N . ALA B 1 52 ? 16.938 3.092 -17.469 1 98.12 52 ALA B N 1
ATOM 2992 C CA . ALA B 1 52 ? 15.75 2.236 -17.5 1 98.12 52 ALA B CA 1
ATOM 2993 C C . ALA B 1 52 ? 16.125 0.788 -17.797 1 98.12 52 ALA B C 1
ATOM 2995 O O . ALA B 1 52 ? 17.141 0.523 -18.453 1 98.12 52 ALA B O 1
ATOM 2996 N N . ARG B 1 53 ? 15.305 -0.111 -17.312 1 97.88 53 ARG B N 1
ATOM 2997 C CA . ARG B 1 53 ? 15.5 -1.529 -17.594 1 97.88 53 ARG B CA 1
ATOM 2998 C C . ARG B 1 53 ? 15.18 -1.842 -19.047 1 97.88 53 ARG B C 1
ATOM 3000 O O . ARG B 1 53 ? 14.273 -1.246 -19.641 1 97.88 53 ARG B O 1
ATOM 3007 N N . THR B 1 54 ? 15.945 -2.725 -19.625 1 97.94 54 THR B N 1
ATOM 3008 C CA . THR B 1 54 ? 15.742 -3.148 -21 1 97.94 54 THR B CA 1
ATOM 3009 C C . THR B 1 54 ? 15.812 -4.668 -21.125 1 97.94 54 THR B C 1
ATOM 3011 O O . THR B 1 54 ? 16.344 -5.34 -20.234 1 97.94 54 THR B O 1
ATOM 3014 N N . ILE B 1 55 ? 15.211 -5.141 -22.188 1 98.12 55 ILE B N 1
ATOM 3015 C CA . ILE B 1 55 ? 15.305 -6.566 -22.5 1 98.12 55 ILE B CA 1
ATOM 3016 C C . ILE B 1 55 ? 16.75 -6.941 -22.75 1 98.12 55 ILE B C 1
ATOM 3018 O O . ILE B 1 55 ? 17.469 -6.242 -23.484 1 98.12 55 ILE B O 1
ATOM 3022 N N . GLY B 1 56 ? 17.234 -8 -22.141 1 97.5 56 GLY B N 1
ATOM 3023 C CA . GLY B 1 56 ? 18.609 -8.445 -22.297 1 97.5 56 GLY B CA 1
ATOM 3024 C C . GLY B 1 56 ? 18.875 -9.133 -23.625 1 97.5 56 GLY B C 1
ATOM 3025 O O . GLY B 1 56 ? 18 -9.156 -24.5 1 97.5 56 GLY B O 1
ATOM 3026 N N . LYS B 1 57 ? 20.109 -9.656 -23.734 1 95.88 57 LYS B N 1
ATOM 3027 C CA . LYS B 1 57 ? 20.516 -10.359 -24.938 1 95.88 57 LYS B CA 1
ATOM 3028 C C . LYS B 1 57 ? 19.859 -11.742 -25.016 1 95.88 57 LYS B C 1
ATOM 3030 O O . LYS B 1 57 ? 19.656 -12.391 -24 1 95.88 57 LYS B O 1
ATOM 3035 N N . PRO B 1 58 ? 19.594 -12.172 -26.25 1 96 58 PRO B N 1
ATOM 3036 C CA . PRO B 1 58 ? 19.047 -13.531 -26.406 1 96 58 PRO B CA 1
ATOM 3037 C C . PRO B 1 58 ? 20 -14.609 -25.891 1 96 58 PRO B C 1
ATOM 3039 O O . PRO B 1 58 ? 21.219 -14.469 -26.031 1 96 58 PRO B O 1
ATOM 3042 N N . CYS B 1 59 ? 19.375 -15.531 -25.328 1 95.06 59 CYS B N 1
ATOM 3043 C CA . CYS B 1 59 ? 20.172 -16.641 -24.781 1 95.06 59 CYS B CA 1
ATOM 3044 C C . CYS B 1 59 ? 20.578 -17.594 -25.891 1 95.06 59 CYS B C 1
ATOM 3046 O O . CYS B 1 59 ? 20.016 -17.562 -27 1 95.06 59 CYS B O 1
ATOM 3048 N N . LYS B 1 60 ? 21.531 -18.438 -25.6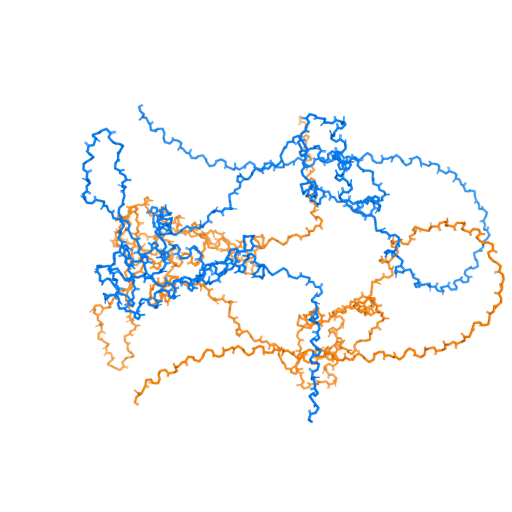41 1 93.88 60 LYS B N 1
ATOM 3049 C CA . LYS B 1 60 ? 22.094 -19.375 -26.609 1 93.88 60 LYS B CA 1
ATOM 3050 C C . LYS B 1 60 ? 21.141 -20.547 -26.844 1 93.88 60 LYS B C 1
ATOM 3052 O O . LYS B 1 60 ? 21.219 -21.234 -27.875 1 93.88 60 LYS B O 1
ATOM 3057 N N . ASP B 1 61 ? 20.25 -20.828 -25.953 1 93.56 61 ASP B N 1
ATOM 3058 C CA . ASP B 1 61 ? 19.375 -22 -25.984 1 93.56 61 ASP B CA 1
ATOM 3059 C C . ASP B 1 61 ? 18.188 -21.75 -26.906 1 93.56 61 ASP B C 1
ATOM 3061 O O . ASP B 1 61 ? 17.312 -22.609 -27.047 1 93.56 61 ASP B O 1
ATOM 3065 N N . GLY B 1 62 ? 18.047 -20.578 -27.516 1 95.06 62 GLY B N 1
ATOM 3066 C CA . GLY B 1 62 ? 17 -20.297 -28.484 1 95.06 62 GLY B CA 1
ATOM 3067 C C . GLY B 1 62 ? 15.672 -19.938 -27.828 1 95.06 62 GLY B C 1
ATOM 3068 O O . GLY B 1 62 ? 14.617 -20.109 -28.438 1 95.06 62 GLY B O 1
ATOM 3069 N N . CYS B 1 63 ? 15.609 -19.516 -26.625 1 96.31 63 CYS B N 1
ATOM 3070 C CA . CYS B 1 63 ? 14.383 -19.219 -25.906 1 96.31 63 CYS B CA 1
ATOM 3071 C C . CYS B 1 63 ? 13.656 -18.031 -26.516 1 96.31 63 CYS B C 1
ATOM 3073 O O . CYS B 1 63 ? 12.43 -17.984 -26.531 1 96.31 63 CYS B O 1
ATOM 3075 N N . PHE B 1 64 ? 14.352 -17.062 -27.094 1 96.56 64 PHE B N 1
ATOM 3076 C CA . PHE B 1 64 ? 13.75 -15.867 -27.688 1 96.56 64 PHE B CA 1
ATOM 3077 C C . PHE B 1 64 ? 12.953 -16.234 -28.938 1 96.56 64 PHE B C 1
ATOM 3079 O O . PHE B 1 64 ? 11.914 -15.625 -29.203 1 96.56 64 PHE B O 1
ATOM 3086 N N . ASP B 1 65 ? 13.492 -17.219 -29.594 1 95.81 65 ASP B N 1
ATOM 3087 C CA . ASP B 1 65 ? 12.781 -17.688 -30.781 1 95.81 65 ASP B CA 1
ATOM 3088 C C . ASP B 1 65 ? 11.547 -18.484 -30.391 1 95.81 65 ASP B C 1
ATOM 3090 O O . ASP B 1 65 ? 10.508 -18.406 -31.047 1 95.81 65 ASP B O 1
ATOM 3094 N N . LYS B 1 66 ? 11.734 -19.25 -29.375 1 96.19 66 LYS B N 1
ATOM 3095 C CA . LYS B 1 66 ? 10.641 -20.062 -28.875 1 96.19 66 LYS B CA 1
ATOM 3096 C C . LYS B 1 66 ? 9.461 -19.203 -28.438 1 96.19 66 LYS B C 1
ATOM 3098 O O . LYS B 1 66 ? 8.312 -19.5 -28.766 1 96.19 66 LYS B O 1
ATOM 3103 N N . VAL B 1 67 ? 9.578 -18.125 -27.703 1 96.44 67 VAL B N 1
ATOM 3104 C CA . VAL B 1 67 ? 8.539 -17.297 -27.125 1 96.44 67 VAL B CA 1
ATOM 3105 C C . VAL B 1 67 ? 8.102 -16.219 -28.125 1 96.44 67 VAL B C 1
ATOM 3107 O O . VAL B 1 67 ? 6.977 -15.727 -28.062 1 96.44 67 VAL B O 1
ATOM 3110 N N . LYS B 1 68 ? 8.938 -15.953 -29.109 1 95.88 68 LYS B N 1
ATOM 3111 C CA . LYS B 1 68 ? 8.719 -14.922 -30.125 1 95.88 68 LYS B CA 1
ATOM 3112 C C . LYS B 1 68 ? 9 -13.531 -29.547 1 95.88 68 LYS B C 1
ATOM 3114 O O . LYS B 1 68 ? 8.641 -13.234 -28.422 1 95.88 68 LYS B O 1
ATOM 3119 N N . ARG B 1 69 ? 9.445 -12.656 -30.375 1 93.44 69 ARG B N 1
ATOM 3120 C CA . ARG B 1 69 ? 9.93 -11.344 -29.953 1 93.44 69 ARG B CA 1
ATOM 3121 C C . ARG B 1 69 ? 8.781 -10.445 -29.5 1 93.44 69 ARG B C 1
ATOM 3123 O O . ARG B 1 69 ? 8.898 -9.719 -28.516 1 93.44 69 ARG B O 1
ATOM 3130 N N . ARG B 1 70 ? 7.758 -10.484 -30.203 1 95.69 70 ARG B N 1
ATOM 3131 C CA . ARG B 1 70 ? 6.598 -9.664 -29.859 1 95.69 70 ARG B CA 1
ATOM 3132 C C . ARG B 1 70 ? 6.086 -10.008 -28.453 1 95.69 70 ARG B C 1
ATOM 3134 O O . ARG B 1 70 ? 5.758 -9.117 -27.672 1 95.69 70 ARG B O 1
ATOM 3141 N N . VAL B 1 71 ? 6 -11.25 -28.156 1 97.38 71 VAL B N 1
ATOM 3142 C CA . VAL B 1 71 ? 5.531 -11.734 -26.859 1 97.38 71 VAL B CA 1
ATOM 3143 C C . VAL B 1 71 ? 6.496 -11.289 -25.766 1 97.38 71 VAL B C 1
ATOM 3145 O O . VAL B 1 71 ? 6.07 -10.891 -24.688 1 97.38 71 VAL B O 1
ATOM 3148 N N . ILE B 1 72 ? 7.734 -11.32 -26.094 1 98.12 72 ILE B N 1
ATOM 3149 C CA . ILE B 1 72 ? 8.766 -10.945 -25.125 1 98.12 72 ILE B CA 1
ATOM 3150 C C . ILE B 1 72 ? 8.602 -9.484 -24.734 1 98.12 72 ILE B C 1
ATOM 3152 O O . ILE B 1 72 ? 8.703 -9.133 -23.547 1 98.12 72 ILE B O 1
ATOM 3156 N N . GLU B 1 73 ? 8.305 -8.656 -25.625 1 97.81 73 GLU B N 1
ATOM 3157 C CA . GLU B 1 73 ? 8.086 -7.238 -25.344 1 97.81 73 GLU B CA 1
ATOM 3158 C C . GLU B 1 73 ? 6.867 -7.031 -24.453 1 97.81 73 GLU B C 1
ATOM 3160 O O . GLU B 1 73 ? 6.891 -6.207 -23.531 1 97.81 73 GLU B O 1
ATOM 3165 N N . ILE B 1 74 ? 5.867 -7.766 -24.75 1 98 74 ILE B N 1
ATOM 3166 C CA . ILE B 1 74 ? 4.648 -7.668 -23.953 1 98 74 ILE B CA 1
ATOM 3167 C C . ILE B 1 74 ? 4.93 -8.117 -22.531 1 98 74 ILE B C 1
ATOM 3169 O O . ILE B 1 74 ? 4.516 -7.457 -21.562 1 98 74 ILE B O 1
ATOM 3173 N N . LEU B 1 75 ? 5.641 -9.203 -22.391 1 98.44 75 LEU B N 1
ATOM 3174 C CA . LEU B 1 75 ? 5.996 -9.734 -21.078 1 98.44 75 LEU B CA 1
ATOM 3175 C C . LEU B 1 75 ? 6.812 -8.727 -20.281 1 98.44 75 LEU B C 1
ATOM 3177 O O . LEU B 1 75 ? 6.516 -8.461 -19.109 1 98.44 75 LEU B O 1
ATOM 3181 N N . PHE B 1 76 ? 7.754 -8.148 -20.969 1 98.56 76 PHE B N 1
ATOM 3182 C CA . PHE B 1 76 ? 8.625 -7.164 -20.344 1 98.56 76 PHE B CA 1
ATOM 3183 C C . PHE B 1 76 ? 7.824 -5.965 -19.859 1 98.56 76 PHE B C 1
ATOM 3185 O O . PHE B 1 76 ? 7.941 -5.562 -18.703 1 98.56 76 PHE B O 1
ATOM 3192 N N . ASN B 1 77 ? 7.039 -5.473 -20.672 1 97.88 77 ASN B N 1
ATOM 3193 C CA . ASN B 1 77 ? 6.27 -4.277 -20.359 1 97.88 77 ASN B CA 1
ATOM 3194 C C . ASN B 1 77 ? 5.266 -4.535 -19.234 1 97.88 77 ASN B C 1
ATOM 3196 O O . ASN B 1 77 ? 5.121 -3.719 -18.328 1 97.88 77 ASN B O 1
ATOM 3200 N N . GLU B 1 78 ? 4.641 -5.582 -19.234 1 97.25 78 GLU B N 1
ATOM 3201 C CA . GLU B 1 78 ? 3.637 -5.902 -18.219 1 97.25 78 GLU B CA 1
ATOM 3202 C C . GLU B 1 78 ? 4.281 -6.133 -16.859 1 97.25 78 GLU B C 1
ATOM 3204 O O . GLU B 1 78 ? 3.729 -5.738 -15.828 1 97.25 78 GLU B O 1
ATOM 3209 N N . PHE B 1 79 ? 5.449 -6.75 -16.938 1 97.94 79 PHE B N 1
ATOM 3210 C CA . PHE B 1 79 ? 6.152 -6.98 -15.68 1 97.94 79 PHE B CA 1
ATOM 3211 C C . PHE B 1 79 ? 6.449 -5.66 -14.984 1 97.94 79 PHE B C 1
ATOM 3213 O O . PHE B 1 79 ? 6.137 -5.492 -13.797 1 97.94 79 PHE B O 1
ATOM 3220 N N . TRP B 1 80 ? 6.949 -4.766 -15.664 1 98.19 80 TRP B N 1
ATOM 3221 C CA . TRP B 1 80 ? 7.398 -3.527 -15.039 1 98.19 80 TRP B CA 1
ATOM 3222 C C . TRP B 1 80 ? 6.234 -2.568 -14.828 1 98.19 80 TRP B C 1
ATOM 3224 O O . TRP B 1 80 ? 6.297 -1.677 -13.984 1 98.19 80 TRP B O 1
ATOM 3234 N N . GLU B 1 81 ? 5.145 -2.789 -15.539 1 96.5 81 GLU B N 1
ATOM 3235 C CA . GLU B 1 81 ? 3.939 -1.991 -15.328 1 96.5 81 GLU B CA 1
ATOM 3236 C C . GLU B 1 81 ? 3.312 -2.283 -13.969 1 96.5 81 GLU B C 1
ATOM 3238 O O . GLU B 1 81 ? 2.57 -1.459 -13.43 1 96.5 81 GLU B O 1
ATOM 3243 N N . ILE B 1 82 ? 3.586 -3.502 -13.43 1 96.31 82 ILE B N 1
ATOM 3244 C CA . ILE B 1 82 ? 3.064 -3.836 -12.109 1 96.31 82 ILE B CA 1
ATOM 3245 C C . ILE B 1 82 ? 3.455 -2.748 -11.109 1 96.31 82 ILE B C 1
ATOM 3247 O O . ILE B 1 82 ? 2.643 -2.346 -10.273 1 96.31 82 ILE B O 1
ATOM 3251 N N . GLY B 1 83 ? 4.707 -2.326 -11.086 1 95.88 83 GLY B N 1
ATOM 3252 C CA . GLY B 1 83 ? 5.191 -1.197 -10.305 1 95.88 83 GLY B CA 1
ATOM 3253 C C . GLY B 1 83 ? 5.176 -1.455 -8.812 1 95.88 83 GLY B C 1
ATOM 3254 O O . GLY B 1 83 ? 5.391 -0.537 -8.016 1 95.88 83 GLY B O 1
ATOM 3255 N N . ASN B 1 84 ? 4.77 -2.539 -8.375 1 95.81 84 ASN B N 1
ATOM 3256 C CA . ASN B 1 84 ? 4.73 -2.941 -6.969 1 95.81 84 ASN B CA 1
ATOM 3257 C C . ASN B 1 84 ? 5.684 -4.102 -6.695 1 95.81 84 ASN B C 1
ATOM 3259 O O . ASN B 1 84 ? 5.578 -5.16 -7.316 1 95.81 84 ASN B O 1
ATOM 3263 N N . PHE B 1 85 ? 6.551 -3.871 -5.789 1 95.81 85 PHE B N 1
ATOM 3264 C CA . PHE B 1 85 ? 7.625 -4.816 -5.52 1 95.81 85 PHE B CA 1
ATOM 3265 C C . PHE B 1 85 ? 7.066 -6.164 -5.078 1 95.81 85 PHE B C 1
ATOM 3267 O O . PHE B 1 85 ? 7.523 -7.211 -5.539 1 95.81 85 PHE B O 1
ATOM 3274 N N . ASP B 1 86 ? 6.113 -6.199 -4.215 1 96.19 86 ASP B N 1
ATOM 3275 C CA . ASP B 1 86 ? 5.539 -7.438 -3.695 1 96.19 86 ASP B CA 1
ATOM 3276 C C . ASP B 1 86 ? 4.801 -8.203 -4.793 1 96.19 86 ASP B C 1
ATOM 3278 O O . ASP B 1 86 ? 4.922 -9.422 -4.891 1 96.19 86 ASP B O 1
ATOM 3282 N N . LEU B 1 87 ? 4.039 -7.551 -5.586 1 97.12 87 LEU B N 1
ATOM 3283 C CA . LEU B 1 87 ? 3.314 -8.188 -6.684 1 97.12 87 LEU B CA 1
ATOM 3284 C C . LEU B 1 87 ? 4.281 -8.727 -7.734 1 97.12 87 LEU B C 1
ATOM 3286 O O . LEU B 1 87 ? 4.031 -9.773 -8.328 1 97.12 87 LEU B O 1
ATOM 3290 N N . GLN B 1 88 ? 5.312 -7.98 -7.949 1 97.75 88 GLN B N 1
ATOM 3291 C CA . GLN B 1 88 ? 6.344 -8.477 -8.852 1 97.75 88 GLN B CA 1
ATOM 3292 C C . GLN B 1 88 ? 6.953 -9.773 -8.328 1 97.75 88 GLN B C 1
ATOM 3294 O O . GLN B 1 88 ? 7.176 -10.711 -9.102 1 97.75 88 GLN B O 1
ATOM 3299 N N . ASN B 1 89 ? 7.242 -9.75 -7.027 1 97.5 89 ASN B N 1
ATOM 3300 C CA . ASN B 1 89 ? 7.754 -10.977 -6.426 1 97.5 89 ASN B CA 1
ATOM 3301 C C . ASN B 1 89 ? 6.777 -12.141 -6.605 1 97.5 89 ASN B C 1
ATOM 3303 O O . ASN B 1 89 ? 7.188 -13.25 -6.934 1 97.5 89 ASN B O 1
ATOM 3307 N N . ALA B 1 90 ? 5.551 -11.875 -6.367 1 97.38 90 ALA B N 1
ATOM 3308 C CA . ALA B 1 90 ? 4.535 -12.906 -6.543 1 97.38 90 ALA B CA 1
ATOM 3309 C C . ALA B 1 90 ? 4.52 -13.422 -7.98 1 97.38 90 ALA B C 1
ATOM 3311 O O . ALA B 1 90 ? 4.352 -14.617 -8.219 1 97.38 90 ALA B O 1
ATOM 3312 N N . TYR B 1 91 ? 4.641 -12.555 -8.906 1 98 91 TYR B N 1
ATOM 3313 C CA . TYR B 1 91 ? 4.66 -12.93 -10.312 1 98 91 TYR B CA 1
ATOM 3314 C C . TYR B 1 91 ? 5.863 -13.805 -10.633 1 98 91 TYR B C 1
ATOM 3316 O O . TYR B 1 91 ? 5.73 -14.836 -11.297 1 98 91 TYR B O 1
ATOM 3324 N N . ILE B 1 92 ? 7.016 -13.414 -10.164 1 98.25 92 ILE B N 1
ATOM 3325 C CA . ILE B 1 92 ? 8.227 -14.203 -10.352 1 98.25 92 ILE B CA 1
ATOM 3326 C C . ILE B 1 92 ? 8.039 -15.602 -9.758 1 98.25 92 ILE B C 1
ATOM 3328 O O . ILE B 1 92 ? 8.359 -16.609 -10.391 1 98.25 92 ILE B O 1
ATOM 3332 N N . GLN B 1 93 ? 7.488 -15.664 -8.625 1 97.06 93 GLN B N 1
ATOM 3333 C CA . GLN B 1 93 ? 7.301 -16.938 -7.926 1 97.06 93 GLN B CA 1
ATOM 3334 C C . GLN B 1 93 ? 6.27 -17.797 -8.633 1 97.06 93 GLN B C 1
ATOM 3336 O O . GLN B 1 93 ? 6.203 -19.016 -8.406 1 97.06 93 GLN B O 1
ATOM 3341 N N . LYS B 1 94 ? 5.438 -17.188 -9.391 1 96.69 94 LYS B N 1
ATOM 3342 C CA . 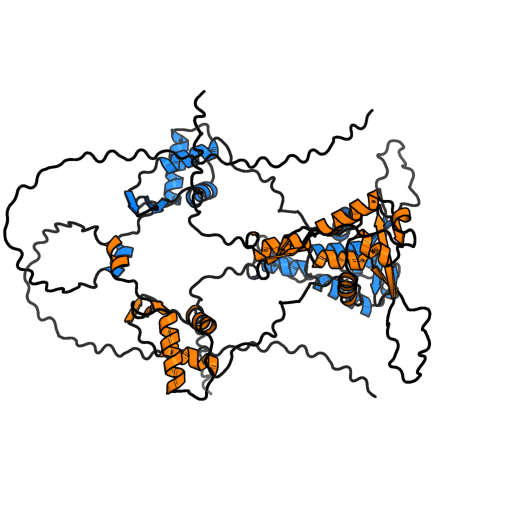LYS B 1 94 ? 4.492 -17.938 -10.211 1 96.69 94 LYS B CA 1
ATOM 3343 C C . LYS B 1 94 ? 5.191 -18.562 -11.414 1 96.69 94 LYS B C 1
ATOM 3345 O O . LYS B 1 94 ? 4.855 -19.672 -11.82 1 96.69 94 LYS B O 1
ATOM 3350 N N . LEU B 1 95 ? 6.164 -17.922 -11.93 1 97.75 95 LEU B N 1
ATOM 3351 C CA . LEU B 1 95 ? 6.797 -18.328 -13.18 1 97.75 95 LEU B CA 1
ATOM 3352 C C . LEU B 1 95 ? 8 -19.219 -12.914 1 97.75 95 LEU B C 1
ATOM 3354 O O . LEU B 1 95 ? 8.43 -19.969 -13.797 1 97.75 95 LEU B O 1
ATOM 3358 N N . VAL B 1 96 ? 8.586 -19.109 -11.773 1 97.31 96 VAL B N 1
ATOM 3359 C CA . VAL B 1 96 ? 9.789 -19.859 -11.422 1 97.31 96 VAL B CA 1
ATOM 3360 C C . VAL B 1 96 ? 9.445 -20.906 -10.359 1 97.31 96 VAL B C 1
ATOM 3362 O O . VAL B 1 96 ? 8.875 -20.594 -9.32 1 97.31 96 VAL B O 1
ATOM 3365 N N . ARG B 1 97 ? 9.812 -22.156 -10.594 1 92.69 97 ARG B N 1
ATOM 3366 C CA . ARG B 1 97 ? 9.523 -23.234 -9.664 1 92.69 97 ARG B CA 1
ATOM 3367 C C . ARG B 1 97 ? 10.797 -23.969 -9.25 1 92.69 97 ARG B C 1
ATOM 3369 O O . ARG B 1 97 ? 11.672 -24.203 -10.078 1 92.69 97 ARG B O 1
ATOM 3376 N N . PRO B 1 98 ? 10.844 -24.281 -8.008 1 90.5 98 PRO B N 1
ATOM 3377 C CA . PRO B 1 98 ? 12 -25.078 -7.578 1 90.5 98 PRO B CA 1
ATOM 3378 C C . PRO B 1 98 ? 11.938 -26.516 -8.062 1 90.5 98 PRO B C 1
ATOM 3380 O O . PRO B 1 98 ? 10.852 -27.094 -8.156 1 90.5 98 PRO B O 1
ATOM 3383 N N . LYS B 1 99 ? 13.016 -26.984 -8.438 1 86.88 99 LYS B N 1
ATOM 3384 C CA . LYS B 1 99 ? 13.125 -28.375 -8.867 1 86.88 99 LYS B CA 1
ATOM 3385 C C . LYS B 1 99 ? 14.211 -29.109 -8.086 1 86.88 99 LYS B C 1
ATOM 3387 O O . LYS B 1 99 ? 15.211 -28.5 -7.684 1 86.88 99 LYS B O 1
ATOM 3392 N N . GLU B 1 100 ? 13.93 -30.359 -7.828 1 83.56 100 GLU B N 1
ATOM 3393 C CA . GLU B 1 100 ? 14.93 -31.188 -7.152 1 83.56 100 GLU B CA 1
ATOM 3394 C C . GLU B 1 100 ? 16.141 -31.438 -8.047 1 83.56 100 GLU B C 1
ATOM 3396 O O . GLU B 1 100 ? 16 -31.594 -9.258 1 83.56 100 GLU B O 1
ATOM 3401 N N . ILE B 1 101 ? 17.25 -31.391 -7.395 1 83.5 101 ILE B N 1
ATOM 3402 C CA . ILE B 1 101 ? 18.469 -31.656 -8.141 1 83.5 101 ILE B CA 1
ATOM 3403 C C . ILE B 1 101 ? 18.562 -33.125 -8.484 1 83.5 101 ILE B C 1
ATOM 3405 O O . ILE B 1 101 ? 18.562 -34 -7.59 1 83.5 101 ILE B O 1
ATOM 3409 N N . LYS B 1 102 ? 18.562 -33.406 -9.742 1 78.81 102 LYS B N 1
ATOM 3410 C CA . LYS B 1 102 ? 18.531 -34.781 -10.211 1 78.81 102 LYS B CA 1
ATOM 3411 C C . LYS B 1 102 ? 19.875 -35.469 -10.008 1 78.81 102 LYS B C 1
ATOM 3413 O O . LYS B 1 102 ? 19.953 -36.656 -9.688 1 78.81 102 LYS B O 1
ATOM 3418 N N . ARG B 1 103 ? 20.922 -34.781 -10.266 1 79.12 103 ARG B N 1
ATOM 3419 C CA . ARG B 1 103 ? 22.266 -35.344 -10.156 1 79.12 103 ARG B CA 1
ATOM 3420 C C . ARG B 1 103 ? 23.188 -34.438 -9.375 1 79.12 103 ARG B C 1
ATOM 3422 O O . ARG B 1 103 ? 23.172 -33.219 -9.578 1 79.12 103 ARG B O 1
ATOM 3429 N N . ARG B 1 104 ? 23.875 -34.938 -8.344 1 78.62 104 ARG B N 1
ATOM 3430 C CA . ARG B 1 104 ? 24.844 -34.188 -7.582 1 78.62 104 ARG B CA 1
ATOM 3431 C C . ARG B 1 104 ? 26.266 -34.656 -7.879 1 78.62 104 ARG B C 1
ATOM 3433 O O . ARG B 1 104 ? 26.516 -35.844 -7.98 1 78.62 104 ARG B O 1
ATOM 3440 N N . ARG B 1 105 ? 27.047 -33.625 -8.164 1 75.31 105 ARG B N 1
ATOM 3441 C CA . ARG B 1 105 ? 28.453 -33.938 -8.422 1 75.31 105 ARG B CA 1
ATOM 3442 C C . ARG B 1 105 ? 29.156 -34.375 -7.141 1 75.31 105 ARG B C 1
ATOM 3444 O O . ARG B 1 105 ? 28.922 -33.812 -6.07 1 75.31 105 ARG B O 1
ATOM 3451 N N . LYS B 1 106 ? 29.766 -35.406 -7.16 1 76 106 LYS B N 1
ATOM 3452 C CA . LYS B 1 106 ? 30.547 -35.906 -6.027 1 76 106 LYS B CA 1
ATOM 3453 C C . LYS B 1 106 ? 31.719 -34.969 -5.723 1 76 106 LYS B C 1
ATOM 3455 O O . LYS B 1 106 ? 32.469 -34.562 -6.629 1 76 106 LYS B O 1
ATOM 3460 N N . PRO B 1 107 ? 31.625 -34.406 -4.566 1 75.06 107 PRO B N 1
ATOM 3461 C CA . PRO B 1 107 ? 32.75 -33.531 -4.227 1 75.06 107 PRO B CA 1
ATOM 3462 C C . PRO B 1 107 ? 34.125 -34.219 -4.434 1 75.06 107 PRO B C 1
ATOM 3464 O O . PRO B 1 107 ? 34.219 -35.438 -4.262 1 75.06 107 PRO B O 1
ATOM 3467 N N . LYS B 1 108 ? 35 -33.5 -5.109 1 70.81 108 LYS B N 1
ATOM 3468 C CA . LYS B 1 108 ? 36.375 -34.031 -5.266 1 70.81 108 LYS B CA 1
ATOM 3469 C C . LYS B 1 108 ? 37 -34.344 -3.91 1 70.81 108 LYS B C 1
ATOM 3471 O O . LYS B 1 108 ? 37.719 -35.344 -3.766 1 70.81 108 LYS B O 1
ATOM 3476 N N . ASN B 1 109 ? 36.719 -33.438 -3.061 1 71.94 109 ASN B N 1
ATOM 3477 C CA . ASN B 1 109 ? 37.219 -33.594 -1.695 1 71.94 109 ASN B CA 1
ATOM 3478 C C . ASN B 1 109 ? 36.094 -34.094 -0.761 1 71.94 109 ASN B C 1
ATOM 3480 O O . ASN B 1 109 ? 35.094 -33.406 -0.583 1 71.94 109 ASN B O 1
ATOM 3484 N N . PRO B 1 110 ? 36.188 -35.375 -0.379 1 69.81 110 PRO B N 1
ATOM 3485 C CA . PRO B 1 110 ? 35.156 -35.969 0.491 1 69.81 110 PRO B CA 1
ATOM 3486 C C . PRO B 1 110 ? 34.875 -35.125 1.725 1 69.81 110 PRO B C 1
ATOM 3488 O O . PRO B 1 110 ? 33.844 -35.25 2.348 1 69.81 110 PRO B O 1
ATOM 3491 N N . ASN B 1 111 ? 35.875 -34.344 2.1 1 69.25 111 ASN B N 1
ATOM 3492 C CA . ASN B 1 111 ? 35.688 -33.531 3.293 1 69.25 111 ASN B CA 1
ATOM 3493 C C . ASN B 1 111 ? 35.125 -32.156 2.955 1 69.25 111 ASN B C 1
ATOM 3495 O O . ASN B 1 111 ? 35.094 -31.266 3.797 1 69.25 111 ASN B O 1
ATOM 3499 N N . ALA B 1 112 ? 34.938 -32 1.652 1 65.06 112 ALA B N 1
ATOM 3500 C CA . ALA B 1 112 ? 34.438 -30.688 1.242 1 65.06 112 ALA B CA 1
ATOM 3501 C C . ALA B 1 112 ? 33.031 -30.438 1.754 1 65.06 112 ALA B C 1
ATOM 3503 O O . ALA B 1 112 ? 32.25 -31.375 1.95 1 65.06 112 ALA B O 1
ATOM 3504 N N . PRO B 1 113 ? 32.906 -29.266 2.18 1 68.56 113 PRO B N 1
ATOM 3505 C CA . PRO B 1 113 ? 31.594 -28.922 2.701 1 68.56 113 PRO B CA 1
ATOM 3506 C C . PRO B 1 113 ? 30.469 -29.391 1.789 1 68.56 113 PRO B C 1
ATOM 3508 O O . PRO B 1 113 ? 30.688 -29.641 0.601 1 68.56 113 PRO B O 1
ATOM 3511 N N . GLY B 1 114 ? 29.359 -29.875 2.238 1 63.94 114 GLY B N 1
ATOM 3512 C CA . GLY B 1 114 ? 28.141 -30.359 1.604 1 63.94 114 GLY B CA 1
ATOM 3513 C C . GLY B 1 114 ? 27.828 -29.672 0.289 1 63.94 114 GLY B C 1
ATOM 3514 O O . GLY B 1 114 ? 28.578 -28.781 -0.138 1 63.94 114 GLY B O 1
ATOM 3515 N N . PRO B 1 115 ? 26.938 -30.203 -0.427 1 67 115 PRO B N 1
ATOM 3516 C CA . PRO B 1 115 ? 26.547 -29.656 -1.731 1 67 115 PRO B CA 1
ATOM 3517 C C . PRO B 1 115 ? 26.344 -28.141 -1.696 1 67 115 PRO B C 1
ATOM 3519 O O . PRO B 1 115 ? 25.812 -27.609 -0.717 1 67 115 PRO B O 1
ATOM 3522 N N . ILE B 1 116 ? 26.969 -27.516 -2.668 1 68.88 116 ILE B N 1
ATOM 3523 C CA . ILE B 1 116 ? 26.938 -26.062 -2.74 1 68.88 116 ILE B CA 1
ATOM 3524 C C . ILE B 1 116 ? 25.5 -25.609 -3.02 1 68.88 116 ILE B C 1
ATOM 3526 O O . ILE B 1 116 ? 25 -24.688 -2.365 1 68.88 116 ILE B O 1
ATOM 3530 N N . ARG B 1 117 ? 24.938 -26.438 -4.004 1 77.06 117 ARG B N 1
ATOM 3531 C CA . ARG B 1 117 ? 23.594 -26 -4.383 1 77.06 117 ARG B CA 1
ATOM 3532 C C . ARG B 1 117 ? 22.531 -26.922 -3.811 1 77.06 117 ARG B C 1
ATOM 3534 O O . ARG B 1 117 ? 22.672 -28.156 -3.855 1 77.06 117 ARG B O 1
ATOM 3541 N N . SER B 1 118 ? 21.562 -26.406 -3.129 1 76.94 118 SER B N 1
ATOM 3542 C CA . SER B 1 118 ? 20.516 -27.203 -2.498 1 76.94 118 SER B CA 1
ATOM 3543 C C . SER B 1 118 ? 19.328 -27.406 -3.443 1 76.94 118 SER B C 1
ATOM 3545 O O . SER B 1 118 ? 18.594 -28.375 -3.311 1 76.94 118 SER B O 1
ATOM 3547 N N . CYS B 1 119 ? 19.141 -26.516 -4.387 1 82.94 119 CYS B N 1
ATOM 3548 C CA . CYS B 1 119 ? 18 -26.672 -5.277 1 82.94 119 CYS B CA 1
ATOM 3549 C C . CYS B 1 119 ? 18.234 -25.984 -6.613 1 82.94 119 CYS B C 1
ATOM 3551 O O . CYS B 1 119 ? 19.141 -25.156 -6.73 1 82.94 119 CYS B O 1
ATOM 3553 N N . SER B 1 120 ? 17.641 -26.562 -7.629 1 90 120 SER B N 1
ATOM 3554 C CA . SER B 1 120 ? 17.609 -25.938 -8.938 1 90 120 SER B CA 1
ATOM 3555 C C . SER B 1 120 ? 16.234 -25.344 -9.242 1 90 120 SER B C 1
ATOM 3557 O O . SER B 1 120 ? 15.281 -25.562 -8.492 1 90 120 SER B O 1
ATOM 3559 N N . TYR B 1 121 ? 16.25 -24.453 -10.281 1 94 121 TYR B N 1
ATOM 3560 C CA . TYR B 1 121 ? 14.992 -23.812 -10.602 1 94 121 TYR B CA 1
ATOM 3561 C C . TYR B 1 121 ? 14.594 -24.078 -12.047 1 94 121 TYR B C 1
ATOM 3563 O O . TYR B 1 121 ? 15.453 -24.219 -12.922 1 94 121 TYR B O 1
ATOM 3571 N N . GLU B 1 122 ? 13.328 -24.219 -12.195 1 95.62 122 GLU B N 1
ATOM 3572 C CA . GLU B 1 122 ? 12.727 -24.25 -13.523 1 95.62 122 GLU B CA 1
ATOM 3573 C C . GLU B 1 122 ? 12.055 -22.922 -13.859 1 95.62 122 GLU B C 1
ATOM 3575 O O . GLU B 1 122 ? 11.297 -22.375 -13.047 1 95.62 122 GLU B O 1
ATOM 3580 N N . TYR B 1 123 ? 12.344 -22.438 -15.055 1 97.69 123 TYR B N 1
ATOM 3581 C CA . TYR B 1 123 ? 11.844 -21.141 -15.477 1 97.69 123 TYR B CA 1
ATOM 3582 C C . TYR B 1 123 ? 10.797 -21.297 -16.578 1 97.69 123 TYR B C 1
ATOM 3584 O O . TYR B 1 123 ? 10.984 -22.062 -17.516 1 97.69 123 TYR B O 1
ATOM 3592 N N . THR B 1 124 ? 9.727 -20.547 -16.438 1 97.94 124 THR B N 1
ATOM 3593 C CA . THR B 1 124 ? 8.664 -20.578 -17.438 1 97.94 124 THR B CA 1
ATOM 3594 C C . THR B 1 124 ? 8.109 -19.172 -17.672 1 97.94 124 THR B C 1
ATOM 3596 O O . THR B 1 124 ? 8.281 -18.281 -16.844 1 97.94 124 THR B O 1
ATOM 3599 N N . VAL B 1 125 ? 7.559 -18.953 -18.797 1 98.12 125 VAL B N 1
ATOM 3600 C CA . VAL B 1 125 ? 6.781 -17.75 -19.109 1 98.12 125 VAL B CA 1
ATOM 3601 C C . VAL B 1 125 ? 5.418 -18.156 -19.672 1 98.12 125 VAL B C 1
ATOM 3603 O O . VAL B 1 125 ? 5.27 -19.219 -20.25 1 98.12 125 VAL B O 1
ATOM 3606 N N . ILE B 1 126 ? 4.496 -17.344 -19.375 1 97.06 126 ILE B N 1
ATOM 3607 C CA . ILE B 1 126 ? 3.129 -17.656 -19.781 1 97.06 126 ILE B CA 1
ATOM 3608 C C . ILE B 1 126 ? 2.598 -16.578 -20.719 1 97.06 126 ILE B C 1
ATOM 3610 O O . ILE B 1 126 ? 2.773 -15.383 -20.453 1 97.06 126 ILE B O 1
ATOM 3614 N N . TYR B 1 127 ? 2.02 -16.984 -21.781 1 96.38 127 TYR B N 1
ATOM 3615 C CA . TYR B 1 127 ? 1.353 -16.078 -22.703 1 96.38 127 TYR B CA 1
ATOM 3616 C 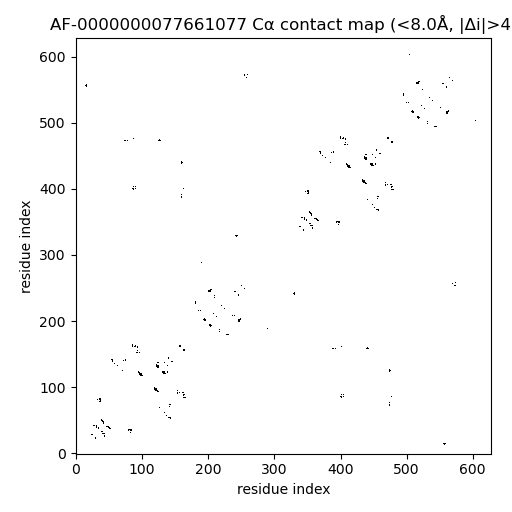C . TYR B 1 127 ? 0.11 -16.734 -23.297 1 96.38 127 TYR B C 1
ATOM 3618 O O . TYR B 1 127 ? 0.182 -17.828 -23.859 1 96.38 127 TYR B O 1
ATOM 3626 N N . SER B 1 128 ? -1.053 -16.094 -23.188 1 92.19 128 SER B N 1
ATOM 3627 C CA . SER B 1 128 ? -2.326 -16.562 -23.703 1 92.19 128 SER B CA 1
ATOM 3628 C C . SER B 1 128 ? -2.598 -18 -23.281 1 92.19 128 SER B C 1
ATOM 3630 O O . SER B 1 128 ? -2.9 -18.859 -24.109 1 92.19 128 SER B O 1
ATOM 3632 N N . ASN B 1 129 ? -2.301 -18.297 -22.078 1 88.12 129 ASN B N 1
ATOM 3633 C CA . ASN B 1 129 ? -2.592 -19.562 -21.422 1 88.12 129 ASN B CA 1
ATOM 3634 C C . ASN B 1 129 ? -1.648 -20.672 -21.891 1 88.12 129 ASN B C 1
ATOM 3636 O O . ASN B 1 129 ? -1.941 -21.859 -21.719 1 88.12 129 ASN B O 1
ATOM 3640 N N . THR B 1 130 ? -0.677 -20.266 -22.531 1 92.5 130 THR B N 1
ATOM 3641 C CA . THR B 1 130 ? 0.365 -21.203 -22.938 1 92.5 130 THR B CA 1
ATOM 3642 C C . THR B 1 130 ? 1.636 -20.969 -22.109 1 92.5 130 THR B C 1
ATOM 3644 O O . THR B 1 130 ? 2.08 -19.844 -21.953 1 92.5 130 THR B O 1
ATOM 3647 N N . THR B 1 131 ? 2.145 -22.109 -21.641 1 94.81 131 THR B N 1
ATOM 3648 C CA . THR B 1 131 ? 3.355 -22.031 -20.828 1 94.81 131 THR B CA 1
ATOM 3649 C C . THR B 1 131 ? 4.582 -22.406 -21.656 1 94.81 131 THR B C 1
ATOM 3651 O O . THR B 1 131 ? 4.605 -23.453 -22.297 1 94.81 131 THR B O 1
ATOM 3654 N N . TYR B 1 132 ? 5.547 -21.531 -21.688 1 97.38 132 TYR B N 1
ATOM 3655 C CA . TYR B 1 132 ? 6.809 -21.781 -22.375 1 97.38 132 TYR B CA 1
ATOM 3656 C C . TYR B 1 132 ? 7.938 -22 -21.375 1 97.38 132 TYR B C 1
ATOM 3658 O O . TYR B 1 132 ? 8.172 -21.156 -20.5 1 97.38 132 TYR B O 1
ATOM 3666 N N . GLN B 1 133 ? 8.594 -23.094 -21.516 1 97.5 133 GLN B N 1
ATOM 3667 C CA . GLN B 1 133 ? 9.781 -23.328 -20.688 1 97.5 133 GLN B CA 1
ATOM 3668 C C . GLN B 1 133 ? 10.992 -22.578 -21.25 1 97.5 133 GLN B C 1
ATOM 3670 O O . GLN B 1 133 ? 11.273 -22.656 -22.453 1 97.5 133 GLN B O 1
ATOM 3675 N N . VAL B 1 134 ? 11.656 -21.875 -20.438 1 98.06 134 VAL B N 1
ATOM 3676 C CA . VAL B 1 134 ? 12.828 -21.125 -20.875 1 98.06 134 VAL B CA 1
ATOM 3677 C C . VAL B 1 134 ? 14 -21.406 -19.938 1 98.06 134 VAL B C 1
ATOM 3679 O O . VAL B 1 134 ? 13.812 -21.922 -18.828 1 98.06 134 VAL B O 1
ATOM 3682 N N . CYS B 1 135 ? 15.18 -21.156 -20.453 1 97.25 135 CYS B N 1
ATOM 3683 C CA . CYS B 1 135 ? 16.359 -21.328 -19.609 1 97.25 135 CYS B CA 1
ATOM 3684 C C . CYS B 1 135 ? 16.531 -20.141 -18.656 1 97.25 135 CYS B C 1
ATOM 3686 O O . CYS B 1 135 ? 15.789 -19.156 -18.75 1 97.25 135 CYS B O 1
ATOM 3688 N N . LYS B 1 136 ? 17.438 -20.266 -17.734 1 96.81 136 LYS B N 1
ATOM 3689 C CA . LYS B 1 136 ? 17.688 -19.219 -16.75 1 96.81 136 LYS B CA 1
ATOM 3690 C C . LYS B 1 136 ? 18.078 -17.906 -17.406 1 96.81 136 LYS B C 1
ATOM 3692 O O . LYS B 1 136 ? 17.484 -16.859 -17.125 1 96.81 136 LYS B O 1
ATOM 3697 N N . GLN B 1 137 ? 19 -17.953 -18.281 1 97.62 137 GLN B N 1
ATOM 3698 C CA . GLN B 1 137 ? 19.469 -16.75 -18.969 1 97.62 137 GLN B CA 1
ATOM 3699 C C . GLN B 1 137 ? 18.359 -16.125 -19.797 1 97.62 137 GLN B C 1
ATOM 3701 O O . GLN B 1 137 ? 18.25 -14.898 -19.875 1 97.62 137 GLN B O 1
ATOM 3706 N N . GLY B 1 138 ? 17.656 -16.969 -20.484 1 97.81 138 GLY B N 1
ATOM 3707 C CA . GLY B 1 138 ? 16.516 -16.469 -21.234 1 97.81 138 GLY B CA 1
ATOM 3708 C C . GLY B 1 138 ? 15.523 -15.719 -20.391 1 97.81 138 GLY B C 1
ATOM 3709 O O . GLY B 1 138 ? 15.07 -14.633 -20.766 1 97.81 138 GLY B O 1
ATOM 3710 N N . PHE B 1 139 ? 15.18 -16.297 -19.25 1 98.56 139 PHE B N 1
ATOM 3711 C CA . PHE B 1 139 ? 14.242 -15.68 -18.312 1 98.56 139 PHE B CA 1
ATOM 3712 C C . PHE B 1 139 ? 14.742 -14.312 -17.859 1 98.56 139 PHE B C 1
ATOM 3714 O O . PHE B 1 139 ? 14 -13.328 -17.906 1 98.56 139 PHE B O 1
ATOM 3721 N N . LEU B 1 140 ? 15.969 -14.234 -17.406 1 98.62 140 LEU B N 1
ATOM 3722 C CA . LEU B 1 140 ? 16.562 -12.992 -16.938 1 98.62 140 LEU B CA 1
ATOM 3723 C C . LEU B 1 140 ? 16.547 -11.938 -18.047 1 98.62 140 LEU B C 1
ATOM 3725 O O . LEU B 1 140 ? 16.219 -10.781 -17.797 1 98.62 140 LEU B O 1
ATOM 3729 N N . SER B 1 141 ? 16.812 -12.344 -19.219 1 98.44 141 SER B N 1
ATOM 3730 C CA . SER B 1 141 ? 16.891 -11.422 -20.344 1 98.44 141 SER B CA 1
ATOM 3731 C C . SER B 1 141 ? 15.508 -10.93 -20.766 1 98.44 141 SER B C 1
ATOM 3733 O O . SER B 1 141 ? 15.336 -9.758 -21.094 1 98.44 141 SER B O 1
ATOM 3735 N N . ILE B 1 142 ? 14.555 -11.75 -20.75 1 98.38 142 ILE B N 1
ATOM 3736 C CA . ILE B 1 142 ? 13.195 -11.406 -21.156 1 98.38 142 ILE B CA 1
ATOM 3737 C C . ILE B 1 142 ? 12.648 -10.297 -20.25 1 98.38 142 ILE B C 1
ATOM 3739 O O . ILE B 1 142 ? 12.055 -9.336 -20.734 1 98.38 142 ILE B O 1
ATOM 3743 N N . PHE B 1 143 ? 12.914 -10.406 -18.969 1 98.5 143 PHE B N 1
ATOM 3744 C CA . PHE B 1 143 ? 12.344 -9.453 -18.016 1 98.5 143 PHE B CA 1
ATOM 3745 C C . PHE B 1 143 ? 13.359 -8.383 -17.641 1 98.5 143 PHE B C 1
ATOM 3747 O O . PHE B 1 143 ? 13.031 -7.426 -16.938 1 98.5 143 PHE B O 1
ATOM 3754 N N . GLY B 1 144 ? 14.578 -8.539 -18.125 1 98.12 144 GLY B N 1
ATOM 3755 C CA . GLY B 1 144 ? 15.617 -7.59 -17.766 1 98.12 144 GLY B CA 1
ATOM 3756 C C . GLY B 1 144 ? 15.984 -7.625 -16.297 1 98.12 144 GLY B C 1
ATOM 3757 O O . GLY B 1 144 ? 16.172 -6.578 -15.664 1 98.12 144 GLY B O 1
ATOM 3758 N N . LEU B 1 145 ? 16.047 -8.773 -15.727 1 98.19 145 LEU B N 1
ATOM 3759 C CA . LEU B 1 145 ? 16.312 -8.953 -14.297 1 98.19 145 LEU B CA 1
ATOM 3760 C C . LEU B 1 145 ? 17.719 -9.484 -14.062 1 98.19 145 LEU B C 1
ATOM 3762 O O . LEU B 1 145 ? 18.281 -10.164 -14.93 1 98.19 145 LEU B O 1
ATOM 3766 N N . LYS B 1 146 ? 18.234 -9.156 -12.93 1 97.06 146 LYS B N 1
ATOM 3767 C CA . LYS B 1 146 ? 19.484 -9.758 -12.477 1 97.06 146 LYS B CA 1
ATOM 3768 C C . LYS B 1 146 ? 19.234 -11.062 -11.727 1 97.06 146 LYS B C 1
ATOM 3770 O O . LYS B 1 146 ? 18.156 -11.266 -11.18 1 97.06 146 LYS B O 1
ATOM 3775 N N . LYS B 1 147 ? 20.219 -11.875 -11.75 1 96.25 147 LYS B N 1
ATOM 3776 C CA . LYS B 1 147 ? 20.141 -13.164 -11.07 1 96.25 147 LYS B CA 1
ATOM 3777 C C . LYS B 1 147 ? 19.766 -12.984 -9.594 1 96.25 147 LYS B C 1
ATOM 3779 O O . LYS B 1 147 ? 18.906 -13.703 -9.078 1 96.25 147 LYS B O 1
ATOM 3784 N N . ALA B 1 148 ? 20.359 -12.086 -8.961 1 96.81 148 ALA B N 1
ATOM 3785 C CA . ALA B 1 148 ? 20.172 -11.859 -7.535 1 96.81 148 ALA B CA 1
ATOM 3786 C C . ALA B 1 148 ? 18.719 -11.492 -7.227 1 96.81 148 ALA B C 1
ATOM 3788 O O . ALA B 1 148 ? 18.188 -11.867 -6.18 1 96.81 148 ALA B O 1
ATOM 3789 N N . ARG B 1 149 ? 18.109 -10.727 -8.125 1 96.81 149 ARG B N 1
ATOM 3790 C CA . ARG B 1 149 ? 16.734 -10.297 -7.953 1 96.81 149 ARG B CA 1
ATOM 3791 C C . ARG B 1 149 ? 15.789 -11.5 -7.93 1 96.81 149 ARG B C 1
ATOM 3793 O O . ARG B 1 149 ? 14.883 -11.562 -7.098 1 96.81 149 ARG B O 1
ATOM 3800 N N . VAL B 1 150 ? 15.969 -12.406 -8.781 1 97.25 150 VAL B N 1
ATOM 3801 C CA . VAL B 1 150 ? 15.141 -13.602 -8.867 1 97.25 150 VAL B CA 1
ATOM 3802 C C . VAL B 1 150 ? 15.422 -14.508 -7.672 1 97.25 150 VAL B C 1
ATOM 3804 O O . VAL B 1 150 ? 14.492 -15.039 -7.051 1 97.25 150 VAL B O 1
ATOM 3807 N N . GLU B 1 151 ? 16.672 -14.641 -7.34 1 94.44 151 GLU B N 1
ATOM 3808 C CA . GLU B 1 151 ? 17.047 -15.5 -6.219 1 94.44 151 GLU B CA 1
ATOM 3809 C C . GLU B 1 151 ? 16.469 -14.984 -4.91 1 94.44 151 GLU B C 1
ATOM 3811 O O . GLU B 1 151 ? 16 -15.766 -4.078 1 94.44 151 GLU B O 1
ATOM 3816 N N . THR B 1 152 ? 16.531 -13.711 -4.773 1 95.06 152 THR B N 1
ATOM 3817 C CA . THR B 1 152 ? 15.953 -13.109 -3.576 1 95.06 152 THR B CA 1
ATOM 3818 C C . THR B 1 152 ? 14.453 -13.383 -3.496 1 95.06 152 THR B C 1
ATOM 3820 O O . THR B 1 152 ? 13.938 -13.719 -2.428 1 95.06 152 THR B O 1
ATOM 3823 N N . ALA B 1 153 ? 13.75 -13.242 -4.613 1 96.19 153 ALA B N 1
ATOM 3824 C CA . ALA B 1 153 ? 12.32 -13.516 -4.656 1 96.19 153 ALA B CA 1
ATOM 3825 C C . ALA B 1 153 ? 12.039 -14.977 -4.32 1 96.19 153 ALA B C 1
ATOM 3827 O O . ALA B 1 153 ? 11.109 -15.281 -3.561 1 96.19 153 ALA B O 1
ATOM 3828 N N . MET B 1 154 ? 12.859 -15.883 -4.785 1 95.06 154 MET B N 1
ATOM 3829 C CA . MET B 1 154 ? 12.625 -17.312 -4.637 1 95.06 154 MET B CA 1
ATOM 3830 C C . MET B 1 154 ? 12.969 -17.781 -3.225 1 95.06 154 MET B C 1
ATOM 3832 O O . MET B 1 154 ? 12.375 -18.734 -2.717 1 95.06 154 MET B O 1
ATOM 3836 N N . ARG B 1 155 ? 13.883 -17.109 -2.588 1 91.81 155 ARG B N 1
ATOM 3837 C CA . ARG B 1 155 ? 14.25 -17.453 -1.217 1 91.81 155 ARG B CA 1
ATOM 3838 C C . ARG B 1 155 ? 13.094 -17.172 -0.261 1 91.81 155 ARG B C 1
ATOM 3840 O O . ARG B 1 155 ? 13.016 -17.781 0.814 1 91.81 155 ARG B O 1
ATOM 3847 N N . LYS B 1 156 ? 12.18 -16.375 -0.741 1 92.38 156 LYS B N 1
ATOM 3848 C CA . LYS B 1 156 ? 11.078 -15.977 0.129 1 92.38 156 LYS B CA 1
ATOM 3849 C C . LYS B 1 156 ? 9.859 -16.859 -0.089 1 92.38 156 LYS B C 1
ATOM 3851 O O . LYS B 1 156 ? 8.812 -16.641 0.533 1 92.38 156 LYS B O 1
ATOM 3856 N N . VAL B 1 157 ? 9.969 -17.797 -0.953 1 92.06 157 VAL B N 1
ATOM 3857 C CA . VAL B 1 157 ? 8.844 -18.688 -1.219 1 92.06 157 VAL B CA 1
ATOM 3858 C C . VAL B 1 157 ? 8.492 -19.469 0.044 1 92.06 157 VAL B C 1
ATOM 3860 O O . VAL B 1 157 ? 9.375 -20.031 0.696 1 92.06 157 VAL B O 1
ATOM 3863 N N . THR B 1 158 ? 7.246 -19.453 0.396 1 92.44 158 THR B N 1
ATOM 3864 C CA . THR B 1 158 ? 6.762 -20.156 1.58 1 92.44 158 THR B CA 1
ATOM 3865 C C . THR B 1 158 ? 6.445 -21.625 1.253 1 92.44 158 THR B C 1
ATOM 3867 O O . THR B 1 158 ? 6.48 -22.016 0.087 1 92.44 158 THR B O 1
ATOM 3870 N N . THR B 1 159 ? 6.129 -22.375 2.275 1 93.31 159 THR B N 1
ATOM 3871 C CA . THR B 1 159 ? 5.809 -23.797 2.117 1 93.31 159 THR B CA 1
ATOM 3872 C C . THR B 1 159 ? 4.535 -23.969 1.298 1 93.31 159 THR B C 1
ATOM 3874 O O . THR B 1 159 ? 4.398 -24.938 0.555 1 93.31 159 THR B O 1
ATOM 3877 N N . THR B 1 160 ? 3.635 -23.062 1.372 1 95.12 160 THR B N 1
ATOM 3878 C CA . THR B 1 160 ? 2.381 -23.141 0.634 1 95.12 160 THR B CA 1
ATOM 3879 C C . THR B 1 160 ? 2.463 -22.344 -0.664 1 95.12 160 THR B C 1
ATOM 3881 O O . THR B 1 160 ? 1.464 -22.188 -1.37 1 95.12 160 THR B O 1
ATOM 3884 N N . SER B 1 161 ? 3.645 -21.703 -0.923 1 94.25 161 SER B N 1
ATOM 3885 C CA . SER B 1 161 ? 3.891 -20.875 -2.105 1 94.25 161 SER B CA 1
ATOM 3886 C C . SER B 1 161 ? 3.066 -19.594 -2.072 1 94.25 161 SER B C 1
ATOM 3888 O O . SER B 1 161 ? 2.771 -19.016 -3.117 1 94.25 161 SER B O 1
ATOM 3890 N N . ALA B 1 162 ? 2.615 -19.25 -0.897 1 95.5 162 ALA B N 1
ATOM 3891 C CA . ALA B 1 162 ? 1.898 -18 -0.731 1 95.5 162 ALA B CA 1
ATOM 3892 C C . ALA B 1 162 ? 2.85 -16.812 -0.827 1 95.5 162 ALA B C 1
ATOM 3894 O O . ALA B 1 162 ? 3.984 -16.875 -0.345 1 95.5 162 ALA B O 1
ATOM 3895 N N . PRO B 1 163 ? 2.367 -15.719 -1.454 1 94.56 163 PRO B N 1
ATOM 3896 C CA . PRO B 1 163 ? 3.219 -14.531 -1.489 1 94.56 163 PRO B CA 1
ATOM 3897 C C . PRO B 1 163 ? 3.373 -13.875 -0.12 1 94.56 163 PRO B C 1
ATOM 3899 O O . PRO B 1 163 ? 2.498 -14.016 0.738 1 94.56 163 PRO B O 1
ATOM 3902 N N . THR B 1 164 ? 4.5 -13.211 0.055 1 92.06 164 THR B N 1
ATOM 3903 C CA . THR B 1 164 ? 4.785 -12.539 1.313 1 92.06 164 THR B CA 1
ATOM 3904 C C . THR B 1 164 ? 5.062 -11.055 1.078 1 92.06 164 THR B C 1
ATOM 3906 O O . THR B 1 164 ? 5.422 -10.656 -0.031 1 92.06 164 THR B O 1
ATOM 3909 N N . THR B 1 165 ? 4.797 -10.305 2.035 1 91.69 165 THR B N 1
ATOM 3910 C CA . THR B 1 165 ? 5.086 -8.875 1.971 1 91.69 165 THR B CA 1
ATOM 3911 C C . THR B 1 165 ? 6.52 -8.594 2.408 1 91.69 165 THR B C 1
ATOM 3913 O O . THR B 1 165 ? 7.016 -9.203 3.355 1 91.69 165 THR B O 1
ATOM 3916 N N . ASP B 1 166 ? 7 -7.637 1.753 1 90.69 166 ASP B N 1
ATOM 3917 C CA . ASP B 1 166 ? 8.359 -7.219 2.088 1 90.69 166 ASP B CA 1
ATOM 3918 C C . ASP B 1 166 ? 8.422 -6.637 3.5 1 90.69 166 ASP B C 1
ATOM 3920 O O . ASP B 1 166 ? 7.652 -5.738 3.842 1 90.69 166 ASP B O 1
ATOM 3924 N N . GLN B 1 167 ? 9.305 -7.117 4.34 1 88.81 167 GLN B N 1
ATOM 3925 C CA . GLN B 1 167 ? 9.359 -6.723 5.746 1 88.81 167 GLN B CA 1
ATOM 3926 C C . GLN B 1 167 ? 10.586 -5.867 6.031 1 88.81 167 GLN B C 1
ATOM 3928 O O . GLN B 1 167 ? 10.867 -5.551 7.188 1 88.81 167 GLN B O 1
ATOM 3933 N N . ARG B 1 168 ? 11.32 -5.582 4.98 1 86.31 168 ARG B N 1
ATOM 3934 C CA . ARG B 1 168 ? 12.5 -4.758 5.203 1 86.31 168 ARG B CA 1
ATOM 3935 C C . ARG B 1 168 ? 12.117 -3.371 5.711 1 86.31 168 ARG B C 1
ATOM 3937 O O . ARG B 1 168 ? 11.188 -2.75 5.195 1 86.31 168 ARG B O 1
ATOM 3944 N N . GLY B 1 169 ? 12.727 -2.871 6.676 1 83.06 169 GLY B N 1
ATOM 3945 C CA . GLY B 1 169 ? 12.445 -1.569 7.262 1 83.06 169 GLY B CA 1
ATOM 3946 C C . GLY B 1 169 ? 11.234 -1.574 8.18 1 83.06 169 GLY B C 1
ATOM 3947 O O . GLY B 1 169 ? 10.906 -0.555 8.789 1 83.06 169 GLY B O 1
ATOM 3948 N N . LYS B 1 170 ? 10.586 -2.643 8.266 1 85.69 170 LYS B N 1
ATOM 3949 C CA . LYS B 1 170 ? 9.367 -2.697 9.055 1 85.69 170 LYS B CA 1
ATOM 3950 C C . LYS B 1 170 ? 9.562 -3.533 10.32 1 85.69 170 LYS B C 1
ATOM 3952 O O . LYS B 1 170 ? 8.594 -4.016 10.906 1 85.69 170 LYS B O 1
ATOM 3957 N N . HIS B 1 171 ? 10.711 -3.756 10.625 1 84.19 171 HIS B N 1
ATOM 3958 C CA . HIS B 1 171 ? 11 -4.52 11.828 1 84.19 171 HIS B CA 1
ATOM 3959 C C . HIS B 1 171 ? 10.969 -3.631 13.07 1 84.19 171 HIS B C 1
ATOM 3961 O O . HIS B 1 171 ? 11.133 -2.412 12.969 1 84.19 171 HIS B O 1
ATOM 3967 N N . ASN B 1 172 ? 10.531 -4.051 14.125 1 77.88 172 ASN B N 1
ATOM 3968 C CA . ASN B 1 172 ? 10.391 -3.297 15.367 1 77.88 172 ASN B CA 1
ATOM 3969 C C . ASN B 1 172 ? 11.617 -3.453 16.266 1 77.88 172 ASN B C 1
ATOM 3971 O O . ASN B 1 172 ? 11.562 -3.148 17.453 1 77.88 172 ASN B O 1
ATOM 3975 N N . LYS B 1 173 ? 12.586 -4.055 15.758 1 81.25 173 LYS B N 1
ATOM 3976 C CA . LYS B 1 173 ? 13.758 -4.273 16.594 1 81.25 173 LYS B CA 1
ATOM 3977 C C . LYS B 1 173 ? 14.758 -3.131 16.453 1 81.25 173 LYS B C 1
ATOM 3979 O O . LYS B 1 173 ? 15.969 -3.346 16.5 1 81.25 173 LYS B O 1
ATOM 3984 N N . ARG B 1 174 ? 14.297 -1.894 16.328 1 77.81 174 ARG B N 1
ATOM 3985 C CA . ARG B 1 174 ? 15.195 -0.75 16.234 1 77.81 174 ARG B CA 1
ATOM 3986 C C . ARG B 1 174 ? 15.734 -0.358 17.609 1 77.81 174 ARG B C 1
ATOM 3988 O O . ARG B 1 174 ? 15.039 -0.5 18.609 1 77.81 174 ARG B O 1
ATOM 3995 N N . LYS B 1 175 ? 16.984 -0.071 17.625 1 83.06 175 LYS B N 1
ATOM 3996 C CA . LYS B 1 175 ? 17.594 0.393 18.875 1 83.06 175 LYS B CA 1
ATOM 3997 C C . LYS B 1 175 ? 16.969 1.699 19.344 1 83.06 175 LYS B C 1
ATOM 3999 O O . LYS B 1 175 ? 16.828 2.646 18.562 1 83.06 175 LYS B O 1
ATOM 4004 N N . MET B 1 176 ? 16.391 1.662 20.484 1 84.94 176 MET B N 1
ATOM 4005 C CA . MET B 1 176 ? 15.766 2.85 21.047 1 84.94 176 MET B CA 1
ATOM 4006 C C . MET B 1 176 ? 16.578 3.389 22.219 1 84.94 176 MET B C 1
ATOM 4008 O O . MET B 1 176 ? 17.281 2.633 22.891 1 84.94 176 MET B O 1
ATOM 4012 N N . ILE B 1 177 ? 16.562 4.707 22.281 1 88.38 177 ILE B N 1
ATOM 4013 C CA . ILE B 1 177 ? 17.172 5.34 23.438 1 88.38 177 ILE B CA 1
ATOM 4014 C C . ILE B 1 177 ? 16.266 5.148 24.656 1 88.38 177 ILE B C 1
ATOM 4016 O O . ILE B 1 177 ? 15.125 5.613 24.672 1 88.38 177 ILE B O 1
ATOM 4020 N N . VAL B 1 178 ? 16.719 4.301 25.562 1 82.38 178 VAL B N 1
ATOM 4021 C CA . VAL B 1 178 ? 15.891 3.982 26.719 1 82.38 178 VAL B CA 1
ATOM 4022 C C . VAL B 1 178 ? 16.719 4.121 28 1 82.38 178 VAL B C 1
ATOM 4024 O O . VAL B 1 178 ? 17.938 4.297 27.938 1 82.38 178 VAL B O 1
ATOM 4027 N N . GLY B 1 179 ? 16.016 4.203 29.062 1 85.62 179 GLY B N 1
ATOM 4028 C CA . GLY B 1 179 ? 16.641 4.129 30.375 1 85.62 179 GLY B CA 1
ATOM 4029 C C . GLY B 1 179 ? 17.125 5.477 30.875 1 85.62 179 GLY B C 1
ATOM 4030 O O . GLY B 1 179 ? 16.375 6.453 30.875 1 85.62 179 GLY B O 1
ATOM 4031 N N . VAL B 1 180 ? 18.359 5.438 31.297 1 88.5 180 VAL B N 1
ATOM 4032 C CA . VAL B 1 180 ? 18.953 6.547 32.031 1 88.5 180 VAL B CA 1
ATOM 4033 C C . VAL B 1 180 ? 19.078 7.766 31.125 1 88.5 180 VAL B C 1
ATOM 4035 O O . VAL B 1 180 ? 18.781 8.891 31.531 1 88.5 180 VAL B O 1
ATOM 4038 N N . MET B 1 181 ? 19.422 7.578 29.875 1 93.06 181 MET B N 1
ATOM 4039 C CA . MET B 1 181 ? 19.641 8.672 28.922 1 93.06 181 MET B CA 1
ATOM 4040 C C . MET B 1 181 ? 18.328 9.422 28.656 1 93.06 181 MET B C 1
ATOM 4042 O O . MET B 1 181 ? 18.312 10.648 28.672 1 93.06 181 MET B O 1
ATOM 4046 N N . ALA B 1 182 ? 17.297 8.68 28.438 1 94.69 182 ALA B N 1
ATOM 4047 C CA . ALA B 1 182 ? 15.992 9.289 28.203 1 94.69 182 ALA B CA 1
ATOM 4048 C C . ALA B 1 182 ? 15.508 10.055 29.438 1 94.69 182 ALA B C 1
ATOM 4050 O O . ALA B 1 182 ? 14.953 11.148 29.312 1 94.69 182 ALA B O 1
ATOM 4051 N N . GLU B 1 183 ? 15.75 9.492 30.547 1 95.19 183 GLU B N 1
ATOM 4052 C CA . GLU B 1 183 ? 15.305 10.109 31.797 1 95.19 183 GLU B CA 1
ATOM 4053 C C . GLU B 1 183 ? 16.031 11.422 32.062 1 95.19 183 GLU B C 1
ATOM 4055 O O . GLU B 1 183 ? 15.453 12.359 32.594 1 95.19 183 GLU B O 1
ATOM 4060 N N . LEU B 1 184 ? 17.266 11.43 31.734 1 96.5 184 LEU B N 1
ATOM 4061 C CA . LEU B 1 184 ? 18.047 12.648 31.938 1 96.5 184 LEU B CA 1
ATOM 4062 C C . LEU B 1 184 ? 17.516 13.773 31.047 1 96.5 184 LEU B C 1
ATOM 4064 O O . LEU B 1 184 ? 17.5 14.938 31.453 1 96.5 184 LEU B O 1
ATOM 4068 N N . VAL B 1 185 ? 17.125 13.453 29.844 1 96.94 185 VAL B N 1
ATOM 4069 C CA . VAL B 1 185 ? 16.531 14.445 28.953 1 96.94 185 VAL B CA 1
ATOM 4070 C C . VAL B 1 185 ? 15.258 15.008 29.578 1 96.94 185 VAL B C 1
ATOM 4072 O O . VAL B 1 185 ? 15.062 16.219 29.625 1 96.94 185 VAL B O 1
ATOM 4075 N N . ARG B 1 186 ? 14.43 14.125 30.094 1 95.69 186 ARG B N 1
ATOM 4076 C CA . ARG B 1 186 ? 13.18 14.531 30.734 1 95.69 186 ARG B CA 1
ATOM 4077 C C . ARG B 1 186 ? 13.445 15.414 31.938 1 95.69 186 ARG B C 1
ATOM 4079 O O . ARG B 1 186 ? 12.766 16.422 32.156 1 95.69 186 ARG B O 1
ATOM 4086 N N . LYS B 1 187 ? 14.414 14.984 32.688 1 96.25 187 LYS B N 1
ATOM 4087 C CA . LYS B 1 187 ? 14.789 15.742 33.875 1 96.25 187 LYS B CA 1
ATOM 4088 C C . LYS B 1 187 ? 15.234 17.156 33.5 1 96.25 187 LYS B C 1
ATOM 4090 O O . LYS B 1 187 ? 14.852 18.125 34.156 1 96.25 187 LYS B O 1
ATOM 4095 N N . HIS B 1 188 ? 16 17.25 32.562 1 97.44 188 HIS B N 1
ATOM 4096 C CA . HIS B 1 188 ? 16.484 18.547 32.125 1 97.44 188 HIS B CA 1
ATOM 4097 C C . HIS B 1 188 ? 15.32 19.438 31.688 1 97.44 188 HIS B C 1
ATOM 4099 O O . HIS B 1 188 ? 15.234 20.609 32.062 1 97.44 188 HIS B O 1
ATOM 4105 N N . ILE B 1 189 ? 14.422 18.922 30.844 1 96.38 189 ILE B N 1
ATOM 4106 C CA . ILE B 1 189 ? 13.312 19.688 30.312 1 96.38 189 ILE B CA 1
ATOM 4107 C C . ILE B 1 189 ? 12.398 20.156 31.438 1 96.38 189 ILE B C 1
ATOM 4109 O O . ILE B 1 189 ? 11.906 21.281 31.422 1 96.38 189 ILE B O 1
ATOM 4113 N N . LYS B 1 190 ? 12.273 19.328 32.406 1 94.88 190 LYS B N 1
ATOM 4114 C CA . LYS B 1 190 ? 11.43 19.641 33.562 1 94.88 190 LYS B CA 1
ATOM 4115 C C . LYS B 1 190 ? 12.047 20.734 34.406 1 94.88 190 LYS B C 1
ATOM 4117 O O . LYS B 1 190 ? 11.344 21.438 35.156 1 94.88 190 LYS B O 1
ATOM 4122 N N . SER B 1 191 ? 13.305 20.875 34.312 1 94.62 191 SER B N 1
ATOM 4123 C CA . SER B 1 191 ? 14.016 21.828 35.156 1 94.62 191 SER B CA 1
ATOM 4124 C C . SER B 1 191 ? 13.914 23.234 34.562 1 94.62 191 SER B C 1
ATOM 4126 O O . SER B 1 191 ? 14.258 24.219 35.25 1 94.62 191 SER B O 1
ATOM 4128 N N . ILE B 1 192 ? 13.445 23.406 33.406 1 94.88 192 ILE B N 1
ATOM 4129 C CA . ILE B 1 192 ? 13.375 24.719 32.75 1 94.88 192 ILE B CA 1
ATOM 4130 C C . ILE B 1 192 ? 12.211 25.516 33.344 1 94.88 192 ILE B C 1
ATOM 4132 O O . ILE B 1 192 ? 11.078 25.031 33.406 1 94.88 192 ILE B O 1
ATOM 4136 N N . PRO B 1 193 ? 12.43 26.719 33.75 1 93.44 193 PRO B N 1
ATOM 4137 C CA . PRO B 1 193 ? 11.367 27.531 34.375 1 93.44 193 PRO B CA 1
ATOM 4138 C C . PRO B 1 193 ? 10.266 27.906 33.375 1 93.44 193 PRO B C 1
ATOM 4140 O O . PRO B 1 193 ? 10.547 28.25 32.219 1 93.44 193 PRO B O 1
ATOM 4143 N N . ILE B 1 194 ? 9.039 27.922 33.844 1 91.94 194 ILE B N 1
ATOM 4144 C CA . ILE B 1 194 ? 7.859 28.312 33.062 1 91.94 194 ILE B CA 1
ATOM 4145 C C . ILE B 1 194 ? 7.543 29.781 33.312 1 91.94 194 ILE B C 1
ATOM 4147 O O . ILE B 1 194 ? 7.504 30.234 34.438 1 91.94 194 ILE B O 1
ATOM 4151 N N . VAL B 1 195 ? 7.324 30.469 32.281 1 90.62 195 VAL B N 1
ATOM 4152 C CA . VAL B 1 195 ? 7.082 31.891 32.406 1 90.62 195 VAL B CA 1
ATOM 4153 C C . VAL B 1 195 ? 5.586 32.156 32.531 1 90.62 195 VAL B C 1
ATOM 4155 O O . VAL B 1 195 ? 5.176 33.031 33.312 1 90.62 195 VAL B O 1
ATOM 4158 N N . SER B 1 196 ? 4.785 31.453 31.812 1 85.38 196 SER B N 1
ATOM 4159 C CA . SER B 1 196 ? 3.338 31.641 31.875 1 85.38 196 SER B CA 1
ATOM 4160 C C . SER B 1 196 ? 2.6 30.375 31.453 1 85.38 196 SER B C 1
ATOM 4162 O O . SER B 1 196 ? 3.201 29.469 30.875 1 85.38 196 SER B O 1
ATOM 4164 N N . SER B 1 197 ? 1.356 30.328 31.891 1 83.56 197 SER B N 1
ATOM 4165 C CA . SER B 1 197 ? 0.493 29.219 31.531 1 83.56 197 SER B CA 1
ATOM 4166 C C . SER B 1 197 ? -0.864 29.703 31.047 1 83.56 197 SER B C 1
ATOM 4168 O O . SER B 1 197 ? -1.409 30.672 31.562 1 83.56 197 SER B O 1
ATOM 4170 N N . HIS B 1 198 ? -1.196 29.234 29.906 1 77.5 198 HIS B N 1
ATOM 4171 C CA . HIS B 1 198 ? -2.518 29.484 29.344 1 77.5 198 HIS B CA 1
ATOM 4172 C C . HIS B 1 198 ? -3.273 28.188 29.109 1 77.5 198 HIS B C 1
ATOM 4174 O O . HIS B 1 198 ? -2.928 27.406 28.219 1 77.5 198 HIS B O 1
ATOM 4180 N N . TYR B 1 199 ? -4.262 27.953 29.859 1 75.69 199 TYR B N 1
ATOM 4181 C CA . TYR B 1 199 ? -4.988 26.688 29.781 1 75.69 199 TYR B CA 1
ATOM 4182 C C . TYR B 1 199 ? -4.059 25.516 30.062 1 75.69 199 TYR B C 1
ATOM 4184 O O . TYR B 1 199 ? -3.414 25.453 31.109 1 75.69 199 TYR B O 1
ATOM 4192 N N . ASN B 1 200 ? -3.951 24.594 29.141 1 75.5 200 ASN B N 1
ATOM 4193 C CA . ASN B 1 200 ? -3.109 23.422 29.344 1 75.5 200 ASN B CA 1
ATOM 4194 C C . ASN B 1 200 ? -1.746 23.594 28.672 1 75.5 200 ASN B C 1
ATOM 4196 O O . ASN B 1 200 ? -0.998 22.625 28.531 1 75.5 200 ASN B O 1
ATOM 4200 N N . ARG B 1 201 ? -1.522 24.953 28.328 1 82.06 201 ARG B N 1
ATOM 4201 C CA . ARG B 1 201 ? -0.247 25.219 27.672 1 82.06 201 ARG B CA 1
ATOM 4202 C C . ARG B 1 201 ? 0.671 26.031 28.578 1 82.06 201 ARG B C 1
ATOM 4204 O O . ARG B 1 201 ? 0.222 26.969 29.25 1 82.06 201 ARG B O 1
ATOM 4211 N N . ARG B 1 202 ? 1.88 25.531 28.688 1 88.5 202 ARG B N 1
ATOM 4212 C CA . ARG B 1 202 ? 2.904 26.234 29.453 1 88.5 202 ARG B CA 1
ATOM 4213 C C . ARG B 1 202 ? 3.932 26.891 28.531 1 88.5 202 ARG B C 1
ATOM 4215 O O . ARG B 1 202 ? 4.32 26.297 27.516 1 88.5 202 ARG B O 1
ATOM 4222 N N . TYR B 1 203 ? 4.344 28.062 28.891 1 91.12 203 TYR B N 1
ATOM 4223 C CA . TYR B 1 203 ? 5.203 28.828 27.984 1 91.12 203 TYR B CA 1
ATOM 4224 C C . TYR B 1 203 ? 6.566 29.078 28.625 1 91.12 203 TYR B C 1
ATOM 4226 O O . TYR B 1 203 ? 6.652 29.453 29.797 1 91.12 203 TYR B O 1
ATOM 4234 N N . LEU B 1 204 ? 7.523 28.766 27.875 1 94.12 204 LEU B N 1
ATOM 4235 C CA . LEU B 1 204 ? 8.898 29.109 28.219 1 94.12 204 LEU B CA 1
ATOM 4236 C C . LEU B 1 204 ? 9.25 30.516 27.734 1 94.12 204 LEU B C 1
ATOM 4238 O O . LEU B 1 204 ? 8.484 31.125 26.984 1 94.12 204 LEU B O 1
ATOM 4242 N N . ASP B 1 205 ? 10.328 30.969 28.281 1 92.31 205 ASP B N 1
ATOM 4243 C CA . ASP B 1 205 ? 10.766 32.312 27.938 1 92.31 205 ASP B CA 1
ATOM 4244 C C . ASP B 1 205 ? 10.875 32.469 26.422 1 92.31 205 ASP B C 1
ATOM 4246 O O . ASP B 1 205 ? 11.328 31.578 25.719 1 92.31 205 ASP B O 1
ATOM 4250 N N . SER B 1 206 ? 10.586 33.594 25.891 1 91 206 SER B N 1
ATOM 4251 C CA . SER B 1 206 ? 10.531 33.906 24.469 1 91 206 SER B CA 1
ATOM 4252 C C . SER B 1 206 ? 11.922 33.875 23.844 1 91 206 SER B C 1
ATOM 4254 O O . SER B 1 206 ? 12.062 33.719 22.641 1 91 206 SER B O 1
ATOM 4256 N N . SER B 1 207 ? 12.93 34.062 24.688 1 91.81 207 SER B N 1
ATOM 4257 C CA . SER B 1 207 ? 14.297 34.062 24.188 1 91.81 207 SER B CA 1
ATOM 4258 C C . SER B 1 207 ? 14.812 32.656 23.938 1 91.81 207 SER B C 1
ATOM 4260 O O . SER B 1 207 ? 15.859 32.469 23.312 1 91.81 207 SER B O 1
ATOM 4262 N N . LEU B 1 208 ? 14.039 31.688 24.344 1 94.44 208 LEU B N 1
ATOM 4263 C CA . LEU B 1 208 ? 14.484 30.312 24.266 1 94.44 208 LEU B CA 1
ATOM 4264 C C . LEU B 1 208 ? 13.891 29.625 23.031 1 94.44 208 LEU B C 1
ATOM 4266 O O . LEU B 1 208 ? 12.867 30.062 22.516 1 94.44 208 LEU B O 1
ATOM 4270 N N . ASN B 1 209 ? 14.562 28.703 22.5 1 94.81 209 ASN B N 1
ATOM 4271 C CA . ASN B 1 209 ? 14.133 27.734 21.484 1 94.81 209 ASN B CA 1
ATOM 4272 C C . ASN B 1 209 ? 14.758 26.359 21.719 1 94.81 209 ASN B C 1
ATOM 4274 O O . ASN B 1 209 ? 15.578 26.188 22.625 1 94.81 209 ASN B O 1
ATOM 4278 N N . VAL B 1 210 ? 14.375 25.422 20.984 1 95.88 210 VAL B N 1
ATOM 4279 C CA . VAL B 1 210 ? 14.789 24.047 21.234 1 95.88 210 VAL B CA 1
ATOM 4280 C C . VAL B 1 210 ? 16.297 23.922 21.078 1 95.88 210 VAL B C 1
ATOM 4282 O O . VAL B 1 210 ? 16.953 23.188 21.812 1 95.88 210 VAL B O 1
ATOM 4285 N N . ASN B 1 211 ? 16.844 24.625 20.109 1 96.56 211 ASN B N 1
ATOM 4286 C CA . ASN B 1 211 ? 18.281 24.609 19.906 1 96.56 211 ASN B CA 1
ATOM 4287 C C . ASN B 1 211 ? 19.031 25.109 21.141 1 96.56 211 ASN B C 1
ATOM 4289 O O . ASN B 1 211 ? 20.031 24.516 21.562 1 96.56 211 ASN B O 1
ATOM 4293 N N . LYS B 1 212 ? 18.562 26.172 21.656 1 96.88 212 LYS B N 1
ATOM 4294 C CA . LYS B 1 212 ? 19.172 26.734 22.859 1 96.88 212 LYS B CA 1
ATOM 4295 C C . LYS B 1 212 ? 19 25.797 24.047 1 96.88 212 LYS B C 1
ATOM 4297 O O . LYS B 1 212 ? 19.922 25.641 24.844 1 96.88 212 LYS B O 1
ATOM 4302 N N . LEU B 1 213 ? 17.828 25.234 24.156 1 97.56 213 LEU B N 1
ATOM 4303 C CA . LEU B 1 213 ? 17.578 24.266 25.219 1 97.56 213 LEU B CA 1
ATOM 4304 C C . LEU B 1 213 ? 18.562 23.094 25.125 1 97.56 213 LEU B C 1
ATOM 4306 O O . LEU B 1 213 ? 19.062 22.625 26.141 1 97.56 213 LEU B O 1
ATOM 4310 N N . TYR B 1 214 ? 18.734 22.656 23.906 1 97.94 214 TYR B N 1
ATOM 4311 C CA . TYR B 1 214 ? 19.688 21.562 23.703 1 97.94 214 TYR B CA 1
ATOM 4312 C C . TYR B 1 214 ? 21.094 21.984 24.125 1 97.94 214 TYR B C 1
ATOM 4314 O O . TYR B 1 214 ? 21.828 21.188 24.719 1 97.94 214 TYR B O 1
ATOM 4322 N N . GLY B 1 215 ? 21.484 23.141 23.734 1 97.81 215 GLY B N 1
ATOM 4323 C CA . GLY B 1 215 ? 22.766 23.656 24.203 1 97.81 215 GLY B CA 1
ATOM 4324 C C . GLY B 1 215 ? 22.891 23.641 25.719 1 97.81 215 GLY B C 1
ATOM 4325 O O . GLY B 1 215 ? 23.938 23.25 26.25 1 97.81 215 GLY B O 1
ATOM 4326 N N . MET B 1 216 ? 21.875 24.094 26.469 1 97.31 216 MET B N 1
ATOM 4327 C CA . MET B 1 216 ? 21.828 24.062 27.922 1 97.31 216 MET B CA 1
ATOM 4328 C C . MET B 1 216 ? 21.938 22.625 28.438 1 97.31 216 MET B C 1
ATOM 4330 O O . MET B 1 216 ? 22.609 22.375 29.438 1 97.31 216 MET B O 1
ATOM 4334 N N . TYR B 1 217 ? 21.297 21.812 27.703 1 97.75 217 TYR B N 1
ATOM 4335 C CA . TYR B 1 217 ? 21.359 20.406 28.047 1 97.75 217 TYR B CA 1
ATOM 4336 C C . TYR B 1 217 ? 22.781 19.875 27.953 1 97.75 217 TYR B C 1
ATOM 4338 O O . TYR B 1 217 ? 23.25 19.172 28.859 1 97.75 217 TYR B O 1
ATOM 4346 N N . CYS B 1 218 ? 23.375 20.125 26.812 1 97.75 218 CYS B N 1
ATOM 4347 C CA . CYS B 1 218 ? 24.75 19.672 26.625 1 97.75 218 CYS B CA 1
ATOM 4348 C C . CYS B 1 218 ? 25.656 20.172 27.75 1 97.75 218 CYS B C 1
ATOM 4350 O O . CYS B 1 218 ? 26.484 19.422 28.266 1 97.75 218 CYS B O 1
ATOM 4352 N N . GLN B 1 219 ? 25.547 21.391 28.156 1 97.06 219 GLN B N 1
ATOM 4353 C CA . GLN B 1 219 ? 26.312 21.969 29.234 1 97.06 219 GLN B CA 1
ATOM 4354 C C . GLN B 1 219 ? 26 21.281 30.562 1 97.06 219 GLN B C 1
ATOM 4356 O O . GLN B 1 219 ? 26.906 20.953 31.344 1 97.06 219 GLN B O 1
ATOM 4361 N N . TRP B 1 220 ? 24.75 21.078 30.844 1 96.88 220 TRP B N 1
ATOM 4362 C CA . TRP B 1 220 ? 24.266 20.422 32.062 1 96.88 220 TRP B CA 1
ATOM 4363 C C . TRP B 1 220 ? 24.812 19 32.156 1 96.88 220 TRP B C 1
ATOM 4365 O O . TRP B 1 220 ? 25.234 18.562 33.219 1 96.88 220 TRP B O 1
ATOM 4375 N N . MET B 1 221 ? 24.828 18.328 31.062 1 96.75 221 MET B N 1
ATOM 4376 C CA . MET B 1 221 ? 25.359 16.969 31.031 1 96.75 221 MET B CA 1
ATOM 4377 C C . MET B 1 221 ? 26.859 16.9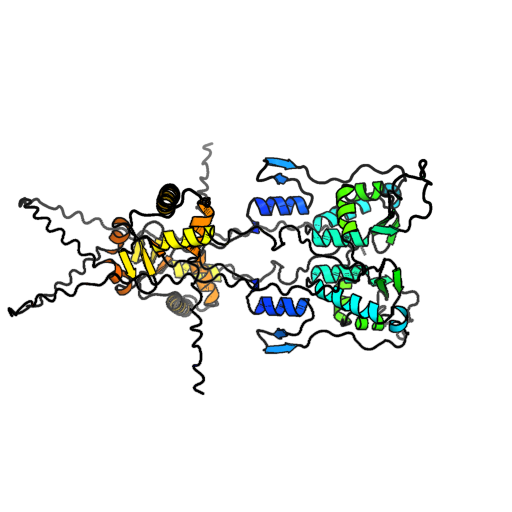53 31.297 1 96.75 221 MET B C 1
ATOM 4379 O O . MET B 1 221 ? 27.359 16.094 32.031 1 96.75 221 MET B O 1
ATOM 4383 N N . SER B 1 222 ? 27.609 17.875 30.719 1 96.12 222 SER B N 1
ATOM 4384 C CA . SER B 1 222 ? 29.047 17.953 30.891 1 96.12 222 SER B CA 1
ATOM 4385 C C . SER B 1 222 ? 29.438 18.281 32.344 1 96.12 222 SER B C 1
ATOM 4387 O O . SER B 1 222 ? 30.438 17.781 32.844 1 96.12 222 SER B O 1
ATOM 4389 N N . THR B 1 223 ? 28.625 18.984 33.062 1 96 223 THR B N 1
ATOM 4390 C CA . THR B 1 223 ? 28.938 19.453 34.406 1 96 223 THR B CA 1
ATOM 4391 C C . THR B 1 223 ? 28.422 18.484 35.469 1 96 223 THR B C 1
ATOM 4393 O O . THR B 1 223 ? 29.156 18.109 36.375 1 96 223 THR B O 1
ATOM 4396 N N . ASP B 1 224 ? 27.156 18.062 35.281 1 94.5 224 ASP B N 1
ATOM 4397 C CA . ASP B 1 224 ? 26.469 17.328 36.344 1 94.5 224 ASP B CA 1
ATOM 4398 C C . ASP B 1 224 ? 26.516 15.828 36.094 1 94.5 224 ASP B C 1
ATOM 4400 O O . ASP B 1 224 ? 26.422 15.031 37.031 1 94.5 224 ASP B O 1
ATOM 4404 N N . HIS B 1 225 ? 26.625 15.516 34.812 1 93.88 225 HIS B N 1
ATOM 4405 C CA . HIS B 1 225 ? 26.594 14.094 34.469 1 93.88 225 HIS B CA 1
ATOM 4406 C C . HIS B 1 225 ? 27.688 13.75 33.469 1 93.88 225 HIS B C 1
ATOM 4408 O O . HIS B 1 225 ? 27.406 13.203 32.406 1 93.88 225 HIS B O 1
ATOM 4414 N N . PRO B 1 226 ? 28.969 13.852 33.844 1 92.94 226 PRO B N 1
ATOM 4415 C CA . PRO B 1 226 ? 30.078 13.648 32.906 1 92.94 226 PRO B CA 1
ATOM 4416 C C . PRO B 1 226 ? 30.25 12.195 32.469 1 92.94 226 PRO B C 1
ATOM 4418 O O . PRO B 1 226 ? 30.781 11.914 31.391 1 92.94 226 PRO B O 1
ATOM 4421 N N . ASP B 1 227 ? 29.672 11.281 33.219 1 92.5 227 ASP B N 1
ATOM 4422 C CA . ASP B 1 227 ? 29.875 9.859 32.938 1 92.5 227 ASP B CA 1
ATOM 4423 C C . ASP B 1 227 ? 28.797 9.32 32 1 92.5 227 ASP B C 1
ATOM 4425 O O . ASP B 1 227 ? 28.891 8.188 31.531 1 92.5 227 ASP B O 1
ATOM 4429 N N . GLU B 1 228 ? 27.828 10.156 31.812 1 93.06 228 GLU B N 1
ATOM 4430 C CA . GLU B 1 228 ? 26.719 9.703 30.984 1 93.06 228 GLU B CA 1
ATOM 4431 C C . GLU B 1 228 ? 26.844 10.242 29.562 1 93.06 228 GLU B C 1
ATOM 4433 O O . GLU B 1 228 ? 27.359 11.344 29.344 1 93.06 228 GLU B O 1
ATOM 4438 N N . SER B 1 229 ? 26.406 9.5 28.562 1 92.06 229 SER B N 1
ATOM 4439 C CA . SER B 1 229 ? 26.422 9.922 27.156 1 92.06 229 SER B CA 1
ATOM 4440 C C . SER B 1 229 ? 25.266 10.867 26.844 1 92.06 229 SER B C 1
ATOM 4442 O O . SER B 1 229 ? 24.156 10.672 27.344 1 92.06 229 SER B O 1
ATOM 4444 N N . LYS B 1 230 ? 25.531 11.812 26.062 1 93.62 230 LYS B N 1
ATOM 4445 C CA . LYS B 1 230 ? 24.516 12.773 25.641 1 93.62 230 LYS B CA 1
ATOM 4446 C C . LYS B 1 230 ? 23.734 12.266 24.438 1 93.62 230 LYS B C 1
ATOM 4448 O O . LYS B 1 230 ? 24.25 11.445 23.656 1 93.62 230 LYS B O 1
ATOM 4453 N N . VAL B 1 231 ? 22.531 12.703 24.375 1 96.31 231 VAL B N 1
ATOM 4454 C CA . VAL B 1 231 ? 21.734 12.352 23.203 1 96.31 231 VAL B CA 1
ATOM 4455 C C . VAL B 1 231 ? 21.906 13.406 22.109 1 96.31 231 VAL B C 1
ATOM 4457 O O . VAL B 1 231 ? 22.438 14.492 22.375 1 96.31 231 VAL B O 1
ATOM 4460 N N . LYS B 1 232 ? 21.562 13.078 20.922 1 95.88 232 LYS B N 1
ATOM 4461 C CA . LYS B 1 232 ? 21.578 14.023 19.812 1 95.88 232 LYS B CA 1
ATOM 4462 C C . LYS B 1 232 ? 20.422 15.016 19.906 1 95.88 232 LYS B C 1
ATOM 4464 O O . LYS B 1 232 ? 19.453 14.773 20.609 1 95.88 232 LYS B O 1
ATOM 4469 N N . GLU B 1 233 ? 20.562 16.062 19.25 1 96.94 233 GLU B N 1
ATOM 4470 C CA . GLU B 1 233 ? 19.562 17.125 19.297 1 96.94 233 GLU B CA 1
ATOM 4471 C C . GLU B 1 233 ? 18.219 16.641 18.781 1 96.94 233 GLU B C 1
ATOM 4473 O O . GLU B 1 233 ? 17.172 17.031 19.297 1 96.94 233 GLU B O 1
ATOM 4478 N N . SER B 1 234 ? 18.25 15.82 17.781 1 95.31 234 SER B N 1
ATOM 4479 C CA . SER B 1 234 ? 17 15.312 17.188 1 95.31 234 SER B CA 1
ATOM 4480 C C . SER B 1 234 ? 16.172 14.562 18.219 1 95.31 234 SER B C 1
ATOM 4482 O O . SER B 1 234 ? 14.945 14.711 18.266 1 95.31 234 SER B O 1
ATOM 4484 N N . TYR B 1 235 ? 16.875 13.812 19.047 1 95 235 TYR B N 1
ATOM 4485 C CA . TYR B 1 235 ? 16.141 13.078 20.062 1 95 235 TYR B CA 1
ATOM 4486 C C . TYR B 1 235 ? 15.602 14.016 21.141 1 95 235 TYR B C 1
ATOM 4488 O O . TYR B 1 235 ? 14.484 13.836 21.625 1 95 235 TYR B O 1
ATOM 4496 N N . TYR B 1 236 ? 16.422 14.938 21.531 1 96.31 236 TYR B N 1
ATOM 4497 C CA . TYR B 1 236 ? 15.977 15.938 22.484 1 96.31 236 TYR B CA 1
ATOM 4498 C C . TYR B 1 236 ? 14.711 16.641 22.016 1 96.31 236 TYR B C 1
ATOM 4500 O O . TYR B 1 236 ? 13.75 16.781 22.766 1 96.31 236 TYR B O 1
ATOM 4508 N N . ARG B 1 237 ? 14.781 17.031 20.781 1 95.19 237 ARG B N 1
ATOM 4509 C CA . ARG B 1 237 ? 13.641 17.688 20.141 1 95.19 237 ARG B CA 1
ATOM 4510 C C . ARG B 1 237 ? 12.422 16.766 20.141 1 95.19 237 ARG B C 1
ATOM 4512 O O . ARG B 1 237 ? 11.297 17.219 20.406 1 95.19 237 ARG B O 1
ATOM 4519 N N . TYR B 1 238 ? 12.719 15.617 19.844 1 91.5 238 TYR B N 1
ATOM 4520 C CA . TYR B 1 238 ? 11.648 14.625 19.828 1 91.5 238 TYR B CA 1
ATOM 4521 C C . TYR B 1 238 ? 10.945 14.539 21.172 1 91.5 238 TYR B C 1
ATOM 4523 O O . TYR B 1 238 ? 9.711 14.609 21.25 1 91.5 238 TYR B O 1
ATOM 4531 N N . VAL B 1 239 ? 11.656 14.367 22.25 1 91.88 239 VAL B N 1
ATOM 4532 C CA . VAL B 1 239 ? 11.094 14.25 23.594 1 91.88 239 VAL B CA 1
ATOM 4533 C C . VAL B 1 239 ? 10.352 15.539 23.969 1 91.88 239 VAL B C 1
ATOM 4535 O O . VAL B 1 239 ? 9.234 15.484 24.484 1 91.88 239 VAL B O 1
ATOM 4538 N N . PHE B 1 240 ? 10.93 16.641 23.625 1 93.25 240 PHE B N 1
ATOM 4539 C CA . PHE B 1 240 ? 10.352 17.938 23.922 1 93.25 240 PHE B CA 1
ATOM 4540 C C . PHE B 1 240 ? 8.984 18.109 23.266 1 93.25 240 PHE B C 1
ATOM 4542 O O . PHE B 1 240 ? 8.039 18.578 23.891 1 93.25 240 PHE B O 1
ATOM 4549 N N . ASN B 1 241 ? 8.898 17.672 22.062 1 90.56 241 ASN B N 1
ATOM 4550 C CA . ASN B 1 241 ? 7.699 17.906 21.266 1 90.56 241 ASN B CA 1
ATOM 4551 C C . ASN B 1 241 ? 6.625 16.859 21.562 1 90.56 241 ASN B C 1
ATOM 4553 O O . ASN B 1 241 ? 5.434 17.125 21.375 1 90.56 241 ASN B O 1
ATOM 4557 N N . THR B 1 242 ? 7.027 15.734 21.969 1 89.12 242 THR B N 1
ATOM 4558 C CA . THR B 1 242 ? 6.066 14.641 22.031 1 89.12 242 THR B CA 1
ATOM 4559 C C . THR B 1 242 ? 5.609 14.422 23.469 1 89.12 242 THR B C 1
ATOM 4561 O O . THR B 1 242 ? 4.453 14.055 23.719 1 89.12 242 THR B O 1
ATOM 4564 N N . GLU B 1 243 ? 6.465 14.664 24.438 1 88.56 243 GLU B N 1
ATOM 4565 C CA . GLU B 1 243 ? 6.145 14.281 25.812 1 88.56 243 GLU B CA 1
ATOM 4566 C C . GLU B 1 243 ? 5.766 15.492 26.656 1 88.56 243 GLU B C 1
ATOM 4568 O O . GLU B 1 243 ? 5.242 15.352 27.766 1 88.56 243 GLU B O 1
ATOM 4573 N N . PHE B 1 244 ? 6.016 16.641 26.109 1 89.31 244 PHE B N 1
ATOM 4574 C CA . PHE B 1 244 ? 5.773 17.844 26.906 1 89.31 244 PHE B CA 1
ATOM 4575 C C . PHE B 1 244 ? 4.855 18.812 26.172 1 89.31 244 PHE B C 1
ATOM 4577 O O . PHE B 1 244 ? 4.898 18.906 24.938 1 89.31 244 PHE B O 1
ATOM 4584 N N . ASN B 1 245 ? 4.027 19.516 26.875 1 86.88 245 ASN B N 1
ATOM 4585 C CA . ASN B 1 245 ? 3.17 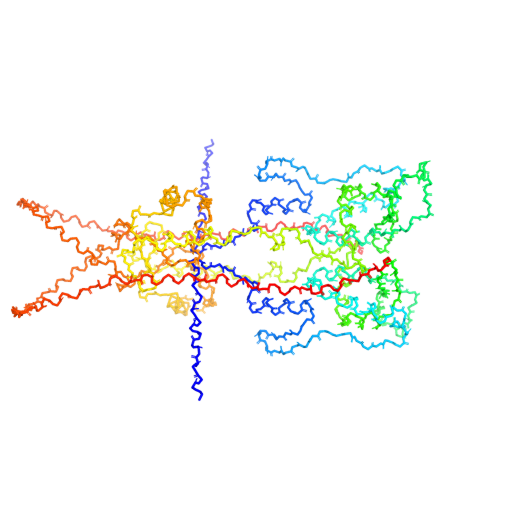20.578 26.359 1 86.88 245 ASN B CA 1
ATOM 4586 C C . ASN B 1 245 ? 3.738 21.953 26.656 1 86.88 245 ASN B C 1
ATOM 4588 O O . ASN B 1 245 ? 3.07 22.781 27.266 1 86.88 245 ASN B O 1
ATOM 4592 N N . LEU B 1 246 ? 4.938 22.094 26.25 1 90 246 LEU B N 1
ATOM 4593 C CA . LEU B 1 246 ? 5.668 23.328 26.469 1 90 246 LEU B CA 1
ATOM 4594 C C . LEU B 1 246 ? 5.812 24.125 25.172 1 90 246 LEU B C 1
ATOM 4596 O O . LEU B 1 246 ? 6.078 23.547 24.109 1 90 246 LEU B O 1
ATOM 4600 N N . PHE B 1 247 ? 5.59 25.438 25.281 1 89.88 247 PHE B N 1
ATOM 4601 C CA . PHE B 1 247 ? 5.691 26.328 24.125 1 89.88 247 PHE B CA 1
ATOM 4602 C C . PHE B 1 247 ? 6.562 27.531 24.453 1 89.88 247 PHE B C 1
ATOM 4604 O O . PHE B 1 247 ? 6.859 27.797 25.625 1 89.88 247 PHE B O 1
ATOM 4611 N N . PHE B 1 248 ? 7.012 28.141 23.422 1 91.12 248 PHE B N 1
ATOM 4612 C CA . PHE B 1 248 ? 7.797 29.359 23.609 1 91.12 248 PHE B CA 1
ATOM 4613 C C . PHE B 1 248 ? 6.914 30.594 23.5 1 91.12 248 PHE B C 1
ATOM 4615 O O . PHE B 1 248 ? 6.059 30.672 22.625 1 91.12 248 PHE B O 1
ATOM 4622 N N . GLN B 1 249 ? 7.051 31.484 24.406 1 86.94 249 GLN B N 1
ATOM 4623 C CA . GLN B 1 249 ? 6.266 32.719 24.406 1 86.94 249 GLN B CA 1
ATOM 4624 C C . GLN B 1 249 ? 6.531 33.531 23.156 1 86.94 249 GLN B C 1
ATOM 4626 O O . GLN B 1 249 ? 7.68 33.688 22.734 1 86.94 249 GLN B O 1
ATOM 4631 N N . PRO B 1 250 ? 5.48 33.969 22.422 1 79.31 250 PRO B N 1
ATOM 4632 C CA . PRO B 1 250 ? 5.668 34.781 21.219 1 79.31 250 PRO B CA 1
ATOM 4633 C C . PRO B 1 250 ? 6.375 36.125 21.516 1 79.31 250 PRO B C 1
ATOM 4635 O O . PRO B 1 250 ? 6.266 36.656 22.625 1 79.31 250 PRO B O 1
ATOM 4638 N N . THR B 1 251 ? 7.207 36.562 20.516 1 70.88 251 THR B N 1
ATOM 4639 C CA . THR B 1 251 ? 7.895 37.844 20.672 1 70.88 251 THR B CA 1
ATOM 4640 C C . THR B 1 251 ? 6.902 39 20.641 1 70.88 251 THR B C 1
ATOM 4642 O O . THR B 1 251 ? 5.812 38.875 20.078 1 70.88 251 THR B O 1
ATOM 4645 N N . LYS B 1 252 ? 7.102 40.094 21.359 1 59 252 LYS B N 1
ATOM 4646 C CA . LYS B 1 252 ? 6.285 41.281 21.422 1 59 252 LYS B CA 1
ATOM 4647 C C . LYS B 1 252 ? 5.859 41.719 20.016 1 59 252 LYS B C 1
ATOM 4649 O O . LYS B 1 252 ? 4.738 42.219 19.828 1 59 252 LYS B O 1
ATOM 4654 N N . ALA B 1 253 ? 6.645 41.656 19.031 1 55.47 253 ALA B N 1
ATOM 4655 C CA . ALA B 1 253 ? 6.305 42.094 17.672 1 55.47 253 ALA B CA 1
ATOM 4656 C C . ALA B 1 253 ? 5.172 41.25 17.094 1 55.47 253 ALA B C 1
ATOM 4658 O O . ALA B 1 253 ? 4.332 41.75 16.359 1 55.47 253 ALA B O 1
ATOM 4659 N N . ASP B 1 254 ? 5.164 40.094 17.375 1 54.25 254 ASP B N 1
ATOM 4660 C CA . ASP B 1 254 ? 4.102 39.25 16.844 1 54.25 254 ASP B CA 1
ATOM 4661 C C . ASP B 1 254 ? 2.754 39.594 17.469 1 54.25 254 ASP B C 1
ATOM 4663 O O . ASP B 1 254 ? 1.706 39.406 16.859 1 54.25 254 ASP B O 1
ATOM 4667 N N . ASN B 1 255 ? 2.754 40.125 18.641 1 48.09 255 ASN B N 1
ATOM 4668 C CA . ASN B 1 255 ? 1.55 40.531 19.359 1 48.09 255 ASN B CA 1
ATOM 4669 C C . ASN B 1 255 ? 1.024 41.875 18.875 1 48.09 255 ASN B C 1
ATOM 4671 O O . ASN B 1 255 ? -0.133 42.219 19.109 1 48.09 255 ASN B O 1
ATOM 4675 N N . ARG B 1 256 ? 1.869 42.719 18.281 1 45.53 256 ARG B N 1
ATOM 4676 C CA . ARG B 1 256 ? 1.488 44.094 17.906 1 45.53 256 ARG B CA 1
ATOM 4677 C C . ARG B 1 256 ? 0.398 44.062 16.844 1 45.53 256 ARG B C 1
ATOM 4679 O O . ARG B 1 256 ? -0.379 45.031 16.719 1 45.53 256 ARG B O 1
ATOM 4686 N N . ASP B 1 257 ? 0.496 43.062 16.016 1 42 257 ASP B N 1
ATOM 4687 C CA . ASP B 1 257 ? -0.418 43.344 14.914 1 42 257 ASP B CA 1
ATOM 4688 C C . ASP B 1 257 ? -1.869 43.312 15.391 1 42 257 ASP B C 1
ATOM 4690 O O . ASP B 1 257 ? -2.773 43.719 14.641 1 42 257 ASP B O 1
ATOM 4694 N N . HIS B 1 258 ? -2.115 42.75 16.531 1 40.16 258 HIS B N 1
ATOM 4695 C CA . HIS B 1 258 ? -3.551 42.719 16.797 1 40.16 258 HIS B CA 1
ATOM 4696 C C . HIS B 1 258 ? -4.02 44.062 17.359 1 40.16 258 HIS B C 1
ATOM 4698 O O . HIS B 1 258 ? -5.215 44.25 17.594 1 40.16 258 HIS B O 1
ATOM 4704 N N . HIS B 1 259 ? -3.107 44.75 18.047 1 38.03 259 HIS B N 1
ATOM 4705 C CA . HIS B 1 259 ? -3.691 45.688 19.031 1 38.03 259 HIS B CA 1
ATOM 4706 C C . HIS B 1 259 ? -4.367 46.875 18.344 1 38.03 259 HIS B C 1
ATOM 4708 O O . HIS B 1 259 ? -4.914 47.75 19.016 1 38.03 259 HIS B O 1
ATOM 4714 N N . HIS B 1 260 ? -3.867 47.312 17.172 1 36.72 260 HIS B N 1
ATOM 4715 C CA . HIS B 1 260 ? -4.223 48.719 17.188 1 36.72 260 HIS B CA 1
ATOM 4716 C C . HIS B 1 260 ? -5.73 48.906 17.094 1 36.72 260 HIS B C 1
ATOM 4718 O O . HIS B 1 260 ? -6.207 49.969 16.719 1 36.72 260 HIS B O 1
ATOM 4724 N N . TYR B 1 261 ? -6.523 47.844 17.016 1 33.97 261 TYR B N 1
ATOM 4725 C CA . TYR B 1 261 ? -7.859 48.438 16.938 1 33.97 261 TYR B CA 1
ATOM 4726 C C . TYR B 1 261 ? -8.211 49.156 18.219 1 33.97 261 TYR B C 1
ATOM 4728 O O . TYR B 1 261 ? -8.469 48.531 19.25 1 33.97 261 TYR B O 1
ATOM 4736 N N . ASN B 1 262 ? -7.453 50.188 18.594 1 31.73 262 ASN B N 1
ATOM 4737 C CA . ASN B 1 262 ? -7.859 51.156 19.609 1 31.73 262 ASN B CA 1
ATOM 4738 C C . ASN B 1 262 ? -9.352 51.469 19.531 1 31.73 262 ASN B C 1
ATOM 4740 O O . ASN B 1 262 ? -9.836 51.969 18.516 1 31.73 262 ASN B O 1
ATOM 4744 N N . ASN B 1 263 ? -10.156 50.625 20.078 1 31.58 263 ASN B N 1
ATOM 4745 C CA . ASN B 1 263 ? -11.492 51.094 20.391 1 31.58 263 ASN B CA 1
ATOM 4746 C C . ASN B 1 263 ? -11.453 52.469 21.062 1 31.58 263 ASN B C 1
ATOM 4748 O O . ASN B 1 263 ? -10.812 52.625 22.109 1 31.58 263 ASN B O 1
ATOM 4752 N N . ASN B 1 264 ? -11.375 53.531 20.266 1 29.69 264 ASN B N 1
ATOM 4753 C CA . ASN B 1 264 ? -11.781 54.812 20.766 1 29.69 264 ASN B CA 1
ATOM 4754 C C . ASN B 1 264 ? -13.047 54.719 21.625 1 29.69 264 ASN B C 1
ATOM 4756 O O . ASN B 1 264 ? -14.164 54.781 21.094 1 29.69 264 ASN B O 1
ATOM 4760 N N . ASN B 1 265 ? -13.227 53.625 22.406 1 27.47 265 ASN B N 1
ATOM 4761 C CA . ASN B 1 265 ? -14.391 53.812 23.266 1 27.47 265 ASN B CA 1
ATOM 4762 C C . ASN B 1 265 ? -14.242 55.031 24.156 1 27.47 265 ASN B C 1
ATOM 4764 O O . ASN B 1 265 ? -13.305 55.125 24.953 1 27.47 265 ASN B O 1
ATOM 4768 N N . ASN B 1 266 ? -14.531 56.219 23.578 1 26.36 266 ASN B N 1
ATOM 4769 C CA . ASN B 1 266 ? -14.828 57.438 24.312 1 26.36 266 ASN B CA 1
ATOM 4770 C C . ASN B 1 266 ? -15.758 57.156 25.484 1 26.36 266 ASN B C 1
ATOM 4772 O O . ASN B 1 266 ? -16.984 57.125 25.328 1 26.36 266 ASN B O 1
ATOM 4776 N N . ASN B 1 267 ? -15.586 55.969 26.188 1 24.14 267 ASN B N 1
ATOM 4777 C CA . ASN B 1 267 ? -16.516 55.906 27.297 1 24.14 267 ASN B CA 1
ATOM 4778 C C . ASN B 1 267 ? -16.297 57.062 28.281 1 24.14 267 ASN B C 1
ATOM 4780 O O . ASN B 1 267 ? -15.188 57.25 28.766 1 24.14 267 ASN B O 1
ATOM 4784 N N . ASP B 1 268 ? -17.016 58.094 28.125 1 24.91 268 ASP B N 1
ATOM 4785 C CA . ASP B 1 268 ? -17.234 59.188 29.047 1 24.91 268 ASP B CA 1
ATOM 4786 C C . ASP B 1 268 ? -17.625 58.688 30.438 1 24.91 268 ASP B C 1
ATOM 4788 O O . ASP B 1 268 ? -18.109 59.438 31.266 1 24.91 268 ASP B O 1
ATOM 4792 N N . HIS B 1 269 ? -17.359 57.344 30.781 1 23.31 269 HIS B N 1
ATOM 4793 C CA . HIS B 1 269 ? -18.031 57.125 32.031 1 23.31 269 HIS B CA 1
ATOM 4794 C C . HIS B 1 269 ? -17.422 57.969 33.156 1 23.31 269 HIS B C 1
ATOM 4796 O O . HIS B 1 269 ? -16.203 58.094 33.219 1 23.31 269 HIS B O 1
ATOM 4802 N N . HIS B 1 270 ? -18.188 58.844 33.719 1 24.25 270 HIS B N 1
ATOM 4803 C CA . HIS B 1 270 ? -18.094 59.75 34.875 1 24.25 270 HIS B CA 1
ATOM 4804 C C . HIS B 1 270 ? -17.812 59 36.156 1 24.25 270 HIS B C 1
ATOM 4806 O O . HIS B 1 270 ? -17.859 59.562 37.25 1 24.25 270 HIS B O 1
ATOM 4812 N N . HIS B 1 271 ? -17.422 57.656 36.125 1 21.7 271 HIS B N 1
ATOM 4813 C CA . HIS B 1 271 ? -17.672 57.125 37.469 1 21.7 271 HIS B CA 1
ATOM 4814 C C . HIS B 1 271 ? -16.812 57.812 38.531 1 21.7 271 HIS B C 1
ATOM 4816 O O . HIS B 1 271 ? -15.719 58.312 38.219 1 21.7 271 HIS B O 1
ATOM 4822 N N . SER B 1 272 ? -17.484 58.031 39.656 1 21.42 272 SER B N 1
ATOM 4823 C CA . SER B 1 272 ? -17.266 58.625 40.969 1 21.42 272 SER B CA 1
ATOM 4824 C C . SER B 1 272 ? -16.109 57.969 41.719 1 21.42 272 SER B C 1
ATOM 4826 O O . SER B 1 272 ? -15.734 56.844 41.375 1 21.42 272 SER B O 1
ATOM 4828 N N . GLY B 1 273 ? -15.453 58.656 42.719 1 20.25 273 GLY B N 1
ATOM 4829 C CA . GLY B 1 273 ? -14.195 58.781 43.438 1 20.25 273 GLY B CA 1
ATOM 4830 C C . GLY B 1 273 ? -13.938 57.688 44.438 1 20.25 273 GLY B C 1
ATOM 4831 O O . GLY B 1 273 ? -12.945 57.719 45.156 1 20.25 273 GLY B O 1
ATOM 4832 N N . GLN B 1 274 ? -14.961 56.75 44.719 1 21.19 274 GLN B N 1
ATOM 4833 C CA . GLN B 1 274 ? -14.758 56.438 46.125 1 21.19 274 GLN B CA 1
ATOM 4834 C C . GLN B 1 274 ? -13.453 55.656 46.344 1 21.19 274 GLN B C 1
ATOM 4836 O O . GLN B 1 274 ? -13.008 54.938 45.438 1 21.19 274 GLN B O 1
ATOM 4841 N N . SER B 1 275 ? -12.781 55.844 47.5 1 21.14 275 SER B N 1
ATOM 4842 C CA . SER B 1 275 ? -11.461 55.781 48.094 1 21.14 275 SER B CA 1
ATOM 4843 C C . SER B 1 275 ? -11.055 54.344 48.406 1 21.14 275 SER B C 1
ATOM 4845 O O . SER B 1 275 ? -9.867 54.031 48.531 1 21.14 275 SER B O 1
ATOM 4847 N N . THR B 1 276 ? -12.047 53.312 48.438 1 20.91 276 THR B N 1
ATOM 4848 C CA . THR B 1 276 ? -11.75 52.5 49.625 1 20.91 276 THR B CA 1
ATOM 4849 C C . THR B 1 276 ? -10.43 51.75 49.438 1 20.91 276 THR B C 1
ATOM 4851 O O . THR B 1 276 ? -9.938 51.625 48.312 1 20.91 276 THR B O 1
ATOM 4854 N N . ASP B 1 277 ? -10.07 50.969 50.531 1 21.94 277 ASP B N 1
ATOM 4855 C CA . ASP B 1 277 ? -8.977 50.438 51.344 1 21.94 277 ASP B CA 1
ATOM 4856 C C . ASP B 1 277 ? -8.398 49.156 50.75 1 21.94 277 ASP B C 1
ATOM 4858 O O . ASP B 1 277 ? -9.07 48.125 50.719 1 21.94 277 ASP B O 1
ATOM 4862 N N . ASN B 1 278 ? -7.922 49.188 49.531 1 21.05 278 ASN B N 1
ATOM 4863 C CA . ASN B 1 278 ? -7.559 47.938 48.906 1 21.05 278 ASN B CA 1
ATOM 4864 C C . ASN B 1 278 ? -6.512 47.188 49.688 1 21.05 278 ASN B C 1
ATOM 4866 O O . ASN B 1 278 ? -5.434 47.719 49.969 1 21.05 278 ASN B O 1
ATOM 4870 N N . LEU B 1 279 ? -7.023 46.188 50.594 1 22 279 LEU B N 1
ATOM 4871 C CA . LEU B 1 279 ? -6.297 45.219 51.406 1 22 279 LEU B CA 1
ATOM 4872 C C . LEU B 1 279 ? -5.281 44.438 50.594 1 22 279 LEU B C 1
ATOM 4874 O O . LEU B 1 279 ? -5.543 44.125 49.406 1 22 279 LEU B O 1
ATOM 4878 N N . GLN B 1 280 ? -4.031 44.5 51 1 21.53 280 GLN B N 1
ATOM 4879 C CA . GLN B 1 280 ? -2.723 44 50.594 1 21.53 280 GLN B CA 1
ATOM 4880 C C . GLN B 1 280 ? -2.707 42.5 50.469 1 21.53 280 GLN B C 1
ATOM 4882 O O . GLN B 1 280 ? -2.459 41.812 51.469 1 21.53 280 GLN B O 1
ATOM 4887 N N . ASN B 1 281 ? -3.76 41.719 50 1 21.45 281 ASN B N 1
ATOM 4888 C CA . ASN B 1 281 ? -3.602 40.281 50.156 1 21.45 281 ASN B CA 1
ATOM 4889 C C . ASN B 1 281 ? -2.391 39.781 49.375 1 21.45 281 ASN B C 1
ATOM 4891 O O . ASN B 1 281 ? -2.314 39.938 48.156 1 21.45 281 ASN B O 1
ATOM 4895 N N . THR B 1 282 ? -1.211 39.719 49.969 1 21.16 282 THR B N 1
ATOM 4896 C CA . THR B 1 282 ? 0.064 39.156 49.5 1 21.16 282 THR B CA 1
ATOM 4897 C C . THR B 1 282 ? -0.085 37.688 49.125 1 21.16 282 THR B C 1
ATOM 4899 O O . THR B 1 282 ? -0.229 36.844 49.969 1 21.16 282 THR B O 1
ATOM 4902 N N . ASP B 1 283 ? -1.007 37.25 48.281 1 22.06 283 ASP B N 1
ATOM 4903 C CA . ASP B 1 283 ? -1.064 35.812 47.969 1 22.06 283 ASP B CA 1
ATOM 4904 C C . ASP B 1 283 ? 0.279 35.312 47.469 1 22.06 283 ASP B C 1
ATOM 4906 O O . ASP B 1 283 ? 0.827 35.875 46.5 1 22.06 283 ASP B O 1
ATOM 4910 N N . GLN B 1 284 ? 1.157 34.75 48.344 1 23.2 284 GLN B N 1
ATOM 4911 C CA . GLN B 1 284 ? 2.379 34 48.094 1 23.2 284 GLN B CA 1
ATOM 4912 C C . GLN B 1 284 ? 2.152 32.906 47.031 1 23.2 284 GLN B C 1
ATOM 4914 O O . GLN B 1 284 ? 1.343 32 47.219 1 23.2 284 GLN B O 1
ATOM 4919 N N . CYS B 1 285 ? 2.074 33.25 45.75 1 25.03 285 CYS B N 1
ATOM 4920 C CA . CYS B 1 285 ? 1.995 32.281 44.656 1 25.03 285 CYS B CA 1
ATOM 4921 C C . CYS B 1 285 ? 3.062 31.203 44.781 1 25.03 285 CYS B C 1
ATOM 4923 O O . CYS B 1 285 ? 4.258 31.5 44.844 1 25.03 285 CYS B O 1
ATOM 4925 N N . GLN B 1 286 ? 2.875 30.188 45.75 1 24.64 286 GLN B N 1
ATOM 4926 C CA . GLN B 1 286 ? 3.674 28.969 45.812 1 24.64 286 GLN B CA 1
ATOM 4927 C C . GLN B 1 286 ? 3.967 28.438 44.406 1 24.64 286 GLN B C 1
ATOM 4929 O O . GLN B 1 286 ? 3.117 28.516 43.531 1 24.64 286 GLN B O 1
ATOM 4934 N N . ALA B 1 287 ? 5.27 28.484 44.031 1 25.95 287 ALA B N 1
ATOM 4935 C CA . ALA B 1 287 ? 5.816 27.922 42.812 1 25.95 287 ALA B CA 1
ATOM 4936 C C . ALA B 1 287 ? 5.258 26.516 42.562 1 25.95 287 ALA B C 1
ATOM 4938 O O . ALA B 1 287 ? 5.27 25.672 43.438 1 25.95 287 ALA B O 1
ATOM 4939 N N . PRO B 1 288 ? 4.133 26.328 41.812 1 27.7 288 PRO B N 1
ATOM 4940 C CA . PRO B 1 288 ? 3.654 24.969 41.562 1 27.7 288 PRO B CA 1
ATOM 4941 C C . PRO B 1 288 ? 4.785 24 41.25 1 27.7 288 PRO B C 1
ATOM 4943 O O . PRO B 1 288 ? 5.727 24.344 40.531 1 27.7 288 PRO B O 1
ATOM 4946 N N . ILE B 1 289 ? 5.258 23.266 42.281 1 28.27 289 ILE B N 1
ATOM 4947 C CA . ILE B 1 289 ? 6.125 22.094 42.125 1 28.27 289 ILE B CA 1
ATOM 4948 C C . ILE B 1 289 ? 5.719 21.328 40.875 1 28.27 289 ILE B C 1
ATOM 4950 O O . ILE B 1 289 ? 4.562 20.922 40.719 1 28.27 289 ILE B O 1
ATOM 4954 N N . ILE B 1 290 ? 6.477 21.547 39.812 1 30.7 290 ILE B N 1
ATOM 4955 C CA . ILE B 1 290 ? 6.379 20.781 38.594 1 30.7 290 ILE B CA 1
ATOM 4956 C C . ILE B 1 290 ? 6.316 19.297 38.906 1 30.7 290 ILE B C 1
ATOM 4958 O O . ILE B 1 290 ? 7.273 18.719 39.438 1 30.7 290 ILE B O 1
ATOM 4962 N N . LYS B 1 291 ? 5.285 18.812 39.625 1 29.12 291 LYS B N 1
ATOM 4963 C CA . LYS B 1 291 ? 5.172 17.359 39.719 1 29.12 291 LYS B CA 1
ATOM 4964 C C . LYS B 1 291 ? 5.594 16.672 38.438 1 29.12 291 LYS B C 1
ATOM 4966 O O . LYS B 1 291 ? 5.074 16.984 37.375 1 29.12 291 LYS B O 1
ATOM 4971 N N . ASP B 1 292 ? 6.875 16.141 38.438 1 29.55 292 ASP B N 1
ATOM 4972 C CA . ASP B 1 292 ? 7.629 15.367 37.438 1 29.55 292 ASP B CA 1
ATOM 4973 C C . ASP B 1 292 ? 6.816 14.172 36.938 1 29.55 292 ASP B C 1
ATOM 4975 O O . ASP B 1 292 ? 6.566 13.227 37.688 1 29.55 292 ASP B O 1
ATOM 4979 N N . TYR B 1 293 ? 5.691 14.359 36.406 1 27.98 293 TYR B N 1
ATOM 4980 C CA . TYR B 1 293 ? 5 13.203 35.844 1 27.98 293 TYR B CA 1
ATOM 4981 C C . TYR B 1 293 ? 5.875 12.5 34.812 1 27.98 293 TYR B C 1
ATOM 4983 O O . TYR B 1 293 ? 5.996 12.961 33.688 1 27.98 293 TYR B O 1
ATOM 4991 N N . VAL B 1 294 ? 7.098 12.062 35.25 1 27.45 294 VAL B N 1
ATOM 4992 C CA . VAL B 1 294 ? 7.832 11.211 34.312 1 27.45 294 VAL B CA 1
ATOM 4993 C C . VAL B 1 294 ? 6.957 10.031 33.875 1 27.45 294 VAL B C 1
ATOM 4995 O O . VAL B 1 294 ? 6.441 9.297 34.719 1 27.45 294 VAL B O 1
ATOM 4998 N N . ARG B 1 295 ? 6.301 10.086 32.844 1 28.44 295 ARG B N 1
ATOM 4999 C CA . ARG B 1 295 ? 5.473 9.008 32.312 1 28.44 295 ARG B CA 1
ATOM 5000 C C . ARG B 1 295 ? 6.273 7.715 32.156 1 28.44 295 ARG B C 1
ATOM 5002 O O . ARG B 1 295 ? 7.336 7.707 31.547 1 28.44 295 ARG B O 1
ATOM 5009 N N . PRO B 1 296 ? 6.23 6.711 33.031 1 28.34 296 PRO B N 1
ATOM 5010 C CA . PRO B 1 296 ? 6.934 5.449 32.812 1 28.34 296 PRO B CA 1
ATOM 5011 C C . PRO B 1 296 ? 6.594 4.836 31.438 1 28.34 296 PRO B C 1
ATOM 5013 O O . PRO B 1 296 ? 5.445 4.906 31 1 28.34 296 PRO B O 1
ATOM 5016 N N . LEU B 1 297 ? 7.496 4.801 30.547 1 27.44 297 LEU B N 1
ATOM 5017 C CA . LEU B 1 297 ? 7.434 4.145 29.25 1 27.44 297 LEU B CA 1
ATOM 5018 C C . LEU B 1 297 ? 6.77 2.777 29.359 1 27.44 297 LEU B C 1
ATOM 5020 O O . LEU B 1 297 ? 7.227 1.922 30.125 1 27.44 297 LEU B O 1
ATOM 5024 N N . ALA B 1 298 ? 5.445 2.703 29.344 1 27.28 298 ALA B N 1
ATOM 5025 C CA . ALA B 1 298 ? 4.809 1.391 29.312 1 27.28 298 ALA B CA 1
ATOM 5026 C C . ALA B 1 298 ? 5.449 0.492 28.266 1 27.28 298 ALA B C 1
ATOM 5028 O O . ALA B 1 298 ? 5.395 0.788 27.062 1 27.28 298 ALA B O 1
ATOM 5029 N N . ILE B 1 299 ? 6.578 -0.061 28.484 1 26.53 299 ILE B N 1
ATOM 5030 C CA . ILE B 1 299 ? 7.121 -1.157 27.688 1 26.53 299 ILE B CA 1
ATOM 5031 C C . ILE B 1 299 ? 6.055 -2.232 27.484 1 26.53 299 ILE B C 1
ATOM 5033 O O . ILE B 1 299 ? 5.586 -2.834 28.453 1 26.53 299 ILE B O 1
ATOM 5037 N N . ALA B 1 300 ? 5.129 -1.981 26.531 1 28.11 300 ALA B N 1
ATOM 5038 C CA . ALA B 1 300 ? 4.215 -3.076 26.219 1 28.11 300 ALA B CA 1
ATOM 5039 C C . ALA B 1 300 ? 4.969 -4.395 26.047 1 28.11 300 ALA B C 1
ATOM 5041 O O . ALA B 1 300 ? 5.965 -4.461 25.328 1 28.11 300 ALA B O 1
ATOM 5042 N N . PRO B 1 301 ? 5.008 -5.238 27.031 1 26.72 301 PRO B N 1
ATOM 5043 C CA . PRO B 1 301 ? 5.637 -6.551 26.875 1 26.72 301 PRO B CA 1
ATOM 5044 C C . PRO B 1 301 ? 5.148 -7.293 25.625 1 26.72 301 PRO B C 1
ATOM 5046 O O . PRO B 1 301 ? 3.941 -7.359 25.375 1 26.72 301 PRO B O 1
ATOM 5049 N N . SER B 1 302 ? 5.812 -7.055 24.469 1 23.94 302 SER B N 1
ATOM 5050 C CA . SER B 1 302 ? 5.504 -7.863 23.281 1 23.94 302 SER B CA 1
ATOM 5051 C C . SER B 1 302 ? 5.277 -9.32 23.672 1 23.94 302 SER B C 1
ATOM 5053 O O . SER B 1 302 ? 6.027 -9.883 24.469 1 23.94 302 SER B O 1
ATOM 5055 N N . PRO B 1 303 ? 4.07 -9.766 23.562 1 27.27 303 PRO B N 1
ATOM 5056 C CA . PRO B 1 303 ? 3.832 -11.188 23.828 1 27.27 303 PRO B CA 1
ATOM 5057 C C . PRO B 1 303 ? 4.859 -12.094 23.156 1 27.27 303 PRO B C 1
ATOM 5059 O O . PRO B 1 303 ? 5.258 -11.852 22.016 1 27.27 303 PRO B O 1
ATOM 5062 N N . ILE B 1 304 ? 5.898 -12.539 23.828 1 25.67 304 ILE B N 1
ATOM 5063 C CA . ILE B 1 304 ? 6.891 -13.516 23.391 1 25.67 304 ILE B CA 1
ATOM 5064 C C . ILE B 1 304 ? 6.191 -14.695 22.719 1 25.67 304 ILE B C 1
ATOM 5066 O O . ILE B 1 304 ? 5.359 -15.367 23.344 1 25.67 304 ILE B O 1
ATOM 5070 N N . PRO B 1 305 ? 5.988 -14.602 21.359 1 24.66 305 PRO B N 1
ATOM 5071 C CA . PRO B 1 305 ? 5.488 -15.836 20.766 1 24.66 305 PRO B CA 1
ATOM 5072 C C . PRO B 1 305 ? 6.273 -17.078 21.203 1 24.66 305 PRO B C 1
ATOM 5074 O O . PRO B 1 305 ? 7.504 -17.031 21.281 1 24.66 305 PRO B O 1
ATOM 5077 N N . THR B 1 306 ? 5.781 -17.812 22.156 1 23.78 306 THR B N 1
ATOM 5078 C CA . THR B 1 306 ? 6.297 -19.078 22.641 1 23.78 306 THR B CA 1
ATOM 5079 C C . THR B 1 306 ? 6.566 -20.031 21.484 1 23.78 306 THR B C 1
ATOM 5081 O O . THR B 1 306 ? 5.637 -20.578 20.875 1 23.78 306 THR B O 1
ATOM 5084 N N . HIS B 1 307 ? 7.43 -19.656 20.469 1 23.42 307 HIS B N 1
ATOM 5085 C CA . HIS B 1 307 ? 7.809 -20.703 19.531 1 23.42 307 HIS B CA 1
ATOM 5086 C C . HIS B 1 307 ? 8.422 -21.906 20.266 1 23.42 307 HIS B C 1
ATOM 5088 O O . HIS B 1 307 ? 9.234 -21.734 21.172 1 23.42 307 HIS B O 1
ATOM 5094 N N . HIS B 1 308 ? 7.699 -22.984 20.391 1 23.72 308 HIS B N 1
ATOM 5095 C CA . HIS B 1 308 ? 8.078 -24.297 20.906 1 23.72 308 HIS B CA 1
ATOM 5096 C C . HIS B 1 308 ? 9.344 -24.812 20.234 1 23.72 308 HIS B C 1
ATOM 5098 O O . HIS B 1 308 ? 9.453 -24.781 19 1 23.72 308 HIS B O 1
ATOM 5104 N N . PRO B 1 309 ? 10.516 -24.641 20.891 1 25.11 309 PRO B N 1
ATOM 5105 C CA . PRO B 1 309 ? 11.781 -25.219 20.438 1 25.11 309 PRO B CA 1
ATOM 5106 C C . PRO B 1 309 ? 11.68 -26.719 20.156 1 25.11 309 PRO B C 1
ATOM 5108 O O . PRO B 1 309 ? 11.266 -27.484 21.031 1 25.11 309 PRO B O 1
ATOM 5111 N N . GLN B 1 310 ? 11.156 -27.172 19 1 21.5 310 GLN B N 1
ATOM 5112 C CA . GLN B 1 310 ? 11.305 -28.594 18.703 1 21.5 310 GLN B CA 1
ATOM 5113 C C . GLN B 1 310 ? 12.766 -29.031 18.828 1 21.5 310 GLN B C 1
ATOM 5115 O O . GLN B 1 310 ? 13.648 -28.484 18.172 1 21.5 310 GLN B O 1
ATOM 5120 N N . TYR B 1 311 ? 13.164 -29.312 20.078 1 22.14 311 TYR B N 1
ATOM 5121 C CA . TYR B 1 311 ? 14.414 -29.953 20.453 1 22.14 311 TYR B CA 1
ATOM 5122 C C . TYR B 1 311 ? 14.672 -31.188 19.594 1 22.14 311 TYR B C 1
ATOM 5124 O O . TYR B 1 311 ? 13.852 -32.125 19.562 1 22.14 311 TYR B O 1
ATOM 5132 N N . TYR B 1 312 ? 15.109 -30.984 18.344 1 21.88 312 TYR B N 1
ATOM 5133 C CA . TYR B 1 312 ? 15.672 -32.156 17.719 1 21.88 312 TYR B CA 1
ATOM 5134 C C . TYR B 1 312 ? 16.781 -32.75 18.578 1 21.88 312 TYR B C 1
ATOM 5136 O O . TYR B 1 312 ? 17.688 -32.062 19.031 1 21.88 312 TYR B O 1
ATOM 5144 N N . LEU B 1 313 ? 16.422 -33.688 19.484 1 21.31 313 LEU B N 1
ATOM 5145 C CA . LEU B 1 313 ? 17.266 -34.656 20.156 1 21.31 313 LEU B CA 1
ATOM 5146 C C . LEU B 1 313 ? 18.297 -35.25 19.203 1 21.31 313 LEU B C 1
ATOM 5148 O O . LEU B 1 313 ? 17.953 -35.781 18.156 1 21.31 313 LEU B O 1
ATOM 5152 N N . VAL B 1 314 ? 19.516 -34.75 19.312 1 19.02 314 VAL B N 1
ATOM 5153 C CA . VAL B 1 314 ? 20.609 -35.688 19.094 1 19.02 314 VAL B CA 1
ATOM 5154 C C . VAL B 1 314 ? 20.719 -36.656 20.281 1 19.02 314 VAL B C 1
ATOM 5156 O O . VAL B 1 314 ? 20.578 -36.25 21.438 1 19.02 314 VAL B O 1
#

Foldseek 3Di:
DDPPPPPPVPPDPDDDPDDDDDVCPPLQNVQLLCVLLQAWHAHPVVRDTDHGFDQADADPVCQCVVCDVVNLVVVQNVLSVVSDLQVSLLVLLVFKDKDADPDADDDPDVPDPPGPDGIDMWGWDDDPRDIGTDDPVNRCRSNRHDPVSSVVSNVQQDPVRDGDDDCPPVDPPDDDDDDPQLVLLLVLVLPADFDDDDDQATEHEQVDDLVVSVVVSVVCCVPVPVPDDHDDSVVSVVCPVPVDRYYHDHDPVVVPVVPDPPPPPPPPPPPDDDDDDPPPPPPPPPRPPSPSPVPPPPPPPPPPPPPPPPPPDD/DDPPPPPPVPPDPDDDPDDDDDVCPPLQNVQLLCVLLQAWHAHPVVRDTDHGFAQADADPVCLCVVCDVVNLVVVQNVLSVVSDLQVSLLVLLVFKDKDADPDADCDPDVPDDPGPDGIDMWGWDDDPRDIGTDDPVNRCRSNRHDPVSSVVSNVQQDPVRDGDDDCVPVDPPDDDDDDPQLVLLLVLVLPADFDDDDDQATAHEQVDDLVVSVVVSVVCCVPVPVPDDHDDSVVSVVCPVPVDRYYHDHDPVVVPVVPPPPPPPPPPPPDDDDDDDPDPPPPPPPPPPSPSPVPPPPPVPPPPPPPPPPPPDD

Secondary structure (DSSP, 8-state):
----------------SSPPP-GGGSHHHHHHHHHHTT--EE-TTT--EEPPP---PPPTT-HHHHH-HHHHHHHHHHHHHT--HHHHHHHHHHHEEEE--S--PPPSSTTS-S-S-S-EEEEEEEETTEEEEE-HHHHHHHHT--HHHHHHHHHT--TT-------TT--S------THHHHHHHHHHHHSPP-EEETTEEEE-TT--HHHHHHHHHHHHHHH-TTSPPPPHHHHHHHHHHH--EEEPPPHHHHHTTTT------------------------------------------------------/----------------SSPPP-GGGSHHHHHHHHHHTT--EE-TTT--EEPPP---PPPTT-HHHHH-HHHHHHHHHHHHHT--HHHHHHHHHHHEEEE--S-----SSTTS-S-S-S-EEEEEEEETTEEEEE-HHHHHHHHT--HHHHHHHHHT--TT-------TT--S------THHHHHHHHHHHHSPP-EEETTEEEE-TT--HHHHHHHHHHHHHHH-TTSPPPPHHHHHHHHHHH--EEEPPPHHHHHTTTT------------------------------------------------------

Radius of gyration: 36.22 Å; Cα contacts (8 Å, |Δi|>4): 585; chains: 2; bounding box: 71×110×98 Å

Solvent-accessible surface area (backbone atoms only — not comparable to full-atom values): 39254 Å² total; per-residue (Å²): 136,85,80,76,74,78,75,72,73,72,73,75,78,71,66,47,75,65,87,72,91,58,67,74,71,35,65,63,46,41,34,49,47,28,52,43,35,36,36,54,36,52,42,77,86,78,60,47,76,43,74,49,62,53,68,48,67,79,36,91,86,46,38,50,69,72,66,31,65,70,51,38,53,52,50,30,50,54,55,27,65,54,42,38,69,49,58,46,38,40,39,50,55,64,35,40,41,81,35,81,67,87,75,77,82,75,62,90,48,85,83,48,76,71,78,87,71,84,62,41,74,42,38,42,47,46,50,76,89,37,79,43,79,36,48,68,60,29,50,29,14,44,62,38,50,55,70,65,61,53,50,56,43,55,70,58,55,42,59,55,64,46,61,63,74,84,58,81,91,65,63,83,82,66,90,69,88,60,65,68,59,47,48,50,54,52,51,54,62,66,66,56,72,70,71,46,71,59,90,87,38,34,21,29,53,54,90,51,48,70,69,56,50,46,52,53,45,56,52,47,36,61,70,77,36,66,88,56,76,80,80,56,64,69,56,52,50,46,50,49,43,44,72,37,62,67,41,60,37,77,55,71,72,72,58,50,77,68,53,77,72,68,72,78,69,77,69,74,75,78,77,78,80,84,79,80,82,81,76,80,77,70,81,78,79,72,76,77,73,75,76,79,74,73,74,76,78,77,72,73,75,69,80,73,78,78,71,77,77,79,73,77,76,125,137,84,81,79,75,77,75,72,72,74,72,73,79,69,64,48,75,66,86,72,91,58,69,74,71,35,66,64,45,41,33,48,46,27,51,43,35,36,36,55,36,49,43,77,87,78,61,46,75,42,75,50,62,52,69,48,67,78,37,91,86,45,38,51,68,73,64,32,66,71,52,39,51,52,51,29,50,53,56,28,65,54,43,37,68,49,57,45,37,41,42,48,53,64,34,40,41,82,36,81,66,86,74,78,81,74,64,89,46,84,81,48,75,70,77,89,71,87,64,41,75,44,39,41,47,46,49,73,88,37,79,43,78,35,50,68,60,30,50,30,15,43,61,40,48,56,70,65,60,54,50,56,43,55,71,57,55,42,57,54,63,48,61,62,74,82,57,81,91,65,64,84,81,65,91,69,88,60,64,69,58,48,48,51,53,51,51,53,61,67,66,54,72,72,70,46,72,58,88,88,36,36,19,30,52,54,90,52,49,70,69,55,51,44,52,52,44,55,52,46,36,60,72,77,36,67,88,56,76,81,79,56,64,69,57,54,50,46,50,49,45,43,73,37,61,68,41,61,36,78,56,72,72,72,58,51,76,66,54,71,73,65,72,78,68,79,69,73,76,73,79,78,78,84,77,77,82,80,77,82,77,76,75,77,77,70,76,78,73,76,74,78,75,72,73,76,76,77,72,72,76,70,79,72,78,79,73,77,76,80,73,77,78,127

Organism: Acanthosepion pharaonis (NCBI:txid158019)